Protein AF-A0A914XCA0-F1 (afdb_monomer_lite)

Sequence (711 aa):
MIRFESKKECGWFMCVFVTYLLYVFARKTVSFILPVMKLSTSELGLIVSAQSAAYALSKFAAGVLSDKVSATPLLVVGLLGCALSLVGFASASSSGAFAVFWFLQGIFQGAGWPAAVKLIRTWFGVSQFGISWSILATSNNVAGVAGPLLVPLWFDVAGYSWRAFMHATAFCCALGAAVCAATLWSSETTASANGVDEQKKSTAGWLPSAREWRLLLGHRFLWLVCIYYMVTMAVKTTCETWVQLYLVESEQLTGSSAVLFLSSVEVGGFLGSFGAGPVSDWVAKKRAGSPKLQSRVIVGFVSTIGLMLMMHLLWVCSRYFYIWGVVLGVCVYTLVNVCGMLGTEMAPESLSGSSHALVSLASNVGAIFAGLPFGQVVVHFGYFGIFALLQLMMACCVVLMLVTRDLCSDMANPGVVALVGVAVVGVLMQFALHHIEEGHVGVYYRGGALLTQVSHPGYHLMVPFVTTFRSVQVTLQTDEAKNVPCGTSGGVMIYFDRIEVVNILSASSVYDIVKNYTVDYDKPLIFNKVHHEVNQFCSIHSLQEVYIDLFDQIDENLKIALQQDLTIMAPGLFVQAVRVTKPKIPESIRQNYEQMEAEKTKLLVAIQHQRVVEKEAETERKKAVIEAEKMSQVAKIHYDQQIMEKESQKTISELEDLSHMAREKARADADYYTKQRHAEGYHVLLTKEYLELKRIEAIASNNKIFYGPSI

Radius of gyration: 58.24 Å; chains: 1; bounding box: 190×79×159 Å

pLDDT: mean 82.93, std 11.99, range [31.0, 96.69]

Secondary structure (DSSP, 8-state):
----SSHHHHHHHHHHHHHHHHHHHHHHHHHHHHHHH---HHHHHHHHHHHHHHHHHHHHHHHHHHTTS-HHHHHHHHHHHHHHHHHHHHH--SHHHHHHHHHHHHHHHHTHHHHHHHHHHHHS-TTTHHHHHHHHHHHHHHHHHHHHHHHHIIIIIT---HHHHHHHHHHHHHHHHHHHHHHHHHHHHHHHHH--------S--SS--HHHHHHHHT-HHHHHHHHHHHHHHHHHHHHHTHHHHHHHHTS---HHHHHHHHHHHHHHHHHHHHHHHHHHHHHHHHSTT--HHHHHHHHHHHHHHHHHHHHHHHHH-GGGHHHHHHHHHHHHHHHHHHHHHHHHHTS-GGGHHHHHHHHHHHHHHHHHHTTHHHHHHHHHHHHHHHHHHHHHHHHHHHHHHHHGGGG-GGG--HHHHHHHHHHHHHHHHHHHEEEEPTTEEEEEEETTEEEEEEEPSEEEE--TTTEEEEEEE-S-EEEEEEEEEEE-TTS-EEEEEEEEEEEEE-TTTHHHHHHHH-S--HIIIIIHHHHHHHHHHHHHS-HHIIIIISHHHHHHHHHHHHHHHHHHHSTTEEEEEEEEPPPBPPHHHHHHHHHHHHHHHHHHHHHHHHHHHHHHHHHHHHHHHHHHHHHHHHHHHHHHHHHHHHHHHHHHHHHHHHHHHHHHHHHHHHHHHHHHHHHHHHHHS--HHHHHHHHHHHHHT---PPP-S--

InterPro domains:
  IPR001107 Band 7 domain [PF01145] (436-617)
  IPR001107 Band 7 domain [SM00244] (431-597)
  IPR011701 Major facilitator superfamily [PF07690] (16-370)
  IPR020846 Major facilitator superfamily domain [PS50850] (1-406)
  IPR033294 Erlin1/2 [PTHR15351] (409-711)
  IPR033294 Erlin1/2 [cd03406] (429-711)
  IPR036259 MFS transporter superfamily [G3DSA:1.20.1250.20] (8-200)
  IPR036259 MFS transporter superfamily [G3DSA:1.20.1250.20] (213-413)
  IPR036259 MFS transporter superfamily [SSF103473] (13-405)

Foldseek 3Di:
DDDAPDPLVVVLLVLLLLLVLLLLLLLCLCVLCVVVVPDDPVLVCLQVVLLLVLLLVLLLVLLQLLLPDQLLCLSLVLLLQSLVLLLQLLPDDDSVSSSVSSNSNSNSSSNSVSSSLLVLPLRDPPLCSLLSLLSSLLSNLVSQLVSNVVSCCCCVVVVDDSSVVSNVSSVSSNVSSVSSCVSCVVVVVVSVVPDPDPDDPPPDDSGDDPVQVCVLVPDPVLVLLLLQLLLLLLLVLCQLPVLLVCCCPVVVDDNVVSSLLSNLLSLLLSLLSNCLRVQLSVQVVVPVPDDSLVSLLVQLLVLLVQLLVLLLCCVAPVVPSSVSSSSNSNSSNSNNSSSLVNQQVVDDSSCSSNSSSSSVSSSSNSSVCSPPVVVVLCVVPNPVSNSLVSSVSSLVSSVVSVVVCVVPPPPPDVVVVVVNVVSVVVNQQSQFKDFADAQKKKWKAFQNHTDPDIHHGGIGTDHHPGMDIDIAGQDWDKDKAAFQWAAALVRFIWTFGIKIWTKGFAPVQCRVQCVVCNSVSCVPLPRVLLSVVRRVVRNVHHPCCCQPVCVVVCWVVSQVSSQVSCVVVRNGMHTDTMDTDHIDGPPVVVVVVVVVVVVVVVVVVVVVVVVVVVVVVVVVVVVVVVVVVVVVVVVVVVVVVVVVVVVVVVVVVVVVVVVVVVVVVVVVVVVVVVVVVVVVVVVVQPDPVNVVVVVVVVVVPDPDDDDDDDD

Structure (mmCIF, N/CA/C/O backbone):
data_AF-A0A914XCA0-F1
#
_entry.id   AF-A0A914XCA0-F1
#
loop_
_atom_site.group_PDB
_atom_site.id
_atom_site.type_symbol
_atom_site.label_atom_id
_atom_site.label_alt_id
_atom_site.label_comp_id
_atom_site.label_asym_id
_atom_site.label_entity_id
_atom_site.label_seq_id
_atom_site.pdbx_PDB_ins_code
_atom_site.Cartn_x
_atom_site.Cartn_y
_atom_site.Cartn_z
_atom_site.occupancy
_atom_site.B_iso_or_equiv
_atom_site.auth_seq_id
_atom_site.auth_comp_id
_atom_site.auth_asym_id
_atom_site.auth_atom_id
_atom_site.pdbx_PDB_model_num
ATOM 1 N N . MET A 1 1 ? -3.949 14.637 34.650 1.00 54.38 1 MET A N 1
ATOM 2 C CA . MET A 1 1 ? -2.588 14.155 34.958 1.00 54.38 1 MET A CA 1
ATOM 3 C C . MET A 1 1 ? -2.742 12.949 35.871 1.00 54.38 1 MET A C 1
ATOM 5 O O . MET A 1 1 ? -3.509 13.069 36.822 1.00 54.38 1 MET A O 1
ATOM 9 N N . ILE A 1 2 ? -2.143 11.798 35.536 1.00 66.06 2 ILE A N 1
ATOM 10 C CA . ILE A 1 2 ? -2.185 10.608 36.406 1.00 66.06 2 ILE A CA 1
ATOM 11 C C . ILE A 1 2 ? -1.516 10.978 37.725 1.00 66.06 2 ILE A C 1
ATOM 13 O O . ILE A 1 2 ? -0.434 11.568 37.722 1.00 66.06 2 ILE A O 1
ATOM 17 N N . ARG A 1 3 ? -2.178 10.677 38.840 1.00 70.88 3 ARG A N 1
ATOM 18 C CA . ARG A 1 3 ? -1.629 10.911 40.171 1.00 70.88 3 ARG A CA 1
ATOM 19 C C . ARG A 1 3 ? -1.162 9.563 40.695 1.00 70.88 3 ARG A C 1
ATOM 21 O O . ARG A 1 3 ? -1.984 8.787 41.167 1.00 70.88 3 ARG A O 1
ATOM 28 N N . PHE A 1 4 ? 0.132 9.302 40.542 1.00 77.56 4 PHE A N 1
ATOM 29 C CA . PHE A 1 4 ? 0.793 8.157 41.162 1.00 77.56 4 PHE A CA 1
ATOM 30 C C . PHE A 1 4 ? 0.950 8.444 42.656 1.00 77.56 4 PHE A C 1
ATOM 32 O O . PHE A 1 4 ? 1.417 9.526 43.024 1.00 77.56 4 PHE A O 1
ATOM 39 N N . GLU A 1 5 ? 0.553 7.504 43.504 1.00 68.62 5 GLU A N 1
ATOM 40 C CA . GLU A 1 5 ? 0.684 7.624 44.957 1.00 68.62 5 GLU A CA 1
ATOM 41 C C . GLU A 1 5 ? 2.126 7.326 45.396 1.00 68.62 5 GLU A C 1
ATOM 43 O O . GLU A 1 5 ? 2.613 7.892 46.375 1.00 68.62 5 GLU A O 1
ATOM 48 N N . SER A 1 6 ? 2.864 6.530 44.612 1.00 74.62 6 SER A N 1
ATOM 49 C CA . SER A 1 6 ? 4.266 6.197 44.871 1.00 74.62 6 SER A CA 1
ATOM 50 C C . SER A 1 6 ? 5.144 6.157 43.609 1.00 74.62 6 SER A C 1
ATOM 52 O O . SER A 1 6 ? 4.690 5.899 42.493 1.00 74.62 6 SER A O 1
ATOM 54 N N . LYS A 1 7 ? 6.468 6.331 43.781 1.00 78.38 7 LYS A N 1
ATOM 55 C CA . LYS A 1 7 ? 7.452 6.091 42.698 1.00 78.38 7 LYS A CA 1
ATOM 56 C C . LYS A 1 7 ? 7.400 4.646 42.172 1.00 78.38 7 LYS A C 1
ATOM 58 O O . LYS A 1 7 ? 7.759 4.411 41.022 1.00 78.38 7 LYS A O 1
ATOM 63 N N . LYS A 1 8 ? 6.953 3.694 43.002 1.00 79.75 8 LYS A N 1
ATOM 64 C CA . LYS A 1 8 ? 6.842 2.273 42.644 1.00 79.75 8 LYS A CA 1
ATOM 65 C C . LYS A 1 8 ? 5.714 2.027 41.639 1.00 79.75 8 LYS A C 1
ATOM 67 O O . LYS A 1 8 ? 5.957 1.350 40.647 1.00 79.75 8 LYS A O 1
ATOM 72 N N . GLU A 1 9 ? 4.544 2.645 41.816 1.00 79.75 9 GLU A N 1
ATOM 73 C CA . GLU A 1 9 ? 3.431 2.553 40.851 1.00 79.75 9 GLU A CA 1
ATOM 74 C C . GLU A 1 9 ? 3.796 3.097 39.469 1.00 79.75 9 GLU A C 1
ATOM 76 O O . GLU A 1 9 ? 3.426 2.509 38.456 1.00 79.75 9 GLU A O 1
ATOM 81 N N . CYS A 1 10 ? 4.559 4.195 39.414 1.00 85.06 10 CYS A N 1
ATOM 82 C CA . CYS A 1 10 ? 5.078 4.720 38.151 1.00 85.06 10 CYS A CA 1
ATOM 83 C C . CYS A 1 10 ? 5.991 3.690 37.461 1.00 85.06 10 CYS A C 1
ATOM 85 O O . CYS A 1 10 ? 5.837 3.421 36.270 1.00 85.06 10 CYS A O 1
ATOM 87 N N . GLY A 1 11 ? 6.886 3.047 38.222 1.00 87.50 11 GLY A N 1
ATOM 88 C CA . GLY A 1 11 ? 7.736 1.964 37.721 1.00 87.50 11 GLY A CA 1
ATOM 89 C C . GLY A 1 11 ? 6.942 0.762 37.198 1.00 87.50 11 GLY A C 1
ATOM 90 O O . GLY A 1 11 ? 7.232 0.267 36.110 1.00 87.50 11 GLY A O 1
ATOM 91 N N . TRP A 1 12 ? 5.907 0.325 37.922 1.00 89.31 12 TRP A N 1
ATOM 92 C CA . TRP A 1 12 ? 5.032 -0.772 37.492 1.00 89.31 12 TRP A CA 1
ATOM 93 C C . TRP A 1 12 ? 4.264 -0.432 36.214 1.00 89.31 12 TRP A C 1
ATOM 95 O O . TRP A 1 12 ? 4.245 -1.230 35.277 1.00 89.31 12 TRP A O 1
ATOM 105 N N . PHE A 1 13 ? 3.690 0.770 36.133 1.00 90.12 13 PHE A N 1
ATOM 106 C CA . PHE A 1 13 ? 2.966 1.219 34.947 1.00 90.12 13 PHE A CA 1
ATOM 107 C C . PHE A 1 13 ? 3.879 1.306 33.718 1.00 90.12 13 PHE A C 1
ATOM 109 O O . PHE A 1 13 ? 3.528 0.793 32.656 1.00 90.12 13 PHE A O 1
ATOM 116 N N . MET A 1 14 ? 5.074 1.890 33.863 1.00 91.31 14 MET A N 1
ATOM 117 C CA . MET A 1 14 ? 6.063 1.948 32.782 1.00 91.31 14 MET A CA 1
ATOM 118 C C . MET A 1 14 ? 6.505 0.551 32.340 1.00 91.31 14 MET A C 1
ATOM 120 O O . MET A 1 14 ? 6.663 0.308 31.145 1.00 91.31 14 MET A O 1
ATOM 124 N N . CYS A 1 15 ? 6.651 -0.389 33.277 1.00 92.75 15 CYS A N 1
ATOM 125 C CA . CYS A 1 15 ? 6.967 -1.770 32.942 1.00 92.75 15 CYS A CA 1
ATOM 126 C C . CYS A 1 15 ? 5.851 -2.431 32.120 1.00 92.75 15 CYS A C 1
ATOM 128 O O . CYS A 1 15 ? 6.137 -3.020 31.077 1.00 92.75 15 CYS A O 1
ATOM 130 N N . VAL A 1 16 ? 4.582 -2.281 32.518 1.00 92.88 16 VAL A N 1
ATOM 131 C CA . VAL A 1 16 ? 3.434 -2.794 31.745 1.00 92.88 16 VAL A CA 1
ATOM 132 C C . VAL A 1 16 ? 3.355 -2.133 30.368 1.00 92.88 16 VAL A C 1
ATOM 134 O O . VAL A 1 16 ? 3.122 -2.825 29.378 1.00 92.88 16 VAL A O 1
ATOM 137 N N . PHE A 1 17 ? 3.611 -0.825 30.282 1.00 94.69 17 PHE A N 1
ATOM 138 C CA . PHE A 1 17 ? 3.647 -0.092 29.018 1.00 94.69 17 PHE A CA 1
ATOM 139 C C . PHE A 1 17 ? 4.696 -0.660 28.055 1.00 94.69 17 PHE A C 1
ATOM 141 O O . PHE A 1 17 ? 4.365 -0.999 26.920 1.00 94.69 17 PHE A O 1
ATOM 148 N N . VAL A 1 18 ? 5.946 -0.814 28.506 1.00 95.06 18 VAL A N 1
ATOM 149 C CA . VAL A 1 18 ? 7.040 -1.363 27.684 1.00 95.06 18 VAL A CA 1
ATOM 150 C C . VAL A 1 18 ? 6.778 -2.825 27.325 1.00 95.06 18 VAL A C 1
ATOM 152 O O . VAL A 1 18 ? 6.981 -3.228 26.184 1.00 95.06 18 VAL A O 1
ATOM 155 N N . THR A 1 19 ? 6.269 -3.616 28.268 1.00 94.69 19 THR A N 1
ATOM 156 C CA . THR A 1 19 ? 5.928 -5.026 28.039 1.00 94.69 19 THR A CA 1
ATOM 157 C C . THR A 1 19 ? 4.863 -5.154 26.952 1.00 94.69 19 THR A C 1
ATOM 159 O O . THR A 1 19 ? 5.032 -5.923 26.008 1.00 94.69 19 THR A O 1
ATOM 162 N N . TYR A 1 20 ? 3.784 -4.368 27.026 1.00 95.06 20 TYR A N 1
ATOM 163 C CA . TYR A 1 20 ? 2.728 -4.408 26.014 1.00 95.06 20 TYR A CA 1
ATOM 164 C C . TYR A 1 20 ? 3.173 -3.803 24.669 1.00 95.06 20 TYR A C 1
ATOM 166 O O . TYR A 1 20 ? 2.785 -4.307 23.615 1.00 95.06 20 TYR A O 1
ATOM 174 N N . LEU A 1 21 ? 4.063 -2.805 24.679 1.00 95.62 21 LEU A N 1
ATOM 175 C CA . LEU A 1 21 ? 4.732 -2.315 23.470 1.00 95.62 21 LEU A CA 1
ATOM 176 C C . LEU A 1 21 ? 5.500 -3.441 22.764 1.00 95.62 21 LEU A C 1
ATOM 178 O O . LEU A 1 21 ? 5.351 -3.602 21.554 1.00 95.62 21 LEU A O 1
ATOM 182 N N . LEU A 1 22 ? 6.259 -4.254 23.508 1.00 95.50 22 LEU A N 1
ATOM 183 C CA . LEU A 1 22 ? 6.979 -5.412 22.965 1.00 95.50 22 LEU A CA 1
ATOM 184 C C . LEU A 1 22 ? 6.023 -6.472 22.406 1.00 95.50 22 LEU A C 1
ATOM 186 O O . LEU A 1 22 ? 6.255 -6.963 21.304 1.00 95.50 22 LEU A O 1
ATOM 190 N N . TYR A 1 23 ? 4.913 -6.762 23.094 1.00 94.94 23 TYR A N 1
ATOM 191 C CA . TYR A 1 23 ? 3.848 -7.616 22.553 1.00 94.94 23 TYR A CA 1
ATOM 192 C C . TYR A 1 23 ? 3.345 -7.103 21.202 1.00 94.94 23 TYR A C 1
ATOM 194 O O . TYR A 1 23 ? 3.222 -7.864 20.243 1.00 94.94 23 TYR A O 1
ATOM 202 N N . VAL A 1 24 ? 2.999 -5.818 21.097 1.00 93.06 24 VAL A N 1
ATOM 203 C CA . VAL A 1 24 ? 2.469 -5.278 19.837 1.00 93.06 24 VAL A CA 1
ATOM 204 C C . VAL A 1 24 ? 3.538 -5.275 18.748 1.00 93.06 24 VAL A C 1
ATOM 206 O O . VAL A 1 24 ? 3.230 -5.605 17.600 1.00 93.06 24 VAL A O 1
ATOM 209 N N . PHE A 1 25 ? 4.778 -4.940 19.097 1.00 93.56 25 PHE A N 1
ATOM 210 C CA . PHE A 1 25 ? 5.894 -4.952 18.162 1.00 93.56 25 PHE A CA 1
ATOM 211 C C . PHE A 1 25 ? 6.131 -6.362 17.606 1.00 93.56 25 PHE A C 1
ATOM 213 O O . PHE A 1 25 ? 6.167 -6.520 16.385 1.00 93.56 25 PHE A O 1
ATOM 220 N N . ALA A 1 26 ? 6.162 -7.384 18.474 1.00 93.69 26 ALA A N 1
ATOM 221 C CA . ALA A 1 26 ? 6.249 -8.803 18.114 1.00 93.69 26 ALA A CA 1
ATOM 222 C C . ALA A 1 26 ? 5.115 -9.241 17.173 1.00 93.69 26 ALA A C 1
ATOM 224 O O . ALA A 1 26 ? 5.342 -9.951 16.194 1.00 93.69 26 ALA A O 1
ATOM 225 N N . ARG A 1 27 ? 3.885 -8.772 17.422 1.00 90.31 27 ARG A N 1
ATOM 226 C CA . ARG A 1 27 ? 2.730 -9.058 16.557 1.00 90.31 27 ARG A CA 1
ATOM 227 C C . ARG A 1 27 ? 2.896 -8.495 15.151 1.00 90.31 27 ARG A C 1
ATOM 229 O O . ARG A 1 27 ? 2.536 -9.158 14.185 1.00 90.31 27 ARG A O 1
ATOM 236 N N . LYS A 1 28 ? 3.392 -7.261 15.035 1.00 88.00 28 LYS A N 1
ATOM 237 C CA . LYS A 1 28 ? 3.525 -6.562 13.749 1.00 88.00 28 LYS A CA 1
ATOM 238 C C . LYS A 1 28 ? 4.811 -6.927 12.991 1.00 88.00 28 LYS A C 1
ATOM 240 O O . LYS A 1 28 ? 4.941 -6.563 11.826 1.00 88.00 28 LYS A O 1
ATOM 245 N N . THR A 1 29 ? 5.739 -7.671 13.603 1.00 89.62 29 THR A N 1
ATOM 246 C CA . THR A 1 29 ? 7.081 -7.899 13.039 1.00 89.62 29 THR A CA 1
ATOM 247 C C . THR A 1 29 ? 7.043 -8.558 11.654 1.00 89.62 29 THR A C 1
ATOM 249 O O . THR A 1 29 ? 7.781 -8.130 10.771 1.00 89.62 29 THR A O 1
ATOM 252 N N . VAL A 1 30 ? 6.167 -9.550 11.421 1.00 86.62 30 VAL A N 1
ATOM 253 C CA . VAL A 1 30 ? 6.049 -10.211 10.100 1.00 86.62 30 VAL A CA 1
ATOM 254 C C . VAL A 1 30 ? 5.539 -9.247 9.037 1.00 86.62 30 VAL A C 1
ATOM 256 O O . VAL A 1 30 ? 6.065 -9.249 7.930 1.00 86.62 30 VAL A O 1
ATOM 259 N N . SER A 1 31 ? 4.576 -8.384 9.373 1.00 81.94 31 SER A N 1
ATOM 260 C CA . SER A 1 31 ? 4.083 -7.353 8.454 1.00 81.94 31 SER A CA 1
ATOM 261 C C . SER A 1 31 ? 5.191 -6.382 8.043 1.00 81.94 31 SER A C 1
ATOM 263 O O . SER A 1 31 ? 5.215 -5.953 6.895 1.00 81.94 31 SER A O 1
ATOM 265 N N . PHE A 1 32 ? 6.132 -6.073 8.943 1.00 83.44 32 PHE A N 1
ATOM 266 C CA . PHE A 1 32 ? 7.249 -5.180 8.631 1.00 83.44 32 PHE A CA 1
ATOM 267 C C . PHE A 1 32 ? 8.290 -5.820 7.703 1.00 83.44 32 PHE A C 1
ATOM 269 O O . PHE A 1 32 ? 8.797 -5.150 6.810 1.00 83.44 32 PHE A O 1
ATOM 276 N N . ILE A 1 33 ? 8.603 -7.110 7.876 1.00 85.19 33 ILE A N 1
ATOM 277 C CA . ILE A 1 33 ? 9.608 -7.802 7.045 1.00 85.19 33 ILE A CA 1
ATOM 278 C C . ILE A 1 33 ? 9.032 -8.428 5.767 1.00 85.19 33 ILE A C 1
ATOM 280 O O . ILE A 1 33 ? 9.779 -8.972 4.952 1.00 85.19 33 ILE A O 1
ATOM 284 N N . LEU A 1 34 ? 7.710 -8.376 5.590 1.00 78.56 34 LEU A N 1
ATOM 285 C CA . LEU A 1 34 ? 7.002 -9.035 4.498 1.00 78.56 34 LEU A CA 1
ATOM 286 C C . LEU A 1 34 ? 7.560 -8.712 3.097 1.00 78.56 34 LEU A C 1
ATOM 288 O O . LEU A 1 34 ? 7.766 -9.662 2.336 1.00 78.56 34 LEU A O 1
ATOM 292 N N . PRO A 1 35 ? 7.877 -7.445 2.748 1.00 72.75 35 PRO A N 1
ATOM 293 C CA . PRO A 1 35 ? 8.423 -7.117 1.428 1.00 72.75 35 PRO A CA 1
ATOM 294 C C . PRO A 1 35 ? 9.748 -7.833 1.117 1.00 72.75 35 PRO A C 1
ATOM 296 O O . PRO A 1 35 ? 10.057 -8.101 -0.041 1.00 72.75 35 PRO A O 1
ATOM 299 N N . VAL A 1 36 ? 10.523 -8.182 2.151 1.00 79.00 36 VAL A N 1
ATOM 300 C CA . VAL A 1 36 ? 11.852 -8.800 2.028 1.00 79.00 36 VAL A CA 1
ATOM 301 C C . VAL A 1 36 ? 11.767 -10.323 1.891 1.00 79.00 36 VAL A C 1
ATOM 303 O O . VAL A 1 36 ? 12.624 -10.932 1.252 1.00 79.00 36 VAL A O 1
ATOM 306 N N . MET A 1 37 ? 10.735 -10.963 2.454 1.00 79.94 37 MET A N 1
ATOM 307 C CA . MET A 1 37 ? 10.610 -12.428 2.440 1.00 79.94 37 MET A CA 1
ATOM 308 C C . MET A 1 37 ? 10.199 -13.015 1.077 1.00 79.94 37 MET A C 1
ATOM 310 O O . MET A 1 37 ? 10.359 -14.218 0.890 1.00 79.94 37 MET A O 1
ATOM 314 N N . LYS A 1 38 ? 9.691 -12.198 0.136 1.00 77.94 38 LYS A N 1
ATOM 315 C CA . LYS A 1 38 ? 9.269 -12.608 -1.226 1.00 77.94 38 LYS A CA 1
ATOM 316 C C . LYS A 1 38 ? 8.420 -13.899 -1.265 1.00 77.94 38 LYS A C 1
ATOM 318 O O . LYS A 1 38 ? 8.625 -14.753 -2.123 1.00 77.94 38 LYS A O 1
ATOM 323 N N . LEU A 1 39 ? 7.484 -14.054 -0.326 1.00 78.31 39 LEU A N 1
ATOM 324 C CA . LEU A 1 39 ? 6.574 -15.207 -0.277 1.00 78.31 39 LEU A CA 1
ATOM 325 C C . LEU A 1 39 ? 5.499 -15.121 -1.367 1.00 78.31 39 LEU A C 1
ATOM 327 O O . LEU A 1 39 ? 5.105 -14.025 -1.770 1.00 78.31 39 LEU A O 1
ATOM 331 N N . SER A 1 40 ? 4.980 -16.275 -1.799 1.00 81.50 40 SER A N 1
ATOM 332 C CA . SER A 1 40 ? 3.794 -16.303 -2.660 1.00 81.50 40 SER A CA 1
ATOM 333 C C . SER A 1 40 ? 2.567 -15.748 -1.921 1.00 81.50 40 SER A C 1
ATOM 335 O O . SER A 1 40 ? 2.458 -15.827 -0.693 1.00 81.50 40 SER A O 1
ATOM 337 N N . THR A 1 41 ? 1.608 -15.200 -2.668 1.00 73.00 41 THR A N 1
ATOM 338 C CA . THR A 1 41 ? 0.376 -14.619 -2.107 1.00 73.00 41 THR A CA 1
ATOM 339 C C . THR A 1 41 ? -0.441 -15.638 -1.307 1.00 73.00 41 THR A C 1
ATOM 341 O O . THR A 1 41 ? -0.989 -15.300 -0.256 1.00 73.00 41 THR A O 1
ATOM 344 N N . SER A 1 42 ? -0.471 -16.901 -1.74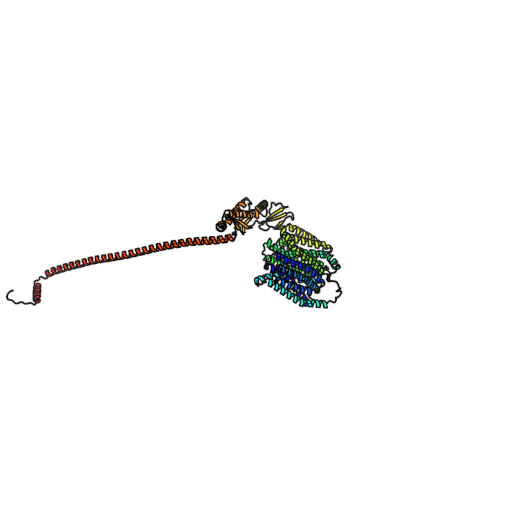3 1.00 76.06 42 SER A N 1
ATOM 345 C CA . SER A 1 42 ? -1.144 -17.998 -1.037 1.00 76.06 42 SER A CA 1
ATOM 346 C C . SER A 1 42 ? -0.473 -18.363 0.289 1.00 76.06 42 SER A C 1
ATOM 348 O O . SER A 1 42 ? -1.161 -18.565 1.290 1.00 76.06 42 SER A O 1
ATOM 350 N N . GLU A 1 43 ? 0.861 -18.426 0.329 1.00 80.50 43 GLU A N 1
ATOM 351 C CA . GLU A 1 43 ? 1.604 -18.758 1.554 1.00 80.50 43 GLU A CA 1
ATOM 352 C C . GLU A 1 43 ? 1.487 -17.652 2.599 1.00 80.50 43 GLU A C 1
ATOM 354 O O . GLU A 1 43 ? 1.278 -17.924 3.783 1.00 80.50 43 GLU A O 1
ATOM 359 N N . LEU A 1 44 ? 1.556 -16.398 2.155 1.00 78.62 44 LEU A N 1
ATOM 360 C CA . LEU A 1 44 ? 1.310 -15.244 3.007 1.00 78.62 44 LEU A CA 1
ATOM 361 C C . LEU A 1 44 ? -0.093 -15.291 3.624 1.00 78.62 44 LEU A C 1
ATOM 363 O O . LEU A 1 44 ? -0.247 -15.105 4.835 1.00 78.62 44 LEU A O 1
ATOM 367 N N . GLY A 1 45 ? -1.104 -15.557 2.791 1.00 75.69 45 GLY A N 1
ATOM 368 C CA . GLY A 1 45 ? -2.493 -15.662 3.223 1.00 75.69 45 GLY A CA 1
ATOM 369 C C . GLY A 1 45 ? -2.677 -16.708 4.323 1.00 75.69 45 GLY A C 1
ATOM 370 O O . GLY A 1 45 ? -3.343 -16.427 5.322 1.00 75.69 45 GLY A O 1
ATOM 371 N N . LEU A 1 46 ? -2.030 -17.872 4.194 1.00 81.69 46 LEU A N 1
ATOM 372 C CA . LEU A 1 46 ? -2.057 -18.930 5.207 1.00 81.69 46 LEU A CA 1
ATOM 373 C C . LEU A 1 46 ? -1.454 -18.465 6.541 1.00 81.69 46 LEU A C 1
ATOM 375 O O . LEU A 1 46 ? -2.085 -18.626 7.586 1.00 81.69 46 LEU A O 1
ATOM 379 N N . ILE A 1 47 ? -0.259 -17.866 6.508 1.00 86.12 47 ILE A N 1
ATOM 380 C CA . ILE A 1 47 ? 0.458 -17.418 7.712 1.00 86.12 47 ILE A CA 1
ATOM 381 C C . ILE A 1 47 ? -0.366 -16.361 8.462 1.00 86.12 47 ILE A C 1
ATOM 383 O O . ILE A 1 47 ? -0.645 -16.518 9.652 1.00 86.12 47 ILE A O 1
ATOM 387 N N . VAL A 1 48 ? -0.802 -15.302 7.773 1.00 83.31 48 VAL A N 1
ATOM 388 C CA . VAL A 1 48 ? -1.542 -14.183 8.388 1.00 83.31 48 VAL A CA 1
ATOM 389 C C . VAL A 1 48 ? -2.897 -14.637 8.940 1.00 83.31 48 VAL A C 1
ATOM 391 O O . VAL A 1 48 ? -3.281 -14.237 10.045 1.00 83.31 48 VAL A O 1
ATOM 394 N N . SER A 1 49 ? -3.602 -15.510 8.214 1.00 84.38 49 SER A N 1
ATOM 395 C CA . SER A 1 49 ? -4.905 -16.031 8.644 1.00 84.38 49 SER A CA 1
ATOM 396 C C . SER A 1 49 ? -4.785 -16.923 9.879 1.00 84.38 49 SER A C 1
ATOM 398 O O . SER A 1 49 ? -5.576 -16.779 10.814 1.00 84.38 49 SER A O 1
ATOM 400 N N . ALA A 1 50 ? -3.774 -17.800 9.924 1.00 88.69 50 ALA A N 1
ATOM 401 C CA . ALA A 1 50 ? -3.542 -18.695 11.055 1.00 88.69 50 ALA A CA 1
ATOM 402 C C . ALA A 1 50 ? -3.321 -17.912 12.360 1.00 88.69 50 ALA A C 1
ATOM 404 O O . ALA A 1 50 ? -3.956 -18.195 13.379 1.00 88.69 50 ALA A O 1
ATOM 405 N N . GLN A 1 51 ? -2.482 -16.875 12.322 1.00 90.19 51 GLN A N 1
ATOM 406 C CA . GLN A 1 51 ? -2.217 -16.044 13.497 1.00 90.19 51 GLN A CA 1
ATOM 407 C C . GLN A 1 51 ? -3.426 -15.211 13.917 1.00 90.19 51 GLN A C 1
ATOM 409 O O . GLN A 1 51 ? -3.709 -15.124 15.112 1.00 90.19 51 GLN A O 1
ATOM 414 N N . SER A 1 52 ? -4.168 -14.646 12.962 1.00 86.31 52 SER A N 1
ATOM 415 C CA . SER A 1 52 ? -5.360 -13.845 13.262 1.00 86.31 52 SER A CA 1
ATOM 416 C C . SER A 1 52 ? -6.447 -14.685 13.944 1.00 86.31 52 SER A C 1
ATOM 418 O O . SER A 1 52 ? -7.037 -14.247 14.934 1.00 86.31 52 SER A O 1
ATOM 420 N N . ALA A 1 53 ? -6.666 -15.918 13.470 1.00 87.50 53 ALA A N 1
ATOM 421 C CA . ALA A 1 53 ? -7.607 -16.862 14.070 1.00 87.50 53 ALA A CA 1
ATOM 422 C C . ALA A 1 53 ? -7.183 -17.273 15.490 1.00 87.50 53 ALA A C 1
ATOM 424 O O . ALA A 1 53 ? -7.982 -17.184 16.427 1.00 87.50 53 ALA A O 1
ATOM 425 N N . ALA A 1 54 ? -5.912 -17.654 15.671 1.00 92.75 54 ALA A N 1
ATOM 426 C CA . ALA A 1 54 ? -5.357 -17.996 16.980 1.00 92.75 54 ALA A CA 1
ATOM 427 C C . ALA A 1 54 ? -5.459 -16.834 17.977 1.00 92.75 54 ALA A C 1
ATOM 429 O O . ALA A 1 54 ? -5.874 -17.026 19.120 1.00 92.75 54 ALA A O 1
ATOM 430 N N . TYR A 1 55 ? -5.133 -15.618 17.530 1.00 91.62 55 TYR A N 1
ATOM 431 C CA . TYR A 1 55 ? -5.221 -14.407 18.337 1.00 91.62 55 TYR A CA 1
ATOM 432 C C . TYR A 1 55 ? -6.655 -14.103 18.771 1.00 91.62 55 TYR A C 1
ATOM 434 O O . TYR A 1 55 ? -6.880 -13.780 19.937 1.00 91.62 55 TYR A O 1
ATOM 442 N N . ALA A 1 56 ? -7.634 -14.234 17.872 1.00 88.56 56 ALA A N 1
ATOM 443 C CA . ALA A 1 56 ? -9.032 -13.974 18.196 1.00 88.56 56 ALA A CA 1
ATOM 444 C C . ALA A 1 56 ? -9.572 -14.944 19.260 1.00 88.56 56 ALA A C 1
ATOM 446 O O . ALA A 1 56 ? -10.152 -14.497 20.255 1.00 88.56 56 ALA A O 1
ATOM 447 N N . LEU A 1 57 ? -9.331 -16.249 19.084 1.00 90.88 57 LEU A N 1
ATOM 448 C CA . LEU A 1 57 ? -9.743 -17.279 20.043 1.00 90.88 57 LEU A CA 1
ATOM 449 C C . LEU A 1 57 ? -9.021 -17.114 21.380 1.00 90.88 57 LEU A C 1
ATOM 451 O O . LEU A 1 57 ? -9.655 -17.137 22.436 1.00 90.88 57 LEU A O 1
ATOM 455 N N . SER A 1 58 ? -7.703 -16.910 21.341 1.00 92.50 58 SER A N 1
ATOM 456 C CA . SER A 1 58 ? -6.908 -16.773 22.556 1.00 92.50 58 SER A CA 1
ATOM 457 C C . SER A 1 58 ? -7.250 -15.507 23.326 1.00 92.50 58 SER A C 1
ATOM 459 O O . SER A 1 58 ? -7.407 -15.563 24.538 1.00 92.50 58 SER A O 1
ATOM 461 N N . LYS A 1 59 ? -7.448 -14.364 22.662 1.00 89.50 59 LYS A N 1
ATOM 462 C CA . LYS A 1 59 ? -7.826 -13.123 23.350 1.00 89.50 59 LYS A CA 1
ATOM 463 C C . LYS A 1 59 ? -9.174 -13.249 24.055 1.00 89.50 59 LYS A C 1
ATOM 465 O O . LYS A 1 59 ? -9.329 -12.732 25.160 1.00 89.50 59 LYS A O 1
ATOM 470 N N . PHE A 1 60 ? -10.129 -13.953 23.445 1.00 89.56 60 PHE A N 1
ATOM 471 C CA . PHE A 1 60 ? -11.399 -14.271 24.093 1.00 89.56 60 PHE A CA 1
ATOM 472 C C . PHE A 1 60 ? -11.189 -15.181 25.313 1.00 89.56 60 PHE A C 1
ATOM 474 O O . PHE A 1 60 ? -11.596 -14.827 26.419 1.00 89.56 60 PHE A O 1
ATOM 481 N N . ALA A 1 61 ? -10.489 -16.308 25.138 1.00 89.69 61 ALA A N 1
ATOM 482 C CA . ALA A 1 61 ? -10.218 -17.262 26.213 1.00 89.69 61 ALA A CA 1
ATOM 483 C C . ALA A 1 61 ? -9.428 -16.633 27.372 1.00 89.69 61 ALA A C 1
ATOM 485 O O . ALA A 1 61 ? -9.785 -16.802 28.535 1.00 89.69 61 ALA A O 1
ATOM 486 N N . ALA A 1 62 ? -8.391 -15.859 27.062 1.00 86.75 62 ALA A N 1
ATOM 487 C CA . ALA A 1 62 ? -7.567 -15.163 28.035 1.00 86.75 62 ALA A CA 1
ATOM 488 C C . ALA A 1 62 ? -8.322 -14.026 28.727 1.00 86.75 62 ALA A C 1
ATOM 490 O O . ALA A 1 62 ? -8.072 -13.778 29.899 1.00 86.75 62 ALA A O 1
ATOM 491 N N . GLY A 1 63 ? -9.268 -13.367 28.053 1.00 84.31 63 GLY A N 1
ATOM 492 C CA . GLY A 1 63 ? -10.163 -12.399 28.684 1.00 84.31 63 GLY A CA 1
ATOM 493 C C . GLY A 1 63 ? -11.030 -13.037 29.770 1.00 84.31 63 GLY A C 1
ATOM 494 O O . GLY A 1 63 ? -11.056 -12.541 30.894 1.00 84.31 63 GLY A O 1
ATOM 495 N N . VAL A 1 64 ? -11.638 -14.192 29.480 1.00 84.19 64 VAL A N 1
ATOM 496 C CA . VAL A 1 64 ? -12.407 -14.974 30.466 1.00 84.19 64 VAL A CA 1
ATOM 497 C C . VAL A 1 64 ? -11.501 -15.513 31.581 1.00 84.19 64 VAL A C 1
ATOM 499 O O . VAL A 1 64 ? -11.830 -15.409 32.760 1.00 84.19 64 VAL A O 1
ATOM 502 N N . LEU A 1 65 ? -10.326 -16.046 31.232 1.00 82.19 65 LEU A N 1
ATOM 503 C CA . LEU A 1 65 ? -9.373 -16.593 32.202 1.00 82.19 65 LEU A CA 1
ATOM 504 C C . LEU A 1 65 ? -8.770 -15.505 33.105 1.00 82.19 65 LEU A C 1
ATOM 506 O O . LEU A 1 65 ? -8.477 -15.758 34.278 1.00 82.19 65 LEU A O 1
ATOM 510 N N . SER A 1 66 ? -8.617 -14.283 32.582 1.00 78.12 66 SER A N 1
ATOM 511 C CA . SER A 1 66 ? -8.060 -13.154 33.326 1.00 78.12 66 SER A CA 1
ATOM 512 C C . SER A 1 66 ? -8.898 -12.792 34.547 1.00 78.12 66 SER A C 1
ATOM 514 O O . SER A 1 66 ? -8.332 -12.314 35.521 1.00 78.12 66 SER A O 1
ATOM 516 N N . ASP A 1 67 ? -10.197 -13.100 34.581 1.00 73.00 67 ASP A N 1
ATOM 517 C CA . ASP A 1 67 ? -11.041 -12.825 35.750 1.00 73.00 67 ASP A CA 1
ATOM 518 C C . ASP A 1 67 ? -10.639 -13.677 36.978 1.00 73.00 67 ASP A C 1
ATOM 520 O O . ASP A 1 67 ? -10.839 -13.253 38.117 1.00 73.00 67 ASP A O 1
ATOM 524 N N . LYS A 1 68 ? -10.006 -14.847 36.787 1.00 73.12 68 LYS A N 1
ATOM 525 C CA . LYS A 1 68 ? -9.685 -15.801 37.874 1.00 73.12 68 LYS A CA 1
ATOM 526 C C . LYS A 1 68 ? -8.189 -16.052 38.094 1.00 73.12 68 LYS A C 1
ATOM 528 O O . LYS A 1 68 ? -7.809 -16.439 39.196 1.00 73.12 68 LYS A O 1
ATOM 533 N N . VAL A 1 69 ? -7.343 -15.813 37.090 1.00 75.75 69 VAL A N 1
ATOM 534 C CA . VAL A 1 69 ? -5.884 -16.029 37.164 1.00 75.75 69 VAL A CA 1
ATOM 535 C C . VAL A 1 69 ? -5.151 -14.729 37.507 1.00 75.75 69 VAL A C 1
ATOM 537 O O . VAL A 1 69 ? -5.589 -13.641 37.123 1.00 75.75 69 VAL A O 1
ATOM 540 N N . SER A 1 70 ? -4.040 -14.817 38.245 1.00 81.06 70 SER A N 1
ATOM 541 C CA . SER A 1 70 ? -3.144 -13.675 38.476 1.00 81.06 70 SER A CA 1
ATOM 542 C C . SER A 1 70 ? -2.660 -13.082 37.150 1.00 81.06 70 SER A C 1
ATOM 544 O O . SER A 1 70 ? -2.335 -13.807 36.209 1.00 81.06 70 SER A O 1
ATOM 546 N N . ALA A 1 71 ? -2.625 -11.756 37.055 1.00 82.44 71 ALA A N 1
ATOM 547 C CA . ALA A 1 71 ? -2.358 -11.083 35.789 1.00 82.44 71 ALA A CA 1
ATOM 548 C C . ALA A 1 71 ? -0.869 -11.120 35.409 1.00 82.44 71 ALA A C 1
ATOM 550 O O . ALA A 1 71 ? -0.541 -11.213 34.226 1.00 82.44 71 ALA A O 1
ATOM 551 N N . THR A 1 72 ? 0.036 -11.107 36.392 1.00 86.00 72 THR A N 1
ATOM 552 C CA . THR A 1 72 ? 1.485 -11.064 36.146 1.00 86.00 72 THR A CA 1
ATOM 553 C C . THR A 1 72 ? 2.012 -12.330 35.462 1.00 86.00 72 THR A C 1
ATOM 555 O O . THR A 1 72 ? 2.657 -12.199 34.419 1.00 86.00 72 THR A O 1
ATOM 558 N N . PRO A 1 73 ? 1.714 -13.560 35.938 1.00 87.06 73 PRO A N 1
ATOM 559 C CA . PRO A 1 73 ? 2.150 -14.777 35.250 1.00 87.06 73 PRO A CA 1
ATOM 560 C C . PRO A 1 73 ? 1.576 -14.884 33.835 1.00 87.06 73 PRO A C 1
ATOM 562 O O . PRO A 1 73 ? 2.286 -15.283 32.916 1.00 87.06 73 PRO A O 1
ATOM 565 N N . LEU A 1 74 ? 0.318 -14.472 33.643 1.00 87.56 74 LEU A N 1
ATOM 566 C CA . LEU A 1 74 ? -0.339 -14.476 32.336 1.00 87.56 74 LEU A CA 1
ATOM 567 C C . LEU A 1 74 ? 0.386 -13.553 31.338 1.00 87.56 74 LEU A C 1
ATOM 569 O O . LEU A 1 74 ? 0.603 -13.935 30.188 1.00 87.56 74 LEU A O 1
ATOM 573 N N . LEU A 1 75 ? 0.823 -12.374 31.795 1.00 91.12 75 LEU A N 1
ATOM 574 C CA . LEU A 1 75 ? 1.572 -11.411 30.988 1.00 91.12 75 LEU A CA 1
ATOM 575 C C . LEU A 1 75 ? 3.010 -11.873 30.685 1.00 91.12 75 LEU A C 1
ATOM 577 O O . LEU A 1 75 ? 3.481 -11.686 29.566 1.00 91.12 75 LEU A O 1
ATOM 581 N N . VAL A 1 76 ? 3.708 -12.485 31.646 1.00 92.75 76 VAL A N 1
ATOM 582 C CA . VAL A 1 76 ? 5.098 -12.950 31.467 1.00 92.75 76 VAL A CA 1
ATOM 583 C C . VAL A 1 76 ? 5.162 -14.190 30.574 1.00 92.75 76 VAL A C 1
ATOM 585 O O . VAL A 1 76 ? 5.939 -14.220 29.620 1.00 92.75 76 VAL A O 1
ATOM 588 N N . VAL A 1 77 ? 4.328 -15.200 30.847 1.00 92.88 77 VAL A N 1
ATOM 589 C CA . VAL A 1 77 ? 4.303 -16.455 30.078 1.00 92.88 77 VAL A CA 1
ATOM 590 C C . VAL A 1 77 ? 3.901 -16.194 28.630 1.00 92.88 77 VAL A C 1
ATOM 592 O O . VAL A 1 77 ? 4.515 -16.753 27.724 1.00 92.88 77 VAL A O 1
ATOM 595 N N . GLY A 1 78 ? 2.932 -15.304 28.392 1.00 93.44 78 GLY A N 1
ATOM 596 C CA . GLY A 1 78 ? 2.571 -14.917 27.030 1.00 93.44 78 GLY A CA 1
ATOM 597 C C . GLY A 1 78 ? 3.733 -14.249 26.280 1.00 93.44 78 GLY A C 1
ATOM 598 O O . GLY A 1 78 ? 3.987 -14.587 25.129 1.00 93.44 78 GLY A O 1
ATOM 599 N N . LEU A 1 79 ? 4.520 -13.375 26.919 1.00 95.31 79 LEU A N 1
ATOM 600 C CA . LEU A 1 79 ? 5.587 -12.657 26.216 1.00 95.31 79 LEU A CA 1
ATOM 601 C C . LEU A 1 79 ? 6.766 -13.585 25.909 1.00 95.31 79 LEU A C 1
ATOM 603 O O . LEU A 1 79 ? 7.332 -13.522 24.817 1.00 95.31 79 LEU A O 1
ATOM 607 N N . LEU A 1 80 ? 7.095 -14.490 26.838 1.00 96.19 80 LEU A N 1
ATOM 608 C CA . LEU A 1 80 ? 8.072 -15.556 26.605 1.00 96.19 80 LEU A CA 1
ATOM 609 C C . LEU A 1 80 ? 7.613 -16.503 25.491 1.00 96.19 80 LEU A C 1
ATOM 611 O O . LEU A 1 80 ? 8.409 -16.851 24.621 1.00 96.19 80 LEU A O 1
ATOM 615 N N . GLY A 1 81 ? 6.332 -16.875 25.469 1.00 95.88 81 GLY A N 1
ATOM 616 C CA . GLY A 1 81 ? 5.748 -17.681 24.398 1.00 95.88 81 GLY A CA 1
ATOM 617 C C . GLY A 1 81 ? 5.826 -16.992 23.031 1.00 95.88 81 GLY A C 1
ATOM 618 O O . GLY A 1 81 ? 6.209 -17.628 22.045 1.00 95.88 81 GLY A O 1
ATOM 619 N N . CYS A 1 82 ? 5.559 -15.682 22.967 1.00 96.06 82 CYS A N 1
ATOM 620 C CA . CYS A 1 82 ? 5.769 -14.881 21.758 1.00 96.06 82 CYS A CA 1
ATOM 621 C C . CYS A 1 82 ? 7.246 -14.884 21.330 1.00 96.06 82 CYS A C 1
ATOM 623 O O . CYS A 1 82 ? 7.532 -15.119 20.158 1.00 96.06 82 CYS A O 1
ATOM 625 N N . ALA A 1 83 ? 8.186 -14.690 22.261 1.00 96.69 83 ALA A N 1
ATOM 626 C CA . ALA A 1 83 ? 9.621 -14.712 21.970 1.00 96.69 83 ALA A CA 1
ATOM 627 C C . ALA A 1 83 ? 10.083 -16.068 21.407 1.00 96.69 83 ALA A C 1
ATOM 629 O O . ALA A 1 83 ? 10.755 -16.114 20.378 1.00 96.69 83 ALA A O 1
ATOM 630 N N . LEU A 1 84 ? 9.678 -17.179 22.028 1.00 96.69 84 LEU A N 1
ATOM 631 C CA . LEU A 1 84 ? 10.004 -18.530 21.556 1.00 96.69 84 LEU A CA 1
ATOM 632 C C . LEU A 1 84 ? 9.408 -18.813 20.173 1.00 96.69 84 LEU A C 1
ATOM 634 O O . LEU A 1 84 ? 10.080 -19.378 19.311 1.00 96.69 84 LEU A O 1
ATOM 638 N N . SER A 1 85 ? 8.174 -18.366 19.941 1.00 96.25 85 SER A N 1
ATOM 639 C CA . SER A 1 85 ? 7.512 -18.502 18.641 1.00 96.25 85 SER A CA 1
ATOM 640 C C . SER A 1 85 ? 8.242 -17.710 17.551 1.00 96.25 85 SER A C 1
ATOM 642 O O . SER A 1 85 ? 8.397 -18.209 16.440 1.00 96.25 85 SER A O 1
ATOM 644 N N . LEU A 1 86 ? 8.760 -16.515 17.866 1.00 95.56 86 LEU A N 1
ATOM 645 C CA . LEU A 1 86 ? 9.582 -15.718 16.947 1.00 95.56 86 LEU A CA 1
ATOM 646 C C . LEU A 1 86 ? 10.919 -16.393 16.617 1.00 95.56 86 LEU A C 1
ATOM 648 O O . LEU A 1 86 ? 11.316 -16.408 15.453 1.00 95.56 86 LEU A O 1
ATOM 652 N N . VAL A 1 87 ? 11.598 -16.987 17.606 1.00 96.50 87 VAL A N 1
ATOM 653 C CA . VAL A 1 87 ? 12.831 -17.763 17.368 1.00 96.50 87 VAL A CA 1
ATOM 654 C C . VAL A 1 87 ? 12.547 -18.962 16.464 1.00 96.50 87 VAL A C 1
ATOM 656 O O . VAL A 1 87 ? 13.292 -19.196 15.510 1.00 96.50 87 VAL A O 1
ATOM 659 N N . GLY A 1 88 ? 11.457 -19.690 16.726 1.00 94.62 88 GLY A N 1
ATOM 660 C CA . GLY A 1 88 ? 11.011 -20.805 15.890 1.00 94.62 88 GLY A CA 1
ATOM 661 C C . GLY A 1 88 ? 10.685 -20.371 14.461 1.00 94.62 88 GLY A C 1
ATOM 662 O O . GLY A 1 88 ? 11.144 -20.998 13.509 1.00 94.62 88 GLY A O 1
ATOM 663 N N . PHE A 1 89 ? 9.981 -19.247 14.301 1.00 94.06 89 PHE A N 1
ATOM 664 C CA . PHE A 1 89 ? 9.666 -18.671 12.994 1.00 94.06 89 PHE A CA 1
ATOM 665 C C . PHE A 1 89 ? 10.933 -18.280 12.221 1.00 94.06 89 PHE A C 1
ATOM 667 O O . PHE A 1 89 ? 11.077 -18.642 11.058 1.00 94.06 89 PHE A O 1
ATOM 674 N N . ALA A 1 90 ? 11.880 -17.587 12.858 1.00 93.31 90 ALA A N 1
ATOM 675 C CA . ALA A 1 90 ? 13.134 -17.173 12.224 1.00 93.31 90 ALA A CA 1
ATOM 676 C C . ALA A 1 90 ? 14.009 -18.364 11.793 1.00 93.31 90 ALA A C 1
ATOM 678 O O . ALA A 1 90 ? 14.682 -18.305 10.761 1.00 93.31 90 ALA A O 1
ATOM 679 N N . SER A 1 91 ? 13.960 -19.455 12.562 1.00 92.56 91 SER A N 1
ATOM 680 C CA . SER A 1 91 ? 14.737 -20.676 12.317 1.00 92.56 91 SER A CA 1
ATOM 681 C C . SER A 1 91 ? 14.080 -21.622 11.304 1.00 92.56 91 SER A C 1
ATOM 683 O O . SER A 1 91 ? 14.700 -22.595 10.881 1.00 92.56 91 SER A O 1
ATOM 685 N N . ALA A 1 92 ? 12.830 -21.365 10.915 1.00 92.12 92 ALA A N 1
ATOM 686 C CA . ALA A 1 92 ? 12.095 -22.206 9.983 1.00 92.12 92 ALA A CA 1
ATOM 687 C C . ALA A 1 92 ? 12.459 -21.929 8.508 1.00 92.12 92 ALA A C 1
ATOM 689 O O . ALA A 1 92 ? 12.909 -20.841 8.119 1.00 92.12 92 ALA A O 1
ATOM 690 N N . SER A 1 93 ? 12.230 -22.950 7.677 1.00 88.06 93 SER A N 1
ATOM 691 C CA . SER A 1 93 ? 12.532 -22.939 6.234 1.00 88.06 93 SER A CA 1
ATOM 692 C C . SER A 1 93 ? 11.367 -23.414 5.356 1.00 88.06 93 SER A C 1
ATOM 694 O O . SER A 1 93 ? 11.498 -23.439 4.139 1.00 88.06 93 SER A O 1
ATOM 696 N N . SER A 1 94 ? 10.234 -23.797 5.953 1.00 89.12 94 SER A N 1
ATOM 697 C CA . SER A 1 94 ? 9.031 -24.262 5.249 1.00 89.12 94 SER A CA 1
ATOM 698 C C . SER A 1 94 ? 7.852 -23.341 5.557 1.00 89.12 94 SER A C 1
ATOM 700 O O . SER A 1 94 ? 7.677 -22.931 6.707 1.00 89.12 94 SER A O 1
ATOM 702 N N . SER A 1 95 ? 7.009 -23.062 4.560 1.00 84.25 95 SER A N 1
ATOM 703 C CA . SER A 1 95 ? 5.802 -22.240 4.717 1.00 84.25 95 SER A CA 1
ATOM 704 C C . SER A 1 95 ? 4.803 -22.827 5.720 1.00 84.25 95 SER A C 1
ATOM 706 O O . SER A 1 95 ? 4.194 -22.080 6.487 1.00 84.25 95 SER A O 1
ATOM 708 N N . GLY A 1 96 ? 4.714 -24.158 5.821 1.00 87.81 96 GLY A N 1
ATOM 709 C CA . GLY A 1 96 ? 3.930 -24.823 6.866 1.00 87.81 96 GLY A CA 1
ATOM 710 C C . GLY A 1 96 ? 4.480 -24.562 8.274 1.00 87.81 96 GLY A C 1
ATOM 711 O O . GLY A 1 96 ? 3.722 -24.252 9.191 1.00 87.81 96 GLY A O 1
ATOM 712 N N . ALA A 1 97 ? 5.805 -24.607 8.443 1.00 91.88 97 ALA A N 1
ATOM 713 C CA . ALA A 1 97 ? 6.444 -24.311 9.726 1.00 91.88 97 ALA A CA 1
ATOM 714 C C . ALA A 1 97 ? 6.266 -22.834 10.126 1.00 91.88 97 ALA A C 1
ATOM 716 O O . ALA A 1 97 ? 5.985 -22.548 11.291 1.00 91.88 97 ALA A O 1
ATOM 717 N N . PHE A 1 98 ? 6.342 -21.904 9.166 1.00 92.12 98 PHE A N 1
ATOM 718 C CA . PHE A 1 98 ? 6.014 -20.494 9.402 1.00 92.12 98 PHE A CA 1
ATOM 719 C C . PHE A 1 98 ? 4.581 -20.322 9.909 1.00 92.12 98 PHE A C 1
ATOM 721 O O . PHE A 1 98 ? 4.371 -19.628 10.903 1.00 92.12 98 PHE A O 1
ATOM 728 N N . ALA A 1 99 ? 3.604 -20.989 9.288 1.00 91.00 99 ALA A N 1
ATOM 729 C CA . ALA A 1 99 ? 2.212 -20.922 9.720 1.00 91.00 99 ALA A CA 1
ATOM 730 C C . ALA A 1 99 ? 2.018 -21.465 11.148 1.00 91.00 99 ALA A C 1
ATOM 732 O O . ALA A 1 99 ? 1.320 -20.836 11.940 1.00 91.00 99 ALA A O 1
ATOM 733 N N . VAL A 1 100 ? 2.675 -22.574 11.513 1.00 94.81 100 VAL A N 1
ATOM 734 C CA . VAL A 1 100 ? 2.592 -23.162 12.864 1.00 94.81 100 VAL A CA 1
ATOM 735 C C . VAL A 1 100 ? 3.174 -22.230 13.927 1.00 94.81 100 VAL A C 1
ATOM 737 O O . VAL A 1 100 ? 2.512 -21.949 14.926 1.00 94.81 100 VAL A O 1
ATOM 740 N N . PHE A 1 101 ? 4.388 -21.711 13.731 1.00 95.31 101 PHE A N 1
ATOM 741 C CA . PHE A 1 101 ? 4.995 -20.811 14.717 1.00 95.31 101 PHE A CA 1
ATOM 742 C C . PHE A 1 101 ? 4.254 -19.477 14.817 1.00 95.31 101 PHE A C 1
ATOM 744 O O . PHE A 1 101 ? 4.106 -18.933 15.911 1.00 95.31 101 PHE A O 1
ATOM 751 N N . TRP A 1 102 ? 3.727 -18.965 13.704 1.00 93.81 102 TRP A N 1
ATOM 752 C CA . TRP A 1 102 ? 2.928 -17.742 13.722 1.00 93.81 102 TRP A CA 1
ATOM 753 C C . TRP A 1 102 ? 1.546 -17.958 14.365 1.00 93.81 102 TRP A C 1
ATOM 755 O O . TRP A 1 102 ? 1.060 -17.088 15.088 1.00 93.81 102 TRP A O 1
ATOM 765 N N . PHE A 1 103 ? 0.949 -19.144 14.205 1.00 94.88 103 PHE A N 1
ATOM 766 C CA . PHE A 1 103 ? -0.247 -19.566 14.941 1.00 94.88 103 PHE A CA 1
ATOM 767 C C . PHE A 1 103 ? 0.008 -19.615 16.455 1.00 94.88 103 PHE A C 1
ATOM 769 O O . PHE A 1 103 ? -0.762 -19.041 17.226 1.00 94.88 103 PHE A O 1
ATOM 776 N N . LEU A 1 104 ? 1.119 -20.229 16.887 1.00 95.38 104 LEU A N 1
ATOM 777 C CA . LEU A 1 104 ? 1.525 -20.260 18.299 1.00 95.38 104 LEU A CA 1
ATOM 778 C C . LEU A 1 104 ? 1.740 -18.852 18.860 1.00 95.38 104 LEU A C 1
ATOM 780 O O . LEU A 1 104 ? 1.253 -18.553 19.951 1.00 95.38 104 LEU A O 1
ATOM 784 N N . GLN A 1 105 ? 2.381 -17.963 18.094 1.00 95.19 105 GLN A N 1
ATOM 785 C CA . GLN A 1 105 ? 2.501 -16.559 18.479 1.00 95.19 105 GLN A CA 1
ATOM 786 C C . GLN A 1 105 ? 1.122 -15.933 18.716 1.00 95.19 105 GLN A C 1
ATOM 788 O O . GLN A 1 105 ? 0.927 -15.291 19.745 1.00 95.19 105 GLN A O 1
ATOM 793 N N . GLY A 1 106 ? 0.149 -16.173 17.829 1.00 94.00 106 GLY A N 1
ATOM 794 C CA . GLY A 1 106 ? -1.218 -15.670 17.985 1.00 94.00 106 GLY A CA 1
ATOM 795 C C . GLY A 1 106 ? -1.872 -16.106 19.299 1.00 94.00 106 GLY A C 1
ATOM 796 O O . GLY A 1 106 ? -2.504 -15.284 19.968 1.00 94.00 106 GLY A O 1
ATOM 797 N N . ILE A 1 107 ? -1.662 -17.360 19.719 1.00 94.44 107 ILE A N 1
ATOM 798 C CA . ILE A 1 107 ? -2.149 -17.859 21.013 1.00 94.44 107 ILE A CA 1
ATOM 799 C C . ILE A 1 107 ? -1.543 -17.046 22.158 1.00 94.44 107 ILE A C 1
ATOM 801 O O . ILE A 1 107 ? -2.274 -16.493 22.977 1.00 94.44 107 ILE A O 1
ATOM 805 N N . PHE A 1 108 ? -0.223 -16.924 22.227 1.00 94.81 108 PHE A N 1
ATOM 806 C CA . PHE A 1 108 ? 0.419 -16.230 23.346 1.00 94.81 108 PHE A CA 1
ATOM 807 C C . PHE A 1 108 ? 0.139 -14.718 23.355 1.00 94.81 108 PHE A C 1
ATOM 809 O O . PHE A 1 108 ? -0.037 -14.115 24.416 1.00 94.81 108 PHE A O 1
ATOM 816 N N . GLN A 1 109 ? -0.018 -14.118 22.175 1.00 92.38 109 GLN A N 1
ATOM 817 C CA . GLN A 1 109 ? -0.341 -12.706 21.991 1.00 92.38 109 GLN A CA 1
ATOM 818 C C . GLN A 1 109 ? -1.719 -12.324 22.557 1.00 92.38 109 GLN A C 1
ATOM 820 O O . GLN A 1 109 ? -1.913 -11.193 23.015 1.00 92.38 109 GLN A O 1
ATOM 825 N N . GLY A 1 110 ? -2.693 -13.241 22.519 1.00 89.81 110 GLY A N 1
ATOM 826 C CA . GLY A 1 110 ? -4.068 -12.986 22.964 1.00 89.81 110 GLY A CA 1
ATOM 827 C C . GLY A 1 110 ? -4.176 -12.599 24.443 1.00 89.81 110 GLY A C 1
ATOM 828 O O . GLY A 1 110 ? -5.023 -11.783 24.809 1.00 89.81 110 GLY A O 1
ATOM 829 N N . ALA A 1 111 ? -3.277 -13.120 25.281 1.00 88.94 111 ALA A N 1
ATOM 830 C CA . ALA A 1 111 ? -3.315 -12.941 26.728 1.00 88.94 111 ALA A CA 1
ATOM 831 C C . ALA A 1 111 ? -2.765 -11.595 27.229 1.00 88.94 111 ALA A C 1
ATOM 833 O O . ALA A 1 111 ? -3.111 -11.166 28.332 1.00 88.94 111 ALA A O 1
ATOM 834 N N . GLY A 1 112 ? -1.957 -10.902 26.418 1.00 91.19 112 GLY A N 1
ATOM 835 C CA . GLY A 1 112 ? -1.236 -9.706 26.857 1.00 91.19 112 GLY A CA 1
ATOM 836 C C . GLY A 1 112 ? -2.147 -8.541 27.261 1.00 91.19 112 GLY A C 1
ATOM 837 O O . GLY A 1 112 ? -1.962 -7.949 28.323 1.00 91.19 112 GLY A O 1
ATOM 838 N N . TRP A 1 113 ? -3.163 -8.222 26.449 1.00 91.00 113 TRP A N 1
ATOM 839 C CA . TRP A 1 113 ? -4.044 -7.078 26.724 1.00 91.00 113 TRP A CA 1
ATOM 840 C C . TRP A 1 113 ? -4.960 -7.285 27.940 1.00 91.00 113 TRP A C 1
ATOM 842 O O . TRP A 1 113 ? -4.953 -6.417 28.815 1.00 91.00 113 TRP A O 1
ATOM 852 N N . PRO A 1 114 ? -5.706 -8.407 28.068 1.00 88.69 114 PRO A N 1
ATOM 853 C CA . PRO A 1 114 ? -6.522 -8.649 29.259 1.00 88.69 114 PRO A CA 1
ATOM 854 C C . PRO A 1 114 ? -5.713 -8.616 30.563 1.00 88.69 114 PRO A C 1
ATOM 856 O O . PRO A 1 114 ? -6.152 -8.019 31.545 1.00 88.69 114 PRO A O 1
ATOM 859 N N . ALA A 1 115 ? -4.502 -9.185 30.559 1.00 89.00 115 ALA A N 1
ATOM 860 C CA . ALA A 1 115 ? -3.609 -9.155 31.714 1.00 89.00 115 ALA A CA 1
ATOM 861 C C . ALA A 1 115 ? -3.163 -7.724 32.070 1.00 89.00 115 ALA A C 1
ATOM 863 O O . ALA A 1 115 ? -3.262 -7.314 33.227 1.00 89.00 115 ALA A O 1
ATOM 864 N N . ALA A 1 116 ? -2.731 -6.935 31.081 1.00 90.44 116 ALA A N 1
ATOM 865 C CA . ALA A 1 116 ? -2.291 -5.556 31.293 1.00 90.44 116 ALA A CA 1
ATOM 866 C C . ALA A 1 116 ? -3.418 -4.650 31.825 1.00 90.44 116 ALA A C 1
ATOM 868 O O . ALA A 1 116 ? -3.211 -3.868 32.754 1.00 90.44 116 ALA A O 1
ATOM 869 N N . VAL A 1 117 ? -4.632 -4.795 31.284 1.00 87.06 117 VAL A N 1
ATOM 870 C CA . VAL A 1 117 ? -5.823 -4.065 31.746 1.00 87.06 117 VAL A CA 1
ATOM 871 C C . VAL A 1 117 ? -6.169 -4.421 33.190 1.00 87.06 117 VAL A C 1
ATOM 873 O O . VAL A 1 117 ? -6.473 -3.527 33.984 1.00 87.06 117 VAL A O 1
ATOM 876 N N . LYS A 1 118 ? -6.105 -5.710 33.547 1.00 84.06 118 LYS A N 1
ATOM 877 C CA . LYS A 1 118 ? -6.366 -6.166 34.915 1.00 84.06 118 LYS A CA 1
ATOM 878 C C . LYS A 1 118 ? -5.392 -5.537 35.914 1.00 84.06 118 LYS A C 1
ATOM 880 O O . LYS A 1 118 ? -5.844 -5.030 36.936 1.00 84.06 118 LYS A O 1
ATOM 885 N N . LEU A 1 119 ? -4.096 -5.491 35.593 1.00 85.44 119 LEU A N 1
ATOM 886 C CA . LEU A 1 119 ? -3.076 -4.846 36.434 1.00 85.44 119 LEU A CA 1
ATOM 887 C C . LEU A 1 119 ? -3.351 -3.351 36.645 1.00 85.44 119 LEU A C 1
ATOM 889 O O . LEU A 1 119 ? -3.330 -2.855 37.771 1.00 85.44 119 LEU A O 1
ATOM 893 N N . ILE A 1 120 ? -3.683 -2.628 35.574 1.00 85.44 120 ILE A N 1
ATOM 894 C CA . ILE A 1 120 ? -4.023 -1.203 35.676 1.00 85.44 120 ILE A CA 1
ATOM 895 C C . ILE A 1 120 ? -5.241 -0.994 36.575 1.00 85.44 120 ILE A C 1
ATOM 897 O O . ILE A 1 120 ? -5.251 -0.067 37.380 1.00 85.44 120 ILE A O 1
ATOM 901 N N . ARG A 1 121 ? -6.256 -1.855 36.478 1.00 79.00 121 ARG A N 1
ATOM 902 C CA . ARG A 1 121 ? -7.453 -1.743 37.315 1.00 79.00 121 ARG A CA 1
ATOM 903 C C . ARG A 1 121 ? -7.184 -2.042 38.789 1.00 79.00 121 ARG A C 1
ATOM 905 O O . ARG A 1 121 ? -7.845 -1.461 39.639 1.00 79.00 121 ARG A O 1
ATOM 912 N N . THR A 1 122 ? -6.221 -2.915 39.094 1.00 79.19 122 THR A N 1
ATOM 913 C CA . THR A 1 122 ? -5.824 -3.181 40.485 1.00 79.19 122 THR A CA 1
ATOM 914 C C . THR A 1 122 ? -5.052 -2.026 41.116 1.00 79.19 122 THR A C 1
ATOM 916 O O . THR A 1 122 ? -5.132 -1.842 42.324 1.00 79.19 122 THR A O 1
ATOM 919 N N . TRP A 1 123 ? -4.311 -1.243 40.324 1.00 77.44 123 TRP A N 1
ATOM 920 C CA . TRP A 1 123 ? -3.486 -0.144 40.841 1.00 77.44 123 TRP A CA 1
ATOM 921 C C . TRP A 1 123 ? -4.193 1.208 40.827 1.00 77.44 123 TRP A C 1
ATOM 923 O O . TRP A 1 123 ? -3.957 2.038 41.697 1.00 77.44 123 TRP A O 1
ATOM 933 N N . PHE A 1 124 ? -5.047 1.449 39.832 1.00 79.69 124 PHE A N 1
ATOM 934 C CA . PHE A 1 124 ? -5.696 2.738 39.629 1.00 79.69 124 PHE A CA 1
ATOM 935 C C . PHE A 1 124 ? -7.202 2.626 39.842 1.00 79.69 124 PHE A C 1
ATOM 937 O O . PHE A 1 124 ? -7.885 1.844 39.185 1.00 79.69 124 PHE A O 1
ATOM 944 N N . GLY A 1 125 ? -7.741 3.483 40.712 1.00 71.12 125 GLY A N 1
ATOM 945 C CA . GLY A 1 125 ? -9.181 3.568 40.938 1.00 71.12 125 GLY A CA 1
ATOM 946 C C . GLY A 1 125 ? -9.972 4.018 39.699 1.00 71.12 125 GLY A C 1
ATOM 947 O O . GLY A 1 125 ? -9.436 4.574 38.735 1.00 71.12 125 GLY A O 1
ATOM 948 N N . VAL A 1 126 ? -11.299 3.864 39.766 1.00 71.00 126 VAL A N 1
ATOM 949 C CA . VAL A 1 126 ? -12.255 4.157 38.674 1.00 71.00 126 VAL A CA 1
ATOM 950 C C . VAL A 1 126 ? -12.117 5.587 38.117 1.00 71.00 126 VAL A C 1
ATOM 952 O O . VAL A 1 126 ? -12.500 5.866 36.983 1.00 71.00 126 VAL A O 1
ATOM 955 N N . SER A 1 127 ? -11.602 6.542 38.901 1.00 73.75 127 SER A N 1
ATOM 956 C CA . SER A 1 127 ? -11.364 7.937 38.486 1.00 73.75 127 SER A CA 1
ATOM 957 C C . SER A 1 127 ? -10.188 8.133 37.532 1.00 73.75 127 SER A C 1
ATOM 959 O O . SER A 1 127 ? -10.237 9.077 36.751 1.00 73.75 127 SER A O 1
ATOM 961 N N . GLN A 1 128 ? -9.169 7.274 37.584 1.00 81.75 128 GLN A N 1
ATOM 962 C CA . GLN A 1 128 ? -7.961 7.391 36.760 1.00 81.75 128 GLN A CA 1
ATOM 963 C C . GLN A 1 128 ? -7.866 6.300 35.686 1.00 81.75 128 GLN A C 1
ATOM 965 O O . GLN A 1 128 ? -7.071 6.431 34.758 1.00 81.75 128 GLN A O 1
ATOM 970 N N . PHE A 1 129 ? -8.708 5.264 35.769 1.00 82.94 129 PHE A N 1
ATOM 971 C CA . PHE A 1 129 ? -8.712 4.122 34.855 1.00 82.94 129 PHE A CA 1
ATOM 972 C C . PHE A 1 129 ? -8.752 4.515 33.369 1.00 82.94 129 PHE A C 1
ATOM 974 O O . PHE A 1 129 ? -7.965 3.989 32.586 1.00 82.94 129 PHE A O 1
ATOM 981 N N . GLY A 1 130 ? -9.603 5.472 32.980 1.00 82.94 130 GLY A N 1
ATOM 982 C CA . GLY A 1 130 ? -9.715 5.905 31.582 1.00 82.94 130 GLY A CA 1
ATOM 983 C C . GLY A 1 130 ? -8.426 6.529 31.038 1.00 82.94 130 GLY A C 1
ATOM 984 O O . GLY A 1 130 ? -8.008 6.235 29.915 1.00 82.94 130 GLY A O 1
ATOM 985 N N . ILE A 1 131 ? -7.746 7.342 31.852 1.00 86.94 131 ILE A N 1
ATOM 986 C CA . ILE A 1 131 ? -6.451 7.942 31.504 1.00 86.94 131 ILE A CA 1
ATOM 987 C C . ILE A 1 131 ? -5.369 6.859 31.423 1.00 86.94 131 ILE A C 1
ATOM 989 O O . ILE A 1 131 ? -4.633 6.815 30.440 1.00 86.94 131 ILE A O 1
ATOM 993 N N . SER A 1 132 ? -5.292 5.960 32.406 1.00 88.12 132 SER A N 1
ATOM 994 C CA . SER A 1 132 ? -4.295 4.882 32.418 1.00 88.12 132 SER A CA 1
ATOM 995 C C . SER A 1 132 ? -4.474 3.906 31.248 1.00 88.12 132 SER A C 1
ATOM 997 O O . SER A 1 132 ? -3.487 3.528 30.620 1.00 88.12 132 SER A O 1
ATOM 999 N N . TRP A 1 133 ? -5.718 3.561 30.892 1.00 89.94 133 TRP A N 1
ATOM 1000 C CA . TRP A 1 133 ? -6.045 2.777 29.693 1.00 89.94 133 TRP A CA 1
ATOM 1001 C C . TRP A 1 133 ? -5.544 3.459 28.423 1.00 89.94 133 TRP A C 1
ATOM 1003 O O . TRP A 1 133 ? -4.909 2.835 27.579 1.00 89.94 133 TRP A O 1
ATOM 1013 N N . SER A 1 134 ? -5.823 4.755 28.303 1.00 90.44 134 SER A N 1
ATOM 1014 C CA . SER A 1 134 ? -5.483 5.568 27.134 1.00 90.44 134 SER A CA 1
ATOM 1015 C C . SER A 1 134 ? -3.978 5.669 26.932 1.00 90.44 134 SER A C 1
ATOM 1017 O O . SER A 1 134 ? -3.493 5.457 25.824 1.00 90.44 134 SER A O 1
ATOM 1019 N N . ILE A 1 135 ? -3.224 5.901 28.012 1.00 92.12 135 ILE A N 1
ATOM 1020 C CA . ILE A 1 135 ? -1.762 5.900 27.955 1.00 92.12 135 ILE A CA 1
ATOM 1021 C C . ILE A 1 135 ? -1.235 4.500 27.638 1.00 92.12 135 ILE A C 1
ATOM 1023 O O . ILE A 1 135 ? -0.354 4.390 26.798 1.00 92.12 135 ILE A O 1
ATOM 1027 N N . LEU A 1 136 ? -1.774 3.425 28.225 1.00 92.88 136 LEU A N 1
ATOM 1028 C CA . LEU A 1 136 ? -1.345 2.073 27.852 1.00 92.88 136 LEU A CA 1
ATOM 1029 C C . LEU A 1 136 ? -1.610 1.790 26.366 1.00 92.88 136 LEU A C 1
ATOM 1031 O O . LEU A 1 136 ? -0.760 1.213 25.692 1.00 92.88 136 LEU A O 1
ATOM 1035 N N . ALA A 1 137 ? -2.755 2.218 25.834 1.00 91.88 137 ALA A N 1
ATOM 1036 C CA . ALA A 1 137 ? -3.129 2.000 24.442 1.00 91.88 137 ALA A CA 1
ATOM 1037 C C . 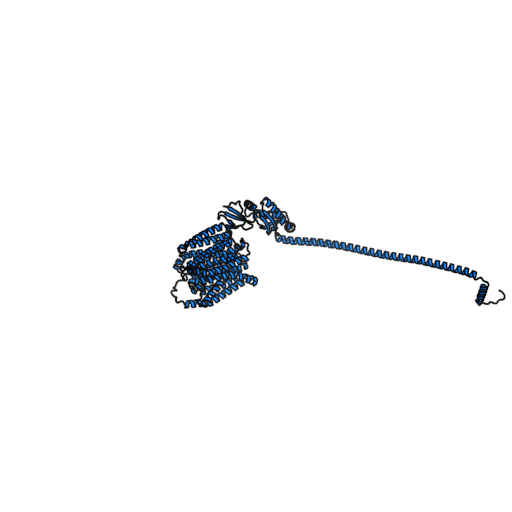ALA A 1 137 ? -2.174 2.670 23.441 1.00 91.88 137 ALA A C 1
ATOM 1039 O O . ALA A 1 137 ? -1.964 2.119 22.357 1.00 91.88 137 ALA A O 1
ATOM 1040 N N . THR A 1 138 ? -1.543 3.799 23.797 1.00 93.75 138 THR A N 1
ATOM 1041 C CA . THR A 1 138 ? -0.594 4.481 22.895 1.00 93.75 138 THR A CA 1
ATOM 1042 C C . THR A 1 138 ? 0.619 3.619 22.546 1.00 93.75 138 THR A C 1
ATOM 1044 O O . THR A 1 138 ? 1.199 3.802 21.477 1.00 93.75 138 THR A O 1
ATOM 1047 N N . SER A 1 139 ? 0.968 2.626 23.372 1.00 93.75 139 SER A N 1
ATOM 1048 C CA . SER A 1 139 ? 2.039 1.665 23.071 1.00 93.75 139 SER A CA 1
ATOM 1049 C C . SER A 1 139 ? 1.841 0.946 21.728 1.00 93.75 139 SER A C 1
ATOM 1051 O O . SER A 1 139 ? 2.820 0.686 21.027 1.00 93.75 139 SER A O 1
ATOM 1053 N N . ASN A 1 140 ? 0.589 0.688 21.314 1.00 91.00 140 ASN A N 1
ATOM 1054 C CA . ASN A 1 140 ? 0.297 0.083 20.015 1.00 91.00 140 ASN A CA 1
ATOM 1055 C C . ASN A 1 140 ? 0.689 1.006 18.856 1.00 91.00 140 ASN A C 1
ATOM 1057 O O . ASN A 1 140 ? 1.229 0.539 17.852 1.00 91.00 140 ASN A O 1
ATOM 1061 N N . ASN A 1 141 ? 0.422 2.304 19.010 1.00 92.38 141 ASN A N 1
ATOM 1062 C CA . ASN A 1 141 ? 0.764 3.314 18.016 1.00 92.38 141 ASN A CA 1
ATOM 1063 C C . ASN A 1 141 ? 2.279 3.532 17.963 1.00 92.38 141 ASN A C 1
ATOM 1065 O O . ASN A 1 141 ? 2.849 3.564 16.878 1.00 92.38 141 ASN A O 1
ATOM 1069 N N . VAL A 1 142 ? 2.957 3.571 19.117 1.00 93.31 142 VAL A N 1
ATOM 1070 C CA . VAL A 1 142 ? 4.426 3.677 19.172 1.00 93.31 142 VAL A CA 1
ATOM 1071 C C . VAL A 1 142 ? 5.089 2.499 18.452 1.00 93.31 142 VAL A C 1
ATOM 1073 O O . VAL A 1 142 ? 5.970 2.711 17.624 1.00 93.31 142 VAL A O 1
ATOM 1076 N N . ALA A 1 143 ? 4.633 1.264 18.693 1.00 91.06 143 ALA A N 1
ATOM 1077 C CA . ALA A 1 143 ? 5.128 0.093 17.966 1.00 91.06 143 ALA A CA 1
ATOM 1078 C C . ALA A 1 143 ? 4.823 0.162 16.455 1.00 91.06 143 ALA A C 1
ATOM 1080 O O . ALA A 1 143 ? 5.640 -0.263 15.640 1.00 91.06 143 ALA A O 1
ATOM 1081 N N . GLY A 1 144 ? 3.658 0.708 16.084 1.00 86.94 144 GLY A N 1
ATOM 1082 C CA . GLY A 1 144 ? 3.248 0.923 14.694 1.00 86.94 144 GLY A CA 1
ATOM 1083 C C . GLY A 1 144 ? 4.114 1.931 13.939 1.00 86.94 144 GLY A C 1
ATOM 1084 O O . GLY A 1 144 ? 4.418 1.685 12.780 1.00 86.94 144 GLY A O 1
ATOM 1085 N N . VAL A 1 145 ? 4.547 3.010 14.597 1.00 88.56 145 VAL A N 1
ATOM 1086 C CA . VAL A 1 145 ? 5.446 4.025 14.018 1.00 88.56 145 VAL A CA 1
ATOM 1087 C C . VAL A 1 145 ? 6.897 3.536 13.990 1.00 88.56 145 VAL A C 1
ATOM 1089 O O . VAL A 1 145 ? 7.601 3.749 13.008 1.00 88.56 145 VAL A O 1
ATOM 1092 N N . ALA A 1 146 ? 7.357 2.859 15.047 1.00 89.00 146 ALA A N 1
ATOM 1093 C CA . ALA A 1 146 ? 8.748 2.423 15.155 1.00 89.00 146 ALA A CA 1
ATOM 1094 C C . ALA A 1 146 ? 9.125 1.357 14.111 1.00 89.00 146 ALA A C 1
ATOM 1096 O O . ALA A 1 146 ? 10.219 1.404 13.556 1.00 89.00 146 ALA A O 1
ATOM 1097 N N . GLY A 1 147 ? 8.235 0.403 13.823 1.00 84.19 147 GLY A N 1
ATOM 1098 C CA . GLY A 1 147 ? 8.521 -0.714 12.915 1.00 84.19 147 GLY A CA 1
ATOM 1099 C C . GLY A 1 147 ? 8.954 -0.300 11.502 1.00 84.19 147 GLY A C 1
ATOM 1100 O O . GLY A 1 147 ? 10.069 -0.645 11.104 1.00 84.19 147 GLY A O 1
ATOM 1101 N N . PRO A 1 148 ? 8.129 0.464 10.757 1.00 81.19 148 PRO A N 1
ATOM 1102 C CA . PRO A 1 148 ? 8.454 0.934 9.408 1.00 81.19 148 PRO A CA 1
ATOM 1103 C C . PRO A 1 148 ? 9.707 1.815 9.323 1.00 81.19 148 PRO A C 1
ATOM 1105 O O . PRO A 1 148 ? 10.288 1.918 8.250 1.00 81.19 148 PRO A O 1
ATOM 1108 N N . LEU A 1 149 ? 10.140 2.433 10.428 1.00 83.44 149 LEU A N 1
ATOM 1109 C CA . LEU A 1 149 ? 11.381 3.213 10.487 1.00 83.44 149 LEU A CA 1
ATOM 1110 C C . LEU A 1 149 ? 12.609 2.329 10.750 1.00 83.44 149 LEU A C 1
ATOM 1112 O O . LEU A 1 149 ? 13.661 2.535 10.152 1.00 83.44 149 LEU A O 1
ATOM 1116 N N . LEU A 1 150 ? 12.484 1.336 11.635 1.00 86.12 150 LEU A N 1
ATOM 1117 C CA . LEU A 1 150 ? 13.593 0.458 12.022 1.00 86.12 150 LEU A CA 1
ATOM 1118 C C . LEU A 1 150 ? 13.948 -0.568 10.943 1.00 86.12 150 LEU A C 1
ATOM 1120 O O . LEU A 1 150 ? 15.117 -0.917 10.806 1.00 86.12 150 LEU A O 1
ATOM 1124 N N . VAL A 1 151 ? 12.962 -1.051 10.185 1.00 83.62 151 VAL A N 1
ATOM 1125 C CA . VAL A 1 151 ? 13.165 -2.079 9.153 1.00 83.62 151 VAL A CA 1
ATOM 1126 C C . VAL A 1 151 ? 14.117 -1.606 8.044 1.00 83.62 151 VAL A C 1
ATOM 1128 O O . VAL A 1 151 ? 15.159 -2.241 7.891 1.00 83.62 151 VAL A O 1
ATOM 1131 N N . PRO A 1 152 ? 13.879 -0.486 7.334 1.00 80.75 152 PRO A N 1
ATOM 1132 C CA . PRO A 1 152 ? 14.811 -0.002 6.310 1.00 80.75 152 PRO A CA 1
ATOM 1133 C C . PRO A 1 152 ? 16.208 0.290 6.870 1.00 80.75 152 PRO A C 1
ATOM 1135 O O . PRO A 1 152 ? 17.209 -0.078 6.269 1.00 80.75 152 PRO A O 1
ATOM 1138 N N . LEU A 1 153 ? 16.302 0.863 8.077 1.00 84.62 153 LEU A N 1
ATOM 1139 C CA . LEU A 1 153 ? 17.593 1.095 8.739 1.00 84.62 153 LEU A CA 1
ATOM 1140 C C . LEU A 1 153 ? 18.361 -0.215 8.998 1.00 84.62 153 LEU A C 1
ATOM 1142 O O . LEU A 1 153 ? 19.579 -0.266 8.843 1.00 84.62 153 LEU A O 1
ATOM 1146 N N . TRP A 1 154 ? 17.666 -1.287 9.374 1.00 88.12 154 TRP A N 1
ATOM 1147 C CA . TRP A 1 154 ? 18.278 -2.589 9.639 1.00 88.12 154 TRP A CA 1
ATOM 1148 C C . TRP A 1 154 ? 18.754 -3.296 8.361 1.00 88.12 154 TRP A C 1
ATOM 1150 O O . TRP A 1 154 ? 19.828 -3.899 8.350 1.00 88.12 154 TRP A O 1
ATOM 1160 N N . PHE A 1 155 ? 17.962 -3.220 7.289 1.00 84.81 155 PHE A N 1
ATOM 1161 C CA . PHE A 1 155 ? 18.244 -3.906 6.027 1.00 84.81 155 PHE A CA 1
ATOM 1162 C C . PHE A 1 155 ? 19.187 -3.117 5.121 1.00 84.81 155 PHE A C 1
ATOM 1164 O O . PHE A 1 155 ? 20.203 -3.658 4.690 1.00 84.81 155 PHE A O 1
ATOM 1171 N N . ASP A 1 156 ? 18.875 -1.848 4.868 1.00 78.69 156 ASP A N 1
ATOM 1172 C CA . ASP A 1 156 ? 19.536 -1.048 3.835 1.00 78.69 156 ASP A CA 1
ATOM 1173 C C . ASP A 1 156 ? 20.825 -0.401 4.353 1.00 78.69 156 ASP A C 1
ATOM 1175 O O . ASP A 1 156 ? 21.802 -0.292 3.616 1.00 78.69 156 ASP A O 1
ATOM 1179 N N . VAL A 1 157 ? 20.848 0.009 5.628 1.00 79.06 157 VAL A N 1
ATOM 1180 C CA . VAL A 1 157 ? 22.024 0.665 6.228 1.00 79.06 157 VAL A CA 1
ATOM 1181 C C . VAL A 1 157 ? 22.936 -0.349 6.911 1.00 79.06 157 VAL A C 1
ATOM 1183 O O . VAL A 1 157 ? 24.145 -0.332 6.693 1.00 79.06 157 VAL A O 1
ATOM 1186 N N . ALA A 1 158 ? 22.380 -1.234 7.743 1.00 79.19 158 ALA A N 1
ATOM 1187 C CA . ALA A 1 158 ? 23.179 -2.185 8.519 1.00 79.19 158 ALA A CA 1
ATOM 1188 C C . ALA A 1 158 ? 23.459 -3.518 7.792 1.00 79.19 158 ALA A C 1
ATOM 1190 O O . ALA A 1 158 ? 24.318 -4.277 8.239 1.00 79.19 158 ALA A O 1
ATOM 1191 N N . GLY A 1 159 ? 22.768 -3.814 6.683 1.00 81.25 159 GLY A N 1
ATOM 1192 C CA . GLY A 1 159 ? 23.015 -5.005 5.860 1.00 81.25 159 GLY A CA 1
ATOM 1193 C C . GLY A 1 159 ? 22.649 -6.340 6.524 1.00 81.25 159 GLY A C 1
ATOM 1194 O O . GLY A 1 159 ? 23.123 -7.394 6.095 1.00 81.25 159 GLY A O 1
ATOM 1195 N N . TYR A 1 160 ? 21.836 -6.333 7.584 1.00 87.88 160 TYR A N 1
ATOM 1196 C CA . TYR A 1 160 ? 21.494 -7.540 8.340 1.00 87.88 160 TYR A CA 1
ATOM 1197 C C . TYR A 1 160 ? 20.271 -8.274 7.771 1.00 87.88 160 TYR A C 1
ATOM 1199 O O . TYR A 1 160 ? 19.351 -7.679 7.220 1.00 87.88 160 TYR A O 1
ATOM 1207 N N . SER A 1 161 ? 20.225 -9.601 7.941 1.00 90.19 161 SER A N 1
ATOM 1208 C CA . SER A 1 161 ? 19.133 -10.439 7.421 1.00 90.19 161 SER A CA 1
ATOM 1209 C C . SER A 1 161 ? 17.828 -10.315 8.222 1.00 90.19 161 SER A C 1
ATOM 1211 O O . SER A 1 161 ? 17.813 -9.916 9.390 1.00 90.19 161 SER A O 1
ATOM 1213 N N . TRP A 1 162 ? 16.705 -10.729 7.618 1.00 89.31 162 TRP A N 1
ATOM 1214 C CA . TRP A 1 162 ? 15.385 -10.613 8.260 1.00 89.31 162 TRP A CA 1
ATOM 1215 C C . TRP A 1 162 ? 15.227 -11.593 9.419 1.00 89.31 162 TRP A C 1
ATOM 1217 O O . TRP A 1 162 ? 14.523 -11.318 10.391 1.00 89.31 162 TRP A O 1
ATOM 1227 N N . ARG A 1 163 ? 15.950 -12.715 9.350 1.00 92.12 163 ARG A N 1
ATOM 1228 C CA . ARG A 1 163 ? 16.055 -13.681 10.443 1.00 92.12 163 ARG A CA 1
ATOM 1229 C C . ARG A 1 163 ? 16.739 -13.056 11.655 1.00 92.12 163 ARG A C 1
ATOM 1231 O O . ARG A 1 163 ? 16.252 -13.213 12.770 1.00 92.12 163 ARG A O 1
ATOM 1238 N N . ALA A 1 164 ? 17.809 -12.285 11.441 1.00 91.94 164 ALA A N 1
ATOM 1239 C CA . ALA A 1 164 ? 18.487 -11.567 12.519 1.00 91.94 164 ALA A CA 1
ATOM 1240 C C . ALA A 1 164 ? 17.565 -10.531 13.187 1.00 91.94 164 ALA A C 1
ATOM 1242 O O . ALA A 1 164 ? 17.541 -10.446 14.412 1.00 91.94 164 ALA A O 1
ATOM 1243 N N . PHE A 1 165 ? 16.743 -9.816 12.407 1.00 92.50 165 PHE A N 1
ATOM 1244 C CA . PHE A 1 165 ? 15.750 -8.874 12.945 1.00 92.50 165 PHE A CA 1
ATOM 1245 C C . PHE A 1 165 ? 14.714 -9.564 13.852 1.00 92.50 165 PHE A C 1
ATOM 1247 O O . PHE A 1 165 ? 14.390 -9.077 14.939 1.00 92.50 165 PHE A O 1
ATOM 1254 N N . MET A 1 166 ? 14.226 -10.738 13.439 1.00 92.50 166 MET A N 1
ATOM 1255 C CA . MET A 1 166 ? 13.291 -11.549 14.228 1.00 92.50 166 MET A CA 1
ATOM 1256 C C . MET A 1 166 ? 13.922 -12.079 15.520 1.00 92.50 166 MET A C 1
ATOM 1258 O O . MET A 1 166 ? 13.306 -11.986 16.581 1.00 92.50 166 MET A O 1
ATOM 1262 N N . HIS A 1 167 ? 15.161 -12.576 15.465 1.00 94.06 167 HIS A N 1
ATOM 1263 C CA . HIS A 1 167 ? 15.887 -13.005 16.663 1.00 94.06 167 HIS A CA 1
ATOM 1264 C C . HIS A 1 167 ? 16.167 -11.844 17.624 1.00 94.06 167 HIS A C 1
ATOM 1266 O O . HIS A 1 167 ? 15.992 -12.007 18.830 1.00 94.06 167 HIS A O 1
ATOM 1272 N N . ALA A 1 168 ? 16.533 -10.666 17.112 1.00 93.69 168 ALA A N 1
ATOM 1273 C CA . ALA A 1 168 ? 16.711 -9.466 17.928 1.00 93.69 168 ALA A CA 1
ATOM 1274 C C . ALA A 1 168 ? 15.399 -9.068 18.625 1.00 93.69 168 ALA A C 1
ATOM 1276 O O . ALA A 1 168 ? 15.379 -8.834 19.833 1.00 93.69 168 ALA A O 1
ATOM 1277 N N . THR A 1 169 ? 14.282 -9.093 17.892 1.00 94.12 169 THR A N 1
ATOM 1278 C CA . THR A 1 169 ? 12.949 -8.833 18.455 1.00 94.12 169 THR A CA 1
ATOM 1279 C C . THR A 1 169 ? 12.586 -9.856 19.536 1.00 94.12 169 THR A C 1
ATOM 1281 O O . THR A 1 169 ? 12.097 -9.483 20.604 1.00 94.12 169 THR A O 1
ATOM 1284 N N . ALA A 1 170 ? 12.870 -11.140 19.302 1.00 96.12 170 ALA A N 1
ATOM 1285 C CA . ALA A 1 170 ? 12.643 -12.202 20.277 1.00 96.12 170 ALA A CA 1
ATOM 1286 C C . ALA A 1 170 ? 13.482 -12.013 21.549 1.00 96.12 170 ALA A C 1
ATOM 1288 O O . ALA A 1 170 ? 12.960 -12.159 22.654 1.00 96.12 170 ALA A O 1
ATOM 1289 N N . PHE A 1 171 ? 14.754 -11.630 21.409 1.00 96.19 171 PHE A N 1
ATOM 1290 C CA . PHE A 1 171 ? 15.630 -11.321 22.537 1.00 96.19 171 PHE A CA 1
ATOM 1291 C C . PHE A 1 171 ? 15.095 -10.143 23.360 1.00 96.19 171 PHE A C 1
ATOM 1293 O O . PHE A 1 171 ? 14.998 -10.246 24.583 1.00 96.19 171 PHE A O 1
ATOM 1300 N N . CYS A 1 172 ? 14.661 -9.059 22.708 1.00 95.81 172 CYS A N 1
ATOM 1301 C CA . CYS A 1 172 ? 14.026 -7.929 23.388 1.00 95.81 172 CYS A CA 1
ATOM 1302 C C . CYS A 1 172 ? 12.745 -8.342 24.128 1.00 95.81 172 CYS A C 1
ATOM 1304 O O . CYS A 1 172 ? 12.530 -7.903 25.256 1.00 95.81 172 CYS A O 1
ATOM 1306 N N . CYS A 1 173 ? 11.917 -9.212 23.539 1.00 96.00 173 CYS A N 1
ATOM 1307 C CA . CYS A 1 173 ? 10.720 -9.745 24.197 1.00 96.00 173 CYS A CA 1
ATOM 1308 C C . CYS A 1 173 ? 11.071 -10.608 25.418 1.00 96.00 173 CYS A C 1
ATOM 1310 O O . CYS A 1 173 ? 10.461 -10.444 26.472 1.00 96.00 173 CYS A O 1
ATOM 1312 N N . ALA A 1 174 ? 12.076 -11.481 25.315 1.00 96.19 174 ALA A N 1
ATOM 1313 C CA . ALA A 1 174 ? 12.531 -12.314 26.427 1.00 96.19 174 ALA A CA 1
ATOM 1314 C C . ALA A 1 174 ? 13.111 -11.472 27.577 1.00 96.19 174 ALA A C 1
ATOM 1316 O O . ALA A 1 174 ? 12.766 -11.689 28.740 1.00 96.19 174 ALA A O 1
ATOM 1317 N N . LEU A 1 175 ? 13.927 -10.464 27.253 1.00 96.06 175 LEU A N 1
ATOM 1318 C CA . LEU A 1 175 ? 14.448 -9.506 28.226 1.00 96.06 175 LEU A CA 1
ATOM 1319 C C . LEU A 1 175 ? 13.312 -8.710 28.885 1.00 96.06 175 LEU A C 1
ATOM 1321 O O . LEU A 1 175 ? 13.276 -8.581 30.107 1.00 96.06 175 LEU A O 1
ATOM 1325 N N . GLY A 1 176 ? 12.352 -8.230 28.090 1.00 94.31 176 GLY A N 1
ATOM 1326 C CA . GLY A 1 176 ? 11.162 -7.543 28.584 1.00 94.31 176 GLY A CA 1
ATOM 1327 C C . GLY A 1 176 ? 10.342 -8.407 29.540 1.00 94.31 176 GLY A C 1
ATOM 1328 O O . GLY A 1 176 ? 9.933 -7.929 30.595 1.00 94.31 176 GLY A O 1
ATOM 1329 N N . ALA A 1 177 ? 10.170 -9.694 29.233 1.00 94.25 177 ALA A N 1
ATOM 1330 C CA . ALA A 1 177 ? 9.477 -10.635 30.106 1.00 94.25 177 ALA A CA 1
ATOM 1331 C C . ALA A 1 177 ? 10.226 -10.870 31.429 1.00 94.25 177 ALA A C 1
ATOM 1333 O O . ALA A 1 177 ? 9.592 -10.916 32.483 1.00 94.25 177 ALA A O 1
ATOM 1334 N N . ALA A 1 178 ? 11.561 -10.957 31.401 1.00 93.25 178 ALA A N 1
ATOM 1335 C CA . ALA A 1 178 ? 12.381 -11.087 32.606 1.00 93.25 178 ALA A CA 1
ATOM 1336 C C . ALA A 1 178 ? 12.289 -9.841 33.506 1.00 93.25 178 ALA A C 1
ATOM 1338 O O . ALA A 1 178 ? 12.088 -9.961 34.716 1.00 93.25 178 ALA A O 1
ATOM 1339 N N . VAL A 1 179 ? 12.359 -8.641 32.918 1.00 92.75 179 VAL A N 1
ATOM 1340 C CA . VAL A 1 179 ? 12.175 -7.369 33.642 1.00 92.75 179 VAL A CA 1
ATOM 1341 C C . VAL A 1 179 ? 10.755 -7.263 34.207 1.00 92.75 179 VAL A C 1
ATOM 1343 O O . VAL A 1 179 ? 10.573 -6.871 35.361 1.00 92.75 179 VAL A O 1
ATOM 1346 N N . CYS A 1 180 ? 9.747 -7.657 33.428 1.00 91.56 180 CYS A N 1
ATOM 1347 C CA . CYS A 1 180 ? 8.351 -7.714 33.853 1.00 91.56 180 CYS A CA 1
ATOM 1348 C C . CYS A 1 180 ? 8.160 -8.649 35.053 1.00 91.56 180 CYS A C 1
ATOM 1350 O O . CYS A 1 180 ? 7.538 -8.261 36.039 1.00 91.56 180 CYS A O 1
ATOM 1352 N N . ALA A 1 181 ? 8.746 -9.848 35.019 1.00 90.50 181 ALA A N 1
ATOM 1353 C CA . ALA A 1 181 ? 8.700 -10.786 36.135 1.00 90.50 181 ALA A CA 1
ATOM 1354 C C . ALA A 1 181 ? 9.376 -10.211 37.390 1.00 90.50 181 ALA A C 1
ATOM 1356 O O . ALA A 1 181 ? 8.777 -10.215 38.462 1.00 90.50 181 ALA A O 1
ATOM 1357 N N . ALA A 1 182 ? 10.582 -9.651 37.261 1.00 88.44 182 ALA A N 1
ATOM 1358 C CA . ALA A 1 182 ? 11.330 -9.107 38.396 1.00 88.44 182 ALA A CA 1
ATOM 1359 C C . ALA A 1 182 ? 10.628 -7.914 39.074 1.00 88.44 182 ALA A C 1
ATOM 1361 O O . ALA A 1 182 ? 10.706 -7.747 40.290 1.00 88.44 182 ALA A O 1
ATOM 1362 N N . THR A 1 183 ? 9.934 -7.078 38.298 1.00 85.81 183 THR A N 1
ATOM 1363 C CA . THR A 1 183 ? 9.299 -5.851 38.801 1.00 85.81 183 THR A CA 1
ATOM 1364 C C . THR A 1 183 ? 7.872 -6.077 39.296 1.00 85.81 183 THR A C 1
ATOM 1366 O O . THR A 1 183 ? 7.527 -5.618 40.388 1.00 85.81 183 THR A O 1
ATOM 1369 N N . LEU A 1 184 ? 7.038 -6.790 38.533 1.00 84.00 184 LEU A N 1
ATOM 1370 C CA . LEU A 1 184 ? 5.603 -6.912 38.810 1.00 84.00 184 LEU A CA 1
ATOM 1371 C C . LEU A 1 184 ? 5.266 -7.993 39.835 1.00 84.00 184 LEU A C 1
ATOM 1373 O O . LEU A 1 184 ? 4.255 -7.863 40.521 1.00 84.00 184 LEU A O 1
ATOM 1377 N N . TRP A 1 185 ? 6.120 -9.003 40.026 1.00 79.38 185 TRP A N 1
ATOM 1378 C CA . TRP A 1 185 ? 5.881 -10.021 41.060 1.00 79.38 185 TRP A CA 1
ATOM 1379 C C . TRP A 1 185 ? 5.818 -9.404 42.462 1.00 79.38 185 TRP A C 1
ATOM 1381 O O . TRP A 1 185 ? 4.999 -9.798 43.288 1.00 79.38 185 TRP A O 1
ATOM 1391 N N . SER A 1 186 ? 6.623 -8.362 42.696 1.00 69.81 186 SER A N 1
ATOM 1392 C CA . SER A 1 186 ? 6.588 -7.579 43.935 1.00 69.81 186 SER A CA 1
ATOM 1393 C C . SER A 1 186 ? 5.280 -6.792 44.119 1.00 69.81 186 SER A C 1
ATOM 1395 O O . SER A 1 186 ? 4.868 -6.525 45.251 1.00 69.81 186 SER A O 1
ATOM 1397 N N . SER A 1 187 ? 4.606 -6.436 43.020 1.00 69.12 187 SER A N 1
ATOM 1398 C CA . SER A 1 187 ? 3.360 -5.667 43.029 1.00 69.12 187 SER A CA 1
ATOM 1399 C C . SER A 1 187 ? 2.192 -6.502 43.543 1.00 69.12 187 SER A C 1
ATOM 1401 O O . SER A 1 187 ? 1.488 -6.057 44.446 1.00 69.12 187 SER A O 1
ATOM 1403 N N . GLU A 1 188 ? 2.029 -7.736 43.053 1.00 65.12 188 GLU A N 1
ATOM 1404 C CA . GLU A 1 188 ? 0.948 -8.627 43.501 1.00 65.12 188 GLU A CA 1
ATOM 1405 C C . GLU A 1 188 ? 1.086 -8.990 44.985 1.00 65.12 188 GLU A C 1
ATOM 1407 O O . GLU A 1 188 ? 0.097 -8.962 45.715 1.00 65.12 188 GLU A O 1
ATOM 1412 N N . THR A 1 189 ? 2.309 -9.231 45.472 1.00 58.88 189 THR A N 1
ATOM 1413 C CA . THR A 1 189 ? 2.554 -9.463 46.906 1.00 58.88 189 THR A CA 1
ATOM 1414 C C . THR A 1 189 ? 2.244 -8.239 47.769 1.00 58.88 189 THR A C 1
ATOM 1416 O O . THR A 1 189 ? 1.748 -8.392 48.880 1.00 58.88 189 THR A O 1
ATOM 1419 N N . THR A 1 190 ? 2.483 -7.022 47.266 1.00 57.22 190 THR A N 1
ATOM 1420 C CA . THR A 1 190 ? 2.190 -5.780 48.008 1.00 57.22 190 THR A CA 1
ATOM 1421 C C . THR A 1 190 ? 0.692 -5.455 47.984 1.00 57.22 190 THR A C 1
ATOM 1423 O O . THR A 1 190 ? 0.126 -5.072 49.004 1.00 57.22 190 THR A O 1
ATOM 1426 N N . ALA A 1 191 ? 0.023 -5.660 46.844 1.00 57.28 191 ALA A N 1
ATOM 1427 C CA . ALA A 1 191 ? -1.424 -5.495 46.711 1.00 57.28 191 ALA A CA 1
ATOM 1428 C C . ALA A 1 191 ? -2.192 -6.513 47.570 1.00 57.28 191 ALA A C 1
ATOM 1430 O O . ALA A 1 191 ? -3.173 -6.155 48.216 1.00 57.28 191 ALA A O 1
ATOM 1431 N N . SER A 1 192 ? -1.701 -7.755 47.646 1.00 53.00 192 SER A N 1
ATOM 1432 C CA . SER A 1 192 ? -2.262 -8.792 48.518 1.00 53.00 192 SER A CA 1
ATOM 1433 C C . SER A 1 192 ? -2.015 -8.529 50.008 1.00 53.00 192 SER A C 1
ATOM 1435 O O . SER A 1 192 ? -2.789 -9.009 50.826 1.00 53.00 192 SER A O 1
ATOM 1437 N N . ALA A 1 193 ? -0.963 -7.785 50.376 1.00 48.38 193 ALA A N 1
ATOM 1438 C CA . ALA A 1 193 ? -0.669 -7.426 51.767 1.00 48.38 193 ALA A CA 1
ATOM 1439 C C . ALA A 1 193 ? -1.483 -6.216 52.268 1.00 48.38 193 ALA A C 1
ATOM 1441 O O . ALA A 1 193 ? -1.759 -6.118 53.461 1.00 48.38 193 ALA A O 1
ATOM 1442 N N . ASN A 1 194 ? -1.887 -5.311 51.368 1.00 50.78 194 ASN A N 1
ATOM 1443 C CA . ASN A 1 194 ? -2.661 -4.107 51.700 1.00 50.78 194 ASN A CA 1
ATOM 1444 C C . ASN A 1 194 ? -4.191 -4.308 51.617 1.00 50.78 194 ASN A C 1
ATOM 1446 O O . ASN A 1 194 ? -4.938 -3.434 52.051 1.00 50.78 194 ASN A O 1
ATOM 1450 N N . GLY A 1 195 ? -4.667 -5.430 51.064 1.00 42.81 195 GLY A N 1
ATOM 1451 C CA . GLY A 1 195 ? -6.090 -5.748 50.927 1.00 42.81 195 GLY A CA 1
ATOM 1452 C C . GLY A 1 195 ? -6.564 -6.812 51.917 1.00 42.81 195 GLY A C 1
ATOM 1453 O O . GLY A 1 195 ? -6.496 -8.002 51.622 1.00 42.81 195 GLY A O 1
ATOM 1454 N N . VAL A 1 196 ? -7.115 -6.389 53.058 1.00 37.03 196 VAL A N 1
ATOM 1455 C CA . VAL A 1 196 ? -8.048 -7.212 53.845 1.00 37.03 196 VAL A CA 1
ATOM 1456 C C . VAL A 1 196 ? -9.371 -7.257 53.077 1.00 37.03 196 VAL A C 1
ATOM 1458 O O . VAL A 1 196 ? -10.243 -6.432 53.308 1.00 37.03 196 VAL A O 1
ATOM 1461 N N . ASP A 1 197 ? -9.496 -8.172 52.116 1.00 34.97 197 ASP A N 1
ATOM 1462 C CA . ASP A 1 197 ? -10.800 -8.661 51.650 1.00 34.97 197 ASP A CA 1
ATOM 1463 C C . ASP A 1 197 ? -10.638 -10.030 50.974 1.00 34.97 197 ASP A C 1
ATOM 1465 O O . ASP A 1 197 ? -10.766 -10.233 49.767 1.00 34.97 197 ASP A O 1
ATOM 1469 N N . GLU A 1 198 ? -10.327 -11.016 51.811 1.00 34.53 198 GLU A N 1
ATOM 1470 C CA . GLU A 1 198 ? -10.378 -12.441 51.489 1.00 34.53 198 GLU A CA 1
ATOM 1471 C C . GLU A 1 198 ? -11.818 -12.997 51.571 1.00 34.53 198 GLU A C 1
ATOM 1473 O O . GLU A 1 198 ? -12.045 -14.187 51.796 1.00 34.53 198 GLU A O 1
ATOM 1478 N N . GLN A 1 199 ? -12.840 -12.159 51.370 1.00 31.00 199 GLN A N 1
ATOM 1479 C CA . GLN A 1 199 ? -14.226 -12.608 51.421 1.00 31.00 199 GLN A CA 1
ATOM 1480 C C . GLN A 1 199 ? -14.648 -13.227 50.071 1.00 31.00 199 GLN A C 1
ATOM 1482 O O . GLN A 1 199 ? -15.086 -12.548 49.144 1.00 31.00 199 GLN A O 1
ATOM 1487 N N . LYS A 1 200 ? -14.587 -14.568 50.023 1.00 31.78 200 LYS A N 1
ATOM 1488 C CA . LYS A 1 200 ? -15.144 -15.502 49.013 1.00 31.78 200 LYS A CA 1
ATOM 1489 C C . LYS A 1 200 ? -14.304 -15.785 47.757 1.00 31.78 200 LYS A C 1
ATOM 1491 O O . LYS A 1 200 ? -14.786 -15.668 46.631 1.00 31.78 200 LYS A O 1
ATOM 1496 N N . LYS A 1 201 ? -13.151 -16.440 47.928 1.00 37.97 201 LYS A N 1
ATOM 1497 C CA . LYS A 1 201 ? -12.789 -17.536 47.003 1.00 37.97 201 LYS A CA 1
ATOM 1498 C C . LYS A 1 201 ? -13.654 -18.759 47.332 1.00 37.97 201 LYS A C 1
ATOM 1500 O O . LYS A 1 201 ? -13.192 -19.719 47.937 1.00 37.97 201 LYS A O 1
ATOM 1505 N N . SER A 1 202 ? -14.944 -18.709 46.986 1.00 34.66 202 SER A N 1
ATOM 1506 C CA . SER A 1 202 ? -15.750 -19.931 46.969 1.00 34.66 202 SER A CA 1
ATOM 1507 C C . SER A 1 202 ? -15.227 -20.840 45.863 1.00 34.66 202 SER A C 1
ATOM 1509 O O . SER A 1 202 ? -14.932 -20.365 44.767 1.00 34.66 202 SER A O 1
ATOM 1511 N N . THR A 1 203 ? -15.181 -22.127 46.170 1.00 35.88 203 THR A N 1
ATOM 1512 C CA . THR A 1 203 ? -15.057 -23.327 45.332 1.00 35.88 203 THR A CA 1
ATOM 1513 C C . THR A 1 203 ? -15.945 -23.330 44.069 1.00 35.88 203 THR A C 1
ATOM 1515 O O . THR A 1 203 ? -16.791 -24.198 43.880 1.00 35.88 203 THR A O 1
ATOM 1518 N N . ALA A 1 204 ? -15.773 -22.357 43.178 1.00 41.44 204 ALA A N 1
ATOM 1519 C CA . ALA A 1 204 ? -16.445 -22.265 41.888 1.00 41.44 204 ALA A CA 1
ATOM 1520 C C . ALA A 1 204 ? -15.414 -22.511 40.779 1.00 41.44 204 ALA A C 1
ATOM 1522 O O . ALA A 1 204 ? -14.306 -21.980 40.839 1.00 41.44 204 ALA A O 1
ATOM 1523 N N . GLY A 1 205 ? -15.768 -23.359 39.810 1.00 49.91 205 GLY A N 1
ATOM 1524 C CA . GLY A 1 205 ? -14.879 -23.815 38.740 1.00 49.91 205 GLY A CA 1
ATOM 1525 C C . GLY A 1 205 ? -14.239 -22.697 37.907 1.00 49.91 205 GLY A C 1
ATOM 1526 O O . GLY A 1 205 ? -14.580 -21.523 38.007 1.00 49.91 205 GLY A O 1
ATOM 1527 N N . TRP A 1 206 ? -13.306 -23.094 37.041 1.00 52.28 206 TRP A N 1
ATOM 1528 C CA . TRP A 1 206 ? -12.480 -22.222 36.191 1.00 52.28 206 TRP A CA 1
ATOM 1529 C C . TRP A 1 206 ? -13.260 -21.331 35.205 1.00 52.28 206 TRP A C 1
ATOM 1531 O O . TRP A 1 206 ? -12.674 -20.451 34.581 1.00 52.2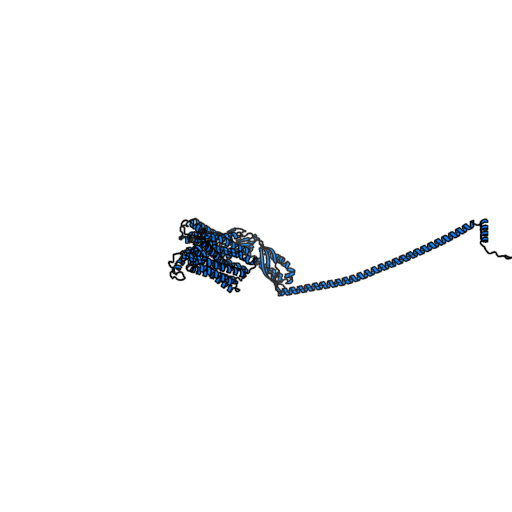8 206 TRP A O 1
ATOM 1541 N N . LEU A 1 207 ? -14.568 -21.552 35.056 1.00 61.31 207 LEU A N 1
ATOM 1542 C CA . LEU A 1 207 ? -15.450 -20.873 34.111 1.00 61.31 207 LEU A CA 1
ATOM 1543 C C . LEU A 1 207 ? -16.548 -20.100 34.863 1.00 61.31 207 LEU A C 1
ATOM 1545 O O . LEU A 1 207 ? -17.027 -20.592 35.890 1.00 61.31 207 LEU A O 1
ATOM 1549 N N . PRO A 1 208 ? -16.988 -18.928 34.356 1.00 67.00 208 PRO A N 1
ATOM 1550 C CA . PRO A 1 208 ? -18.127 -18.212 34.925 1.00 67.00 208 PRO A CA 1
ATOM 1551 C C . PRO A 1 208 ? -19.378 -19.098 34.943 1.00 67.00 208 PRO A C 1
ATOM 1553 O O . PRO A 1 208 ? -19.590 -19.917 34.044 1.00 67.00 208 PRO A O 1
ATOM 1556 N N . SER A 1 209 ? -20.227 -18.930 35.956 1.00 73.62 209 SER A N 1
ATOM 1557 C CA . SER A 1 209 ? -21.455 -19.719 36.086 1.00 73.62 209 SER A CA 1
ATOM 1558 C C . SER A 1 209 ? -22.410 -19.439 34.920 1.00 73.62 209 SER A C 1
ATOM 1560 O O . SER A 1 209 ? -22.493 -18.316 34.418 1.00 73.62 209 SER A O 1
ATOM 1562 N N . ALA A 1 210 ? -23.212 -20.430 34.514 1.00 77.06 210 ALA A N 1
ATOM 1563 C CA . ALA A 1 210 ? -24.201 -20.272 33.440 1.00 77.06 210 ALA A CA 1
ATOM 1564 C C . ALA A 1 210 ? -25.174 -19.097 33.685 1.00 77.06 210 ALA A C 1
ATOM 1566 O O . ALA A 1 210 ? -25.644 -18.460 32.741 1.00 77.06 210 ALA A O 1
ATOM 1567 N N . ARG A 1 211 ? -25.449 -18.763 34.955 1.00 79.25 211 ARG A N 1
ATOM 1568 C CA . ARG A 1 211 ? -26.276 -17.607 35.339 1.00 79.25 211 ARG A CA 1
ATOM 1569 C C . ARG A 1 211 ? -25.598 -16.268 35.035 1.00 79.25 211 ARG A C 1
ATOM 1571 O O . ARG A 1 211 ? -26.274 -15.342 34.594 1.00 79.25 211 ARG A O 1
ATOM 1578 N N . GLU A 1 212 ? -24.291 -16.170 35.258 1.00 81.50 212 GLU A N 1
ATOM 1579 C CA . GLU A 1 212 ? -23.495 -14.963 35.004 1.00 81.50 212 GLU A CA 1
ATOM 1580 C C . GLU A 1 212 ? -23.390 -14.699 33.500 1.00 81.50 212 GLU A C 1
ATOM 1582 O O . GLU A 1 212 ? -23.655 -13.585 33.047 1.00 81.50 212 GLU A O 1
ATOM 1587 N N . TRP A 1 213 ? -23.142 -15.748 32.709 1.00 83.44 213 TRP A N 1
ATOM 1588 C CA . TRP A 1 213 ? -23.176 -15.667 31.247 1.00 83.44 213 TRP A CA 1
ATOM 1589 C C . TRP A 1 213 ? -24.550 -15.277 30.707 1.00 83.44 213 TRP A C 1
ATOM 1591 O O . TRP A 1 213 ? -24.638 -14.453 29.800 1.00 83.44 213 TRP A O 1
ATOM 1601 N N . ARG A 1 214 ? -25.638 -15.813 31.276 1.00 83.25 214 ARG A N 1
ATOM 1602 C CA . ARG A 1 214 ? -27.002 -15.445 30.868 1.00 83.25 214 ARG A CA 1
ATOM 1603 C C . ARG A 1 214 ? -27.321 -13.977 31.161 1.00 83.25 214 ARG A C 1
ATOM 1605 O O . ARG A 1 214 ? -27.995 -13.340 30.358 1.00 83.25 214 ARG A O 1
ATOM 1612 N N . LEU A 1 215 ? -26.838 -13.443 32.284 1.00 82.94 215 LEU A N 1
ATOM 1613 C CA . LEU A 1 215 ? -26.992 -12.027 32.628 1.00 82.94 215 LEU A CA 1
ATOM 1614 C C . LEU A 1 215 ? -26.211 -11.134 31.655 1.00 82.94 215 LEU A C 1
ATOM 1616 O O . LEU A 1 215 ? -26.756 -10.152 31.156 1.00 82.94 215 LEU A O 1
ATOM 1620 N N . LEU A 1 216 ? -24.964 -11.508 31.352 1.00 84.19 216 LEU A N 1
ATOM 1621 C CA . LEU A 1 216 ? -24.099 -10.780 30.427 1.00 84.19 216 LEU A CA 1
ATOM 1622 C C . LEU A 1 216 ? -24.684 -10.764 29.003 1.00 84.19 216 LEU A C 1
ATOM 1624 O O . LEU A 1 216 ? -24.880 -9.701 28.418 1.00 84.19 216 LEU A O 1
ATOM 1628 N N . LEU A 1 217 ? -25.030 -11.940 28.469 1.00 85.44 217 LEU A N 1
ATOM 1629 C CA . LEU A 1 217 ? -25.578 -12.100 27.117 1.00 85.44 217 LEU A CA 1
ATOM 1630 C C . LEU A 1 217 ? -26.995 -11.522 26.974 1.00 85.44 217 LEU A C 1
ATOM 1632 O O . LEU A 1 217 ? -27.414 -11.210 25.861 1.00 85.44 217 LEU A O 1
ATOM 1636 N N . GLY A 1 218 ? -27.727 -11.348 28.078 1.00 80.06 218 GLY A N 1
ATOM 1637 C CA . GLY A 1 218 ? -29.038 -10.697 28.094 1.00 80.06 218 GLY A CA 1
ATOM 1638 C C . GLY A 1 218 ? -28.988 -9.166 28.013 1.00 80.06 218 GLY A C 1
ATOM 1639 O O . GLY A 1 218 ? -30.023 -8.535 27.785 1.00 80.06 218 GLY A O 1
ATOM 1640 N N . HIS A 1 219 ? -27.816 -8.543 28.188 1.00 81.88 219 HIS A N 1
ATOM 1641 C CA . HIS A 1 219 ? -27.696 -7.087 28.242 1.00 81.88 219 HIS A CA 1
ATOM 1642 C C . HIS A 1 219 ? -27.729 -6.449 26.840 1.00 81.88 219 HIS A C 1
ATOM 1644 O O . HIS A 1 219 ? -26.751 -6.474 26.094 1.00 81.88 219 HIS A O 1
ATOM 1650 N N . ARG A 1 220 ? -28.853 -5.814 26.479 1.00 82.12 220 ARG A N 1
ATOM 1651 C CA . ARG A 1 220 ? -29.087 -5.244 25.131 1.00 82.12 220 ARG A CA 1
ATOM 1652 C C . ARG A 1 220 ? -28.046 -4.202 24.706 1.00 82.12 220 ARG A C 1
ATOM 1654 O O . ARG A 1 220 ? -27.594 -4.215 23.566 1.00 82.12 220 ARG A O 1
ATOM 1661 N N . PHE A 1 221 ? -27.622 -3.326 25.618 1.00 81.44 221 PHE A N 1
ATOM 1662 C CA . PHE A 1 221 ? -26.618 -2.304 25.298 1.00 81.44 221 PHE A CA 1
ATOM 1663 C C . PHE A 1 221 ? -25.222 -2.910 25.080 1.00 81.44 221 PHE A C 1
ATOM 1665 O O . PHE A 1 221 ? -24.437 -2.360 24.315 1.00 81.44 221 PHE A O 1
ATOM 1672 N N . LEU A 1 222 ? -24.911 -4.066 25.687 1.00 84.38 222 LEU A N 1
ATOM 1673 C CA . LEU A 1 222 ? -23.614 -4.722 25.476 1.00 84.38 222 LEU A CA 1
ATOM 1674 C C . LEU A 1 222 ? -23.487 -5.192 24.022 1.00 84.38 222 LEU A C 1
ATOM 1676 O O . LEU A 1 222 ? -22.453 -4.980 23.393 1.00 84.38 222 LEU A O 1
ATOM 1680 N N . TRP A 1 223 ? -24.563 -5.749 23.462 1.00 86.25 223 TRP A N 1
ATOM 1681 C CA . TRP A 1 223 ? -24.630 -6.115 22.047 1.00 86.25 223 TRP A CA 1
ATOM 1682 C C . TRP A 1 223 ? -24.511 -4.911 21.116 1.00 86.25 223 TRP A C 1
ATOM 1684 O O . TRP A 1 223 ? -23.839 -5.004 20.091 1.00 86.25 223 TRP A O 1
ATOM 1694 N N . LEU A 1 224 ? -25.085 -3.763 21.487 1.00 84.44 224 LEU A N 1
ATOM 1695 C CA . LEU A 1 224 ? -24.891 -2.530 20.727 1.00 84.44 224 LEU A CA 1
ATOM 1696 C C . LEU A 1 224 ? -23.420 -2.101 20.712 1.00 84.44 224 LEU A C 1
ATOM 1698 O O . LEU A 1 224 ? -22.896 -1.781 19.648 1.00 84.44 224 LEU A O 1
ATOM 1702 N N . VAL A 1 225 ? -22.735 -2.151 21.858 1.00 85.81 225 VAL A N 1
ATOM 1703 C CA . VAL A 1 225 ? -21.290 -1.873 21.935 1.00 85.81 225 VAL A CA 1
ATOM 1704 C C . VAL A 1 225 ? -20.490 -2.892 21.118 1.00 85.81 225 VAL A C 1
ATOM 1706 O O . VAL A 1 225 ? -19.539 -2.505 20.445 1.00 85.81 225 VAL A O 1
ATOM 1709 N N . CYS A 1 226 ? -20.889 -4.169 21.104 1.00 89.62 226 CYS A N 1
ATOM 1710 C CA . CYS A 1 226 ? -20.259 -5.198 20.271 1.00 89.62 226 CYS A CA 1
ATOM 1711 C C . CYS A 1 226 ? -20.375 -4.873 18.776 1.00 89.62 226 CYS A C 1
ATOM 1713 O O . CYS A 1 226 ? -19.361 -4.861 18.080 1.00 89.62 226 CYS A O 1
ATOM 1715 N N . ILE A 1 227 ? -21.583 -4.562 18.288 1.00 88.94 227 ILE A N 1
ATOM 1716 C CA . ILE A 1 227 ? -21.808 -4.164 16.889 1.00 88.94 227 ILE A CA 1
ATOM 1717 C C . ILE A 1 227 ? -20.993 -2.911 16.577 1.00 88.94 227 ILE A C 1
ATOM 1719 O O . ILE A 1 227 ? -20.287 -2.859 15.576 1.00 88.94 227 ILE A O 1
ATOM 1723 N N . TYR A 1 228 ? -21.034 -1.915 17.457 1.00 87.94 228 TYR A N 1
ATOM 1724 C CA . TYR A 1 228 ? -20.330 -0.665 17.232 1.00 87.94 228 TYR A CA 1
ATOM 1725 C C . TYR A 1 228 ? -18.809 -0.843 17.162 1.00 87.94 228 TYR A C 1
ATOM 1727 O O . TYR A 1 228 ? -18.144 -0.292 16.279 1.00 87.94 228 TYR A O 1
ATOM 1735 N N . TYR A 1 229 ? -18.251 -1.670 18.046 1.00 90.06 229 TYR A N 1
ATOM 1736 C CA . TYR A 1 229 ? -16.824 -1.951 18.047 1.00 90.06 229 TYR A CA 1
ATOM 1737 C C . TYR A 1 229 ? -16.398 -2.820 16.859 1.00 90.06 229 TYR A C 1
ATOM 1739 O O . TYR A 1 229 ? -15.317 -2.612 16.310 1.00 90.06 229 TYR A O 1
ATOM 1747 N N . MET A 1 230 ? -17.262 -3.735 16.409 1.00 92.19 230 MET A N 1
ATOM 1748 C CA . MET A 1 230 ? -17.075 -4.491 15.170 1.00 92.19 230 MET A CA 1
ATOM 1749 C C . MET A 1 230 ? -16.926 -3.548 13.969 1.00 92.19 230 MET A C 1
ATOM 1751 O O . MET A 1 230 ? -15.933 -3.640 13.251 1.00 92.19 230 MET A O 1
ATOM 1755 N N . VAL A 1 231 ? -17.847 -2.594 13.772 1.00 90.56 231 VAL A N 1
ATOM 1756 C CA . VAL A 1 231 ? -17.748 -1.669 12.627 1.00 90.56 231 VAL A CA 1
ATOM 1757 C C . VAL A 1 231 ? -16.551 -0.724 12.769 1.00 90.56 231 VAL A C 1
ATOM 1759 O O . VAL A 1 231 ? -15.835 -0.488 11.799 1.00 90.56 231 VAL A O 1
ATOM 1762 N N . THR A 1 232 ? -16.261 -0.243 13.981 1.00 89.75 232 THR A N 1
ATOM 1763 C CA . THR A 1 232 ? -15.060 0.571 14.253 1.00 89.75 232 THR A CA 1
ATOM 1764 C C . THR A 1 232 ? -13.783 -0.151 13.823 1.00 89.75 232 THR A C 1
ATOM 1766 O O . THR A 1 232 ? -12.906 0.440 13.194 1.00 89.75 232 THR A O 1
ATOM 1769 N N . MET A 1 233 ? -13.671 -1.437 14.153 1.00 90.81 233 MET A N 1
ATOM 1770 C CA . MET A 1 233 ? -12.503 -2.238 13.802 1.00 90.81 233 MET A CA 1
ATOM 1771 C C . MET A 1 233 ? -12.445 -2.570 12.318 1.00 90.81 233 MET A C 1
ATOM 1773 O O . MET A 1 233 ? -11.354 -2.556 11.759 1.00 90.81 233 MET A O 1
ATOM 1777 N N . ALA A 1 234 ? -13.590 -2.779 11.664 1.00 91.00 234 ALA A N 1
ATOM 1778 C CA . ALA A 1 234 ? -13.638 -2.911 10.212 1.00 91.00 234 ALA A CA 1
ATOM 1779 C C . ALA A 1 234 ? -13.098 -1.646 9.520 1.00 91.00 234 ALA A C 1
ATOM 1781 O O . ALA A 1 234 ? -12.253 -1.745 8.630 1.00 91.00 234 ALA A O 1
ATOM 1782 N N . VAL A 1 235 ? -13.505 -0.450 9.974 1.00 89.31 235 VAL A N 1
ATOM 1783 C CA . VAL A 1 235 ? -12.972 0.818 9.447 1.00 89.31 235 VAL A CA 1
ATOM 1784 C C . VAL A 1 235 ? -11.479 0.937 9.727 1.00 89.31 235 VAL A C 1
ATOM 1786 O O . VAL A 1 235 ? -10.721 1.204 8.800 1.00 89.31 235 VAL A O 1
ATOM 1789 N N . LYS A 1 236 ? -11.032 0.682 10.965 1.00 89.06 236 LYS A N 1
ATOM 1790 C CA . LYS A 1 236 ? -9.605 0.719 11.324 1.00 89.06 236 LYS A CA 1
ATOM 1791 C C . LYS A 1 236 ? -8.770 -0.157 10.394 1.00 89.06 236 LYS A C 1
ATOM 1793 O O . LYS A 1 236 ? -7.813 0.326 9.800 1.00 89.06 236 LYS A O 1
ATOM 1798 N N . THR A 1 237 ? -9.137 -1.429 10.264 1.00 88.38 237 THR A N 1
ATOM 1799 C CA . THR A 1 237 ? -8.396 -2.384 9.437 1.00 88.38 237 THR A CA 1
ATOM 1800 C C . THR A 1 237 ? -8.436 -1.987 7.965 1.00 88.38 237 THR A C 1
ATOM 1802 O O . THR A 1 237 ? -7.420 -2.105 7.288 1.00 88.38 237 THR A O 1
ATOM 1805 N N . THR A 1 238 ? -9.548 -1.431 7.477 1.00 87.44 238 THR A N 1
ATOM 1806 C CA . THR A 1 238 ? -9.629 -0.893 6.109 1.00 87.44 238 THR A CA 1
ATOM 1807 C C . THR A 1 238 ? -8.677 0.285 5.905 1.00 87.44 238 THR A C 1
ATOM 1809 O O . THR A 1 238 ? -7.973 0.341 4.899 1.00 87.44 238 THR A O 1
ATOM 1812 N N . CYS A 1 239 ? -8.602 1.203 6.869 1.00 85.56 239 CYS A N 1
ATOM 1813 C CA . CYS A 1 239 ? -7.687 2.342 6.810 1.00 85.56 239 CYS A CA 1
ATOM 1814 C C . CYS A 1 239 ? -6.218 1.901 6.779 1.00 85.56 239 CYS A C 1
ATOM 1816 O O . CYS A 1 239 ? -5.402 2.537 6.121 1.00 85.56 239 CYS A O 1
ATOM 1818 N N . GLU A 1 240 ? -5.893 0.800 7.457 1.00 80.12 240 GLU A N 1
ATOM 1819 C CA . GLU A 1 240 ? -4.546 0.222 7.473 1.00 80.12 240 GLU A CA 1
ATOM 1820 C C . GLU A 1 240 ? -4.208 -0.585 6.205 1.00 80.12 240 GLU A C 1
ATOM 1822 O O . GLU A 1 240 ? -3.034 -0.840 5.959 1.00 80.12 240 GLU A O 1
ATOM 1827 N N . THR A 1 241 ? -5.202 -1.003 5.411 1.00 80.75 241 THR A N 1
ATOM 1828 C CA . THR A 1 241 ? -5.014 -1.930 4.277 1.00 80.75 241 THR A CA 1
ATOM 1829 C C . THR A 1 241 ? -5.471 -1.328 2.948 1.00 80.75 241 THR A C 1
ATOM 1831 O O . THR A 1 241 ? -4.647 -0.936 2.124 1.00 80.75 241 THR A O 1
ATOM 1834 N N . TRP A 1 242 ? -6.780 -1.210 2.731 1.00 85.31 242 TRP A N 1
ATOM 1835 C CA . TRP A 1 242 ? -7.361 -0.782 1.455 1.00 85.31 242 TRP A CA 1
ATOM 1836 C C . TRP A 1 242 ? -7.096 0.675 1.114 1.00 85.31 242 TRP A C 1
ATOM 1838 O O . TRP A 1 242 ? -6.956 0.997 -0.058 1.00 85.31 242 TRP A O 1
ATOM 1848 N N . VAL A 1 243 ? -7.001 1.560 2.108 1.00 84.75 243 VAL A N 1
ATOM 1849 C CA . VAL A 1 243 ? -6.700 2.974 1.837 1.00 84.75 243 VAL A CA 1
ATOM 1850 C C . VAL A 1 243 ? -5.286 3.136 1.278 1.00 84.75 243 VAL A C 1
ATOM 1852 O O . VAL A 1 243 ? -5.071 3.940 0.377 1.00 84.75 243 VAL A O 1
ATOM 1855 N N . GLN A 1 244 ? -4.334 2.331 1.754 1.00 81.06 244 GLN A N 1
ATOM 1856 C CA . GLN A 1 244 ? -2.986 2.300 1.195 1.00 81.06 244 GLN A CA 1
ATOM 1857 C C . GLN A 1 244 ? -3.008 1.845 -0.272 1.00 81.06 244 GLN A C 1
ATOM 1859 O O . GLN A 1 244 ? -2.349 2.458 -1.107 1.00 81.06 244 GLN A O 1
ATOM 1864 N N . LEU A 1 245 ? -3.775 0.795 -0.587 1.00 81.12 245 LEU A N 1
ATOM 1865 C CA . LEU A 1 245 ? -3.912 0.283 -1.954 1.00 81.12 245 LEU A CA 1
ATOM 1866 C C . LEU A 1 245 ? -4.611 1.285 -2.877 1.00 81.12 245 LEU A C 1
ATOM 1868 O O . LEU A 1 245 ? -4.126 1.529 -3.973 1.00 81.12 245 LEU A O 1
ATOM 1872 N N . TYR A 1 246 ? -5.671 1.943 -2.404 1.00 85.62 246 TYR A N 1
ATOM 1873 C CA . TYR A 1 246 ? -6.352 3.021 -3.123 1.00 85.62 246 TYR A CA 1
ATOM 1874 C C . TYR A 1 246 ? -5.380 4.141 -3.531 1.00 85.62 246 TYR A C 1
ATOM 1876 O O . TYR A 1 246 ? -5.356 4.540 -4.694 1.00 85.62 246 TYR A O 1
ATOM 1884 N N . LEU A 1 247 ? -4.527 4.598 -2.607 1.00 84.38 247 LEU A N 1
ATOM 1885 C CA . LEU A 1 247 ? -3.532 5.638 -2.890 1.00 84.38 247 LEU A CA 1
ATOM 1886 C C . LEU A 1 247 ? -2.489 5.200 -3.935 1.00 84.38 247 LEU A C 1
ATOM 1888 O O . LEU A 1 247 ? -2.001 6.030 -4.694 1.00 84.38 247 LEU A O 1
ATOM 1892 N N . VAL A 1 248 ? -2.135 3.914 -3.989 1.00 82.50 248 VAL A N 1
ATOM 1893 C CA . VAL A 1 248 ? -1.164 3.400 -4.971 1.00 82.50 248 VAL A CA 1
ATOM 1894 C C . VAL A 1 248 ? -1.816 3.146 -6.329 1.00 82.50 248 VAL A C 1
ATOM 1896 O O . VAL A 1 248 ? -1.245 3.499 -7.353 1.00 82.50 248 VAL A O 1
ATOM 1899 N N . GLU A 1 249 ? -2.994 2.526 -6.354 1.00 82.38 249 GLU A N 1
ATOM 1900 C CA . GLU A 1 249 ? -3.633 2.060 -7.589 1.00 82.38 249 GLU A CA 1
ATOM 1901 C C . GLU A 1 249 ? -4.479 3.135 -8.273 1.00 82.38 249 GLU A C 1
ATOM 1903 O O . GLU A 1 249 ? -4.439 3.245 -9.494 1.00 82.38 249 GLU A O 1
ATOM 1908 N N . SER A 1 250 ? -5.250 3.918 -7.509 1.00 80.00 250 SER A N 1
ATOM 1909 C CA . SER A 1 250 ? -6.150 4.937 -8.072 1.00 80.00 250 SER A CA 1
ATOM 1910 C C . SER A 1 250 ? -5.456 6.287 -8.233 1.00 80.00 250 SER A C 1
ATOM 1912 O O . SER A 1 250 ? -5.568 6.900 -9.285 1.00 80.00 250 SER A O 1
ATOM 1914 N N . GLU A 1 251 ? -4.685 6.724 -7.232 1.00 79.19 251 GLU A N 1
ATOM 1915 C CA . GLU A 1 251 ? -3.969 8.015 -7.276 1.00 79.19 251 GLU A CA 1
ATOM 1916 C C . GLU A 1 251 ? -2.558 7.905 -7.893 1.00 79.19 251 GLU A C 1
ATOM 1918 O O . GLU A 1 251 ? -1.827 8.893 -7.954 1.00 79.19 251 GLU A O 1
ATOM 1923 N N . GLN A 1 252 ? -2.144 6.700 -8.309 1.00 78.00 252 GLN A N 1
ATOM 1924 C CA . GLN A 1 252 ? -0.817 6.392 -8.868 1.00 78.00 252 GLN A CA 1
ATOM 1925 C C . GLN A 1 252 ? 0.372 6.880 -8.013 1.00 78.00 252 GLN A C 1
ATOM 1927 O O . GLN A 1 252 ? 1.450 7.194 -8.529 1.00 78.00 252 GLN A O 1
ATOM 1932 N N . LEU A 1 253 ? 0.212 6.941 -6.683 1.00 78.19 253 LEU A N 1
ATOM 1933 C CA . LEU A 1 253 ? 1.292 7.348 -5.785 1.00 78.19 253 LEU A CA 1
ATOM 1934 C C . LEU A 1 253 ? 2.334 6.238 -5.624 1.00 78.19 253 LEU A C 1
ATOM 1936 O O . LEU A 1 253 ? 2.039 5.043 -5.647 1.00 78.19 253 LEU A O 1
ATOM 1940 N N . THR A 1 254 ? 3.583 6.640 -5.382 1.00 79.06 254 THR A N 1
ATOM 1941 C CA . THR A 1 254 ? 4.663 5.682 -5.113 1.00 79.06 254 THR A CA 1
ATOM 1942 C C . THR A 1 254 ? 4.358 4.837 -3.871 1.00 79.06 254 THR A C 1
ATOM 1944 O O . THR A 1 254 ? 3.819 5.338 -2.880 1.00 79.06 254 THR A O 1
ATOM 1947 N N . GLY A 1 255 ? 4.777 3.566 -3.876 1.00 71.06 255 GLY A N 1
ATOM 1948 C CA . GLY A 1 255 ? 4.587 2.668 -2.728 1.00 71.06 255 GLY A CA 1
ATOM 1949 C C . GLY A 1 255 ? 5.143 3.231 -1.409 1.00 71.06 255 GLY A C 1
ATOM 1950 O O . GLY A 1 255 ? 4.552 3.027 -0.350 1.00 71.06 255 GLY A O 1
ATOM 1951 N N . SER A 1 256 ? 6.218 4.023 -1.468 1.00 74.44 256 SER A N 1
ATOM 1952 C CA . SER A 1 256 ? 6.802 4.709 -0.308 1.00 74.44 256 SER A CA 1
ATOM 1953 C C . SER A 1 256 ? 5.870 5.767 0.295 1.00 74.44 256 SER A C 1
ATOM 1955 O O . SER A 1 256 ? 5.759 5.865 1.517 1.00 74.44 256 SER A O 1
ATOM 1957 N N . SER A 1 257 ? 5.160 6.538 -0.538 1.00 78.44 257 SER A N 1
ATOM 1958 C CA . SER A 1 257 ? 4.172 7.526 -0.074 1.00 78.44 257 SER A CA 1
ATOM 1959 C C . SER A 1 257 ? 3.007 6.863 0.665 1.00 78.44 257 SER A C 1
ATOM 1961 O O . SER A 1 257 ? 2.518 7.392 1.663 1.00 78.44 257 SER A O 1
ATOM 1963 N N . ALA A 1 258 ? 2.607 5.668 0.232 1.00 75.06 258 ALA A N 1
ATOM 1964 C CA . ALA A 1 258 ? 1.524 4.911 0.849 1.00 75.06 258 ALA A CA 1
ATOM 1965 C C . ALA A 1 258 ? 1.911 4.353 2.240 1.00 75.06 258 ALA A C 1
ATOM 1967 O O . ALA A 1 258 ? 1.114 4.396 3.177 1.00 75.06 258 ALA A O 1
ATOM 1968 N N . VAL A 1 259 ? 3.164 3.915 2.425 1.00 74.56 259 VAL A N 1
ATOM 1969 C CA . VAL A 1 259 ? 3.698 3.504 3.744 1.00 74.56 259 VAL A CA 1
ATOM 1970 C C . VAL A 1 259 ? 3.824 4.698 4.703 1.00 74.56 259 VAL A C 1
ATOM 1972 O O . VAL A 1 259 ? 3.533 4.589 5.900 1.00 74.56 259 VAL A O 1
ATOM 1975 N N . LEU A 1 260 ? 4.214 5.868 4.188 1.00 81.38 260 LEU A N 1
ATOM 1976 C CA . LEU A 1 260 ? 4.246 7.107 4.970 1.00 81.38 260 LEU A CA 1
ATOM 1977 C C . LEU A 1 260 ? 2.840 7.552 5.401 1.00 81.38 260 LEU A C 1
ATOM 1979 O O . LEU A 1 260 ? 2.681 8.057 6.512 1.00 81.38 260 LEU A O 1
ATOM 1983 N N . PHE A 1 261 ? 1.813 7.319 4.578 1.00 84.81 261 PHE A N 1
ATOM 1984 C CA . PHE A 1 261 ? 0.422 7.564 4.965 1.00 84.81 261 PHE A CA 1
ATOM 1985 C C . PHE A 1 261 ? -0.005 6.696 6.158 1.00 84.81 261 PHE A C 1
ATOM 1987 O O . PHE A 1 261 ? -0.555 7.216 7.126 1.00 84.81 261 PHE A O 1
ATOM 1994 N N . LEU A 1 262 ? 0.312 5.396 6.161 1.00 83.50 262 LEU A N 1
ATOM 1995 C CA . LEU A 1 262 ? 0.033 4.534 7.319 1.00 83.50 262 LEU A CA 1
ATOM 1996 C C . LEU A 1 262 ? 0.708 5.063 8.594 1.00 83.50 262 LEU A C 1
ATOM 1998 O O . LEU A 1 262 ? 0.116 5.069 9.675 1.00 83.50 262 LEU A O 1
ATOM 2002 N N . SER A 1 263 ? 1.937 5.563 8.457 1.00 87.00 263 SER A N 1
ATOM 2003 C CA . SER A 1 263 ? 2.664 6.180 9.567 1.00 87.00 263 SER A CA 1
ATOM 2004 C C . SER A 1 263 ? 1.965 7.452 10.064 1.00 87.00 263 SER A C 1
ATOM 2006 O O . SER A 1 263 ? 1.896 7.669 11.272 1.00 87.00 263 SER A O 1
ATOM 2008 N N . SER A 1 264 ? 1.380 8.264 9.172 1.00 89.56 264 SER A N 1
ATOM 2009 C CA . SER A 1 264 ? 0.604 9.446 9.571 1.00 89.56 264 SER A CA 1
ATOM 2010 C C . SER A 1 264 ? -0.682 9.069 10.320 1.00 89.56 264 SER A C 1
ATOM 2012 O O . SER A 1 264 ? -0.999 9.695 11.335 1.00 89.56 264 SER A O 1
ATOM 2014 N N . VAL A 1 265 ? -1.363 7.992 9.906 1.00 90.56 265 VAL A N 1
ATOM 2015 C CA . VAL A 1 265 ? -2.515 7.419 10.627 1.00 90.56 265 VAL A CA 1
ATOM 2016 C C . VAL A 1 265 ? -2.116 6.931 12.019 1.00 90.56 265 VAL A C 1
ATOM 2018 O O . VAL A 1 265 ? -2.840 7.179 12.980 1.00 90.56 265 VAL A O 1
ATOM 2021 N N . GLU A 1 266 ? -0.962 6.283 12.173 1.00 91.25 266 GLU A N 1
ATOM 2022 C CA . GLU A 1 266 ? -0.476 5.823 13.482 1.00 91.25 266 GLU A CA 1
ATOM 2023 C C . GLU A 1 266 ? -0.048 6.981 14.399 1.00 91.25 266 GLU A C 1
ATOM 2025 O O . GLU A 1 266 ? -0.322 6.945 15.600 1.00 91.25 266 GLU A O 1
ATOM 2030 N N . VAL A 1 267 ? 0.542 8.051 13.850 1.00 93.38 267 VAL A N 1
ATOM 2031 C CA . VAL A 1 267 ? 0.839 9.289 14.597 1.00 93.38 267 VAL A CA 1
ATOM 2032 C C . VAL A 1 267 ? -0.450 9.956 15.082 1.00 93.38 267 VAL A C 1
ATOM 2034 O O . VAL A 1 267 ? -0.567 10.309 16.257 1.00 93.38 267 VAL A O 1
ATOM 2037 N N . GLY A 1 268 ? -1.454 10.074 14.212 1.00 92.62 268 GLY A N 1
ATOM 2038 C CA . GLY A 1 268 ? -2.793 10.505 14.608 1.00 92.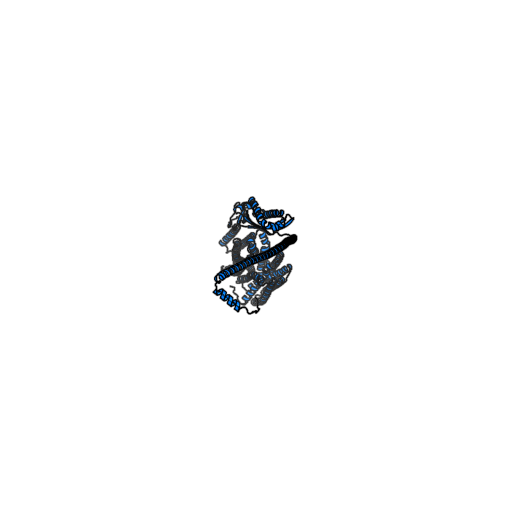62 268 GLY A CA 1
ATOM 2039 C C . GLY A 1 268 ? -3.408 9.582 15.657 1.00 92.62 268 GLY A C 1
ATOM 2040 O O . GLY A 1 268 ? -3.996 10.032 16.641 1.00 92.62 268 GLY A O 1
ATOM 2041 N N . GLY A 1 269 ? -3.197 8.280 15.492 1.00 93.12 269 GLY A N 1
ATOM 2042 C CA . GLY A 1 269 ? -3.628 7.247 16.414 1.00 93.12 269 GLY A CA 1
ATOM 2043 C C . GLY A 1 269 ? -3.048 7.401 17.812 1.00 93.12 269 GLY A C 1
ATOM 2044 O O . GLY A 1 269 ? -3.775 7.252 18.790 1.00 93.12 269 GLY A O 1
ATOM 2045 N N . PHE A 1 270 ? -1.774 7.780 17.925 1.00 94.25 270 PHE A N 1
ATOM 2046 C CA . PHE A 1 270 ? -1.141 8.104 19.201 1.00 94.25 270 PHE A CA 1
ATOM 2047 C C . PHE A 1 270 ? -1.864 9.260 19.906 1.00 94.25 270 PHE A C 1
ATOM 2049 O O . PHE A 1 270 ? -2.205 9.144 21.084 1.00 94.25 270 PHE A O 1
ATOM 2056 N N . LEU A 1 271 ? -2.155 10.347 19.180 1.00 94.38 271 LEU A N 1
ATOM 2057 C CA . LEU A 1 271 ? -2.867 11.514 19.714 1.00 94.38 271 LEU A CA 1
ATOM 2058 C C . LEU A 1 271 ? -4.305 11.168 20.129 1.00 94.38 271 LEU A C 1
ATOM 2060 O O . LEU A 1 271 ? -4.744 11.560 21.211 1.00 94.38 271 LEU A O 1
ATOM 2064 N N . GLY A 1 272 ? -5.021 10.396 19.306 1.00 91.81 272 GLY A N 1
ATOM 2065 C CA . GLY A 1 272 ? -6.375 9.927 19.608 1.00 91.81 272 GLY A CA 1
ATOM 2066 C C . GLY A 1 272 ? -6.417 8.987 20.811 1.00 91.81 272 GLY A C 1
ATOM 2067 O O . GLY A 1 272 ? -7.207 9.186 21.733 1.00 91.81 272 GLY A O 1
ATOM 2068 N N . SER A 1 273 ? -5.515 8.003 20.855 1.00 92.12 273 SER A N 1
ATOM 2069 C CA . SER A 1 273 ? -5.375 7.084 21.986 1.00 92.12 273 SER A CA 1
ATOM 2070 C C . SER A 1 273 ? -5.055 7.821 23.277 1.00 92.12 273 SER A C 1
ATOM 2072 O O . SER A 1 273 ? -5.708 7.572 24.283 1.00 92.12 273 SER A O 1
ATOM 2074 N N . PHE A 1 274 ? -4.111 8.764 23.247 1.00 92.94 274 PHE A N 1
ATOM 2075 C CA . PHE A 1 274 ? -3.751 9.571 24.409 1.00 92.94 274 PHE A CA 1
ATOM 2076 C C . PHE A 1 274 ? -4.910 10.462 24.878 1.00 92.94 274 PHE A C 1
ATOM 2078 O O . PHE A 1 274 ? -5.128 10.610 26.080 1.00 92.94 274 PHE A O 1
ATOM 2085 N N . GLY A 1 275 ? -5.662 11.043 23.937 1.00 88.38 275 GLY A N 1
ATOM 2086 C CA . GLY A 1 275 ? -6.774 11.951 24.210 1.00 88.38 275 GLY A CA 1
ATOM 2087 C C . GLY A 1 275 ? -8.058 11.267 24.685 1.00 88.38 275 GLY A C 1
ATOM 2088 O O . GLY A 1 275 ? -8.803 11.876 25.453 1.00 88.38 275 GLY A O 1
ATOM 2089 N N . ALA A 1 276 ? -8.314 10.015 24.291 1.00 88.25 276 ALA A N 1
ATOM 2090 C CA . ALA A 1 276 ? -9.584 9.319 24.525 1.00 88.25 276 ALA A CA 1
ATOM 2091 C C . ALA A 1 276 ? -10.048 9.364 25.992 1.00 88.25 276 ALA A C 1
ATOM 2093 O O . ALA A 1 276 ? -11.162 9.796 26.292 1.00 88.25 276 ALA A O 1
ATOM 2094 N N . GLY A 1 277 ? -9.177 8.970 26.919 1.00 85.62 277 GLY A N 1
ATOM 2095 C CA . GLY A 1 277 ? -9.434 8.962 28.358 1.00 85.62 277 GLY A CA 1
ATOM 2096 C C . GLY A 1 277 ? -9.600 10.368 28.928 1.00 85.62 277 GLY A C 1
ATOM 2097 O O . GLY A 1 277 ? -10.703 10.693 29.371 1.00 85.62 277 GLY A O 1
ATOM 2098 N N . PRO A 1 278 ? -8.564 11.231 28.874 1.00 86.44 278 PRO A N 1
ATOM 2099 C CA . PRO A 1 278 ? -8.619 12.592 29.406 1.00 86.44 278 PRO A CA 1
ATOM 2100 C C . PRO A 1 278 ? -9.799 13.420 28.890 1.00 86.44 278 PRO A C 1
ATOM 2102 O O . PRO A 1 278 ? -10.439 14.113 29.680 1.00 86.44 278 PRO A O 1
ATOM 2105 N N . VAL A 1 279 ? -10.112 13.342 27.592 1.00 85.94 279 VAL A N 1
ATOM 2106 C CA . VAL A 1 279 ? -11.248 14.061 26.998 1.00 85.94 279 VAL A CA 1
ATOM 2107 C C . VAL A 1 279 ? -12.565 13.492 27.521 1.00 85.94 279 VAL A C 1
ATOM 2109 O O . VAL A 1 279 ? -13.427 14.264 27.941 1.00 85.94 279 VAL A O 1
ATOM 2112 N N . SER A 1 280 ? -12.719 12.164 27.579 1.00 83.25 280 SER A N 1
ATOM 2113 C CA . SER A 1 280 ? -13.940 11.545 28.117 1.00 83.25 280 SER A CA 1
ATOM 2114 C C . SER A 1 280 ? -14.178 11.872 29.596 1.00 83.25 280 SER A C 1
ATOM 2116 O O . SER A 1 280 ? -15.316 12.137 29.997 1.00 83.25 280 SER A O 1
ATOM 2118 N N . ASP A 1 281 ? -13.112 11.947 30.393 1.00 81.62 281 ASP A N 1
ATOM 2119 C CA . ASP A 1 281 ? -13.180 12.306 31.808 1.00 81.62 281 ASP A CA 1
ATOM 2120 C C . ASP A 1 281 ? -13.423 13.814 32.004 1.00 81.62 281 ASP A C 1
ATOM 2122 O O . ASP A 1 281 ? -14.131 14.219 32.929 1.00 81.62 281 ASP A O 1
ATOM 2126 N N . TRP A 1 282 ? -12.885 14.669 31.126 1.00 80.69 282 TRP A N 1
ATOM 2127 C CA . TRP A 1 282 ? -13.165 16.108 31.125 1.00 80.69 282 TRP A CA 1
ATOM 2128 C C . TRP A 1 282 ? -14.630 16.406 30.783 1.00 80.69 282 TRP A C 1
ATOM 2130 O O . TRP A 1 282 ? -15.273 17.193 31.483 1.00 80.69 282 TRP A O 1
ATOM 2140 N N . VAL A 1 283 ? -15.187 15.730 29.770 1.00 79.25 283 VAL A N 1
ATOM 2141 C CA . VAL A 1 283 ? -16.614 15.830 29.417 1.00 79.25 283 VAL A CA 1
ATOM 2142 C C . VAL A 1 283 ? -17.493 15.376 30.586 1.00 79.25 283 VAL A C 1
ATOM 2144 O O . VAL A 1 283 ? -18.475 16.052 30.896 1.00 79.25 283 VAL A O 1
ATOM 2147 N N . ALA A 1 284 ? -17.116 14.292 31.278 1.00 76.25 284 ALA A N 1
ATOM 2148 C CA . ALA A 1 284 ? -17.828 13.821 32.469 1.00 76.25 284 ALA A CA 1
ATOM 2149 C C . ALA A 1 284 ? -17.840 14.872 33.590 1.00 76.25 284 ALA A C 1
ATOM 2151 O O . ALA A 1 284 ? -18.884 15.134 34.177 1.00 76.25 284 ALA A O 1
ATOM 2152 N N . LYS A 1 285 ? -16.697 15.517 33.867 1.00 77.25 285 LYS A N 1
ATOM 2153 C CA . LYS A 1 285 ? -16.595 16.558 34.907 1.00 77.25 285 LYS A CA 1
ATOM 2154 C C . LYS A 1 285 ? -17.412 17.805 34.581 1.00 77.25 285 LYS A C 1
ATOM 2156 O O . LYS A 1 285 ? -17.998 18.397 35.481 1.00 77.25 285 LYS A O 1
ATOM 2161 N N . LYS A 1 286 ? -17.441 18.216 33.309 1.00 75.25 286 LYS A N 1
ATOM 2162 C CA . LYS A 1 286 ? -18.159 19.421 32.866 1.00 75.25 286 LYS A CA 1
ATOM 2163 C C . LYS A 1 286 ? -19.680 19.244 32.921 1.00 75.25 286 LYS A C 1
ATOM 2165 O O . LYS A 1 286 ? -20.403 20.216 33.113 1.00 75.25 286 LYS A O 1
ATOM 2170 N N . ARG A 1 287 ? -20.167 18.008 32.784 1.00 69.69 287 ARG A N 1
ATOM 2171 C CA . ARG A 1 287 ? -21.569 17.630 32.997 1.00 69.69 287 ARG A CA 1
ATOM 2172 C C . ARG A 1 287 ? -21.746 17.085 34.413 1.00 69.69 287 ARG A C 1
ATOM 2174 O O . ARG A 1 287 ? -21.842 15.873 34.604 1.00 69.69 287 ARG A O 1
ATOM 2181 N N . ALA A 1 288 ? -21.747 17.996 35.386 1.00 52.84 288 ALA A N 1
ATOM 2182 C CA . ALA A 1 288 ? -21.906 17.722 36.813 1.00 52.84 288 ALA A CA 1
ATOM 2183 C C . ALA A 1 288 ? -23.093 16.772 37.097 1.00 52.84 288 ALA A C 1
ATOM 2185 O O . ALA A 1 288 ? -24.234 17.212 37.172 1.00 52.84 288 ALA A O 1
ATOM 2186 N N . GLY A 1 289 ? -22.816 15.467 37.228 1.00 56.22 289 GLY A N 1
ATOM 2187 C CA . GLY A 1 289 ? -23.813 14.429 37.534 1.00 56.22 289 GLY A CA 1
ATOM 2188 C C . GLY A 1 289 ? -24.015 13.340 36.469 1.00 56.22 289 GLY A C 1
ATOM 2189 O O . GLY A 1 289 ? -24.663 12.341 36.765 1.00 56.22 289 GLY A O 1
ATOM 2190 N N . SER A 1 290 ? -23.447 13.464 35.262 1.00 57.78 290 SER A N 1
ATOM 2191 C CA . SER A 1 290 ? -23.578 12.408 34.239 1.00 57.78 290 SER A CA 1
ATOM 2192 C C . SER A 1 290 ? -22.659 11.199 34.522 1.00 57.78 290 SER A C 1
ATOM 2194 O O . SER A 1 290 ? -21.475 11.390 34.824 1.00 57.78 290 SER A O 1
ATOM 2196 N N . PRO A 1 291 ? -23.148 9.945 34.420 1.00 65.81 291 PRO A N 1
ATOM 2197 C CA . PRO A 1 291 ? -22.310 8.751 34.499 1.00 65.81 291 PRO A CA 1
ATOM 2198 C C . PRO A 1 291 ? -21.156 8.801 33.486 1.00 65.81 291 PRO A C 1
ATOM 2200 O O . PRO A 1 291 ? -21.367 9.144 32.324 1.00 65.81 291 PRO A O 1
ATOM 2203 N N . LYS A 1 292 ? -19.947 8.369 33.878 1.00 69.44 292 LYS A N 1
ATOM 2204 C CA . LYS A 1 292 ? -18.772 8.264 32.975 1.00 69.44 292 LYS A CA 1
ATOM 2205 C C . LYS A 1 292 ? -19.048 7.455 31.704 1.00 69.44 292 LYS A C 1
ATOM 2207 O O . LYS A 1 292 ? -18.449 7.698 30.661 1.00 69.44 292 LYS A O 1
ATOM 2212 N N . LEU A 1 293 ? -19.993 6.521 31.779 1.00 71.00 293 LEU A N 1
ATOM 2213 C CA . LEU A 1 293 ? -20.484 5.771 30.630 1.00 71.00 293 LEU A CA 1
ATOM 2214 C C . LEU A 1 293 ? -21.059 6.703 29.545 1.00 71.00 293 LEU A C 1
ATOM 2216 O O . LEU A 1 293 ? -20.738 6.553 28.370 1.00 71.00 293 LEU A O 1
ATOM 2220 N N . GLN A 1 294 ? -21.852 7.708 29.931 1.00 70.19 294 GLN A N 1
ATOM 2221 C CA . GLN A 1 294 ? -22.476 8.651 28.998 1.00 70.19 294 GLN A CA 1
ATOM 2222 C C . GLN A 1 294 ? -21.449 9.585 28.351 1.00 70.19 294 GLN A C 1
ATOM 2224 O O . GLN A 1 294 ? -21.540 9.857 27.155 1.00 70.19 294 GLN A O 1
ATOM 2229 N N . SER A 1 295 ? -20.441 10.048 29.099 1.00 72.88 295 SER A N 1
ATOM 2230 C CA . SER A 1 295 ? -19.393 10.904 28.528 1.00 72.88 295 SER A CA 1
ATOM 2231 C C . SER A 1 295 ? -18.573 10.170 27.465 1.00 72.88 295 SER A C 1
ATOM 2233 O O . SER A 1 295 ? -18.258 10.744 26.423 1.00 72.88 295 SER A O 1
ATOM 2235 N N . ARG A 1 296 ? -18.293 8.880 27.680 1.00 78.25 296 ARG A N 1
ATOM 2236 C CA . ARG A 1 296 ? -17.594 8.017 26.720 1.00 78.25 296 ARG A CA 1
ATOM 2237 C C . ARG A 1 296 ? -18.407 7.784 25.454 1.00 78.25 296 ARG A C 1
ATOM 2239 O O . ARG A 1 296 ? -17.856 7.913 24.367 1.00 78.25 296 ARG A O 1
ATOM 2246 N N . VAL A 1 297 ? -19.712 7.540 25.572 1.00 77.12 297 VAL A N 1
ATOM 2247 C CA . VAL A 1 297 ? -20.604 7.422 24.404 1.00 77.12 297 VAL A CA 1
ATOM 2248 C C . VAL A 1 297 ? -20.606 8.711 23.571 1.00 77.12 297 VAL A C 1
ATOM 2250 O O . VAL A 1 297 ? -20.521 8.643 22.349 1.00 77.12 297 VAL A O 1
ATOM 2253 N N . ILE A 1 298 ? -20.614 9.888 24.207 1.00 74.88 298 ILE A N 1
ATOM 2254 C CA . ILE A 1 298 ? -20.580 11.184 23.504 1.00 74.88 298 ILE A CA 1
ATOM 2255 C C . ILE A 1 298 ? -19.258 11.394 22.760 1.00 74.88 298 ILE A C 1
ATOM 2257 O O . ILE A 1 298 ? -19.268 11.793 21.597 1.00 74.88 298 ILE A O 1
ATOM 2261 N N . VAL A 1 299 ? -18.120 11.115 23.405 1.00 79.44 299 VAL A N 1
ATOM 2262 C CA . VAL A 1 299 ? -16.805 11.198 22.744 1.00 79.44 299 VAL A CA 1
ATOM 2263 C C . VAL A 1 299 ? -16.725 10.212 21.578 1.00 79.44 299 VAL A C 1
ATOM 2265 O O . VAL A 1 299 ? -16.231 10.569 20.508 1.00 79.44 299 VAL A O 1
ATOM 2268 N N . GLY A 1 300 ? -17.273 9.006 21.753 1.00 80.06 300 GLY A N 1
ATOM 2269 C CA . GLY A 1 300 ? -17.421 8.021 20.687 1.00 80.06 300 GLY A CA 1
ATOM 2270 C C . GLY A 1 300 ? -18.215 8.572 19.502 1.00 80.06 300 GLY A C 1
ATOM 2271 O O . GLY A 1 300 ? -17.717 8.514 18.387 1.00 80.06 300 GLY A O 1
ATOM 2272 N N . PHE A 1 301 ? -19.385 9.163 19.752 1.00 79.12 301 PHE A N 1
ATOM 2273 C CA . PHE A 1 301 ? -20.280 9.730 18.736 1.00 79.12 301 PHE A CA 1
ATOM 2274 C C . PHE A 1 301 ? -19.637 10.866 17.926 1.00 79.12 301 PHE A C 1
ATOM 2276 O O . PHE A 1 301 ? -19.689 10.871 16.697 1.00 79.12 301 PHE A O 1
ATOM 2283 N N . VAL A 1 302 ? -18.989 11.821 18.602 1.00 80.44 302 VAL A N 1
ATOM 2284 C CA . VAL A 1 302 ? -18.273 12.920 17.928 1.00 80.44 302 VAL A CA 1
ATOM 2285 C C . VAL A 1 302 ? -17.138 12.367 17.064 1.00 80.44 302 VAL A C 1
ATOM 2287 O O . VAL A 1 302 ? -16.940 12.817 15.936 1.00 80.44 302 VAL A O 1
ATOM 2290 N N . SER A 1 303 ? -16.432 11.349 17.563 1.00 83.25 303 SER A N 1
ATOM 2291 C CA . SER A 1 303 ? -15.355 10.692 16.817 1.00 83.25 303 SER A CA 1
ATOM 2292 C C . SER A 1 303 ? -15.875 9.943 15.584 1.00 83.25 303 SER A C 1
ATOM 2294 O O . SER A 1 303 ? -15.198 9.958 14.560 1.00 83.25 303 SER A O 1
ATOM 2296 N N . THR A 1 304 ? -17.077 9.349 15.624 1.00 82.44 304 THR A N 1
ATOM 2297 C CA . THR A 1 304 ? -17.705 8.707 14.450 1.00 82.44 304 THR A CA 1
ATOM 2298 C C . THR A 1 304 ? -18.028 9.713 13.354 1.00 82.44 304 THR A C 1
ATOM 2300 O O . THR A 1 304 ? -17.776 9.445 12.183 1.00 82.44 304 THR A O 1
ATOM 2303 N N . ILE A 1 305 ? -18.570 10.878 13.724 1.00 80.69 305 ILE A N 1
ATOM 2304 C CA . ILE A 1 305 ? -18.892 11.944 12.763 1.00 80.69 305 ILE A CA 1
ATOM 2305 C C . ILE A 1 305 ? -17.605 12.480 12.130 1.00 80.69 305 ILE A C 1
ATOM 2307 O O . ILE A 1 305 ? -17.531 12.625 10.911 1.00 80.69 305 ILE A O 1
ATOM 2311 N N . GLY A 1 306 ? -16.572 12.716 12.946 1.00 80.88 306 GLY A N 1
ATOM 2312 C CA . GLY A 1 306 ? -15.250 13.099 12.451 1.00 80.88 306 GLY A CA 1
ATOM 2313 C C . GLY A 1 306 ? -14.681 12.064 11.480 1.00 80.88 306 GLY A C 1
ATOM 2314 O O . GLY A 1 306 ? -14.208 12.426 10.408 1.00 80.88 306 GLY A O 1
ATOM 2315 N N . LEU A 1 307 ? -14.806 10.774 11.800 1.00 84.06 307 LEU A N 1
ATOM 2316 C CA . LEU A 1 307 ? -14.350 9.681 10.944 1.00 84.06 307 LEU A CA 1
ATOM 2317 C C . LEU A 1 307 ? -15.073 9.643 9.590 1.00 84.06 307 LEU A C 1
ATOM 2319 O O . LEU A 1 307 ? -14.412 9.499 8.565 1.00 84.06 307 LEU A O 1
ATOM 2323 N N . MET A 1 308 ? -16.400 9.813 9.567 1.00 82.56 308 MET A N 1
ATOM 2324 C CA . MET A 1 308 ? -17.162 9.907 8.313 1.00 82.56 308 MET A CA 1
ATOM 2325 C C . MET A 1 308 ? -16.680 11.064 7.444 1.00 82.56 308 MET A C 1
ATOM 2327 O O . MET A 1 308 ? -16.423 10.874 6.257 1.00 82.56 308 MET A O 1
ATOM 2331 N N . LEU A 1 309 ? -16.541 12.250 8.045 1.00 81.75 309 LEU A N 1
ATOM 2332 C CA . LEU A 1 309 ? -16.118 13.452 7.338 1.00 81.75 309 LEU A CA 1
ATOM 2333 C C . LEU A 1 309 ? -14.699 13.293 6.781 1.00 81.75 309 LEU A C 1
ATOM 2335 O O . LEU A 1 309 ? -14.459 13.624 5.627 1.00 81.75 309 LEU A O 1
ATOM 2339 N N . MET A 1 310 ? -13.764 12.756 7.568 1.00 83.12 310 MET A N 1
ATOM 2340 C CA . MET A 1 310 ? -12.378 12.580 7.123 1.00 83.12 310 MET A CA 1
ATOM 2341 C C . MET A 1 310 ? -12.236 11.494 6.054 1.00 83.12 310 MET A C 1
ATOM 2343 O O . MET A 1 310 ? -11.491 11.690 5.100 1.00 83.12 310 MET A O 1
ATOM 2347 N N . MET A 1 311 ? -12.972 10.380 6.160 1.00 80.50 311 MET A N 1
ATOM 2348 C CA . MET A 1 311 ? -13.018 9.368 5.093 1.00 80.50 311 MET A CA 1
ATOM 2349 C C . MET A 1 311 ? -13.577 9.942 3.791 1.00 80.50 311 MET A C 1
ATOM 2351 O O . MET A 1 311 ? -13.115 9.588 2.713 1.00 80.50 311 MET A O 1
ATOM 2355 N N . HIS A 1 312 ? -14.546 10.850 3.883 1.00 77.56 312 HIS A N 1
ATOM 2356 C CA . HIS A 1 312 ? -15.075 11.557 2.726 1.00 77.56 312 HIS A CA 1
ATOM 2357 C C . HIS A 1 312 ? -14.065 12.549 2.121 1.00 77.56 312 HIS A C 1
ATOM 2359 O O . HIS A 1 312 ? -13.851 12.557 0.911 1.00 77.56 312 HIS A O 1
ATOM 2365 N N . LEU A 1 313 ? -13.397 13.352 2.952 1.00 78.56 313 LEU A N 1
ATOM 2366 C CA . LEU A 1 313 ? -12.392 14.313 2.489 1.00 78.56 313 LEU A CA 1
ATOM 2367 C C . LEU A 1 313 ? -11.180 13.633 1.851 1.00 78.56 313 LEU A C 1
ATOM 2369 O O . LEU A 1 313 ? -10.614 14.180 0.909 1.00 78.56 313 LEU A O 1
ATOM 2373 N N . LEU A 1 314 ? -10.812 12.440 2.327 1.00 77.12 314 LEU A N 1
ATOM 2374 C CA . LEU A 1 314 ? -9.762 11.631 1.715 1.00 77.12 314 LEU A CA 1
ATOM 2375 C C . LEU A 1 314 ? -10.111 11.233 0.272 1.00 77.12 314 LEU A C 1
ATOM 2377 O O . LEU A 1 314 ? -9.222 11.202 -0.569 1.00 77.12 314 LEU A O 1
ATOM 2381 N N . TRP A 1 315 ? -11.391 10.966 0.004 1.00 73.88 315 TRP A N 1
ATOM 2382 C CA . TRP A 1 315 ? -11.900 10.625 -1.324 1.00 73.88 315 TRP A CA 1
ATOM 2383 C C . TRP A 1 315 ? -11.999 11.843 -2.252 1.00 73.88 315 TRP A C 1
ATOM 2385 O O . TRP A 1 315 ? -11.609 11.771 -3.408 1.00 73.88 315 TRP A O 1
ATOM 2395 N N . VAL A 1 316 ? -12.526 12.973 -1.766 1.00 72.00 316 VAL A N 1
ATOM 2396 C CA . VAL A 1 316 ? -12.730 14.168 -2.611 1.00 72.00 316 VAL A CA 1
ATOM 2397 C C . VAL A 1 316 ? -11.435 14.939 -2.855 1.00 72.00 316 VAL A C 1
ATOM 2399 O O . VAL A 1 316 ? -11.228 15.487 -3.932 1.00 72.00 316 VAL A O 1
ATOM 2402 N N . CYS A 1 317 ? -10.568 15.008 -1.845 1.00 73.25 317 CYS A N 1
ATOM 2403 C CA . CYS A 1 317 ? -9.367 15.834 -1.843 1.00 73.25 317 CYS A CA 1
ATOM 2404 C C . CYS A 1 317 ? -8.147 15.004 -1.421 1.00 73.25 317 CYS A C 1
ATOM 2406 O O . CYS A 1 317 ? -7.574 15.224 -0.344 1.00 73.25 317 CYS A O 1
ATOM 2408 N N . SER A 1 318 ? -7.712 14.093 -2.296 1.00 72.31 318 SER A N 1
ATOM 2409 C CA . SER A 1 318 ? -6.549 13.224 -2.070 1.00 72.31 318 SER A CA 1
ATOM 2410 C C . SER A 1 318 ? -5.243 14.007 -1.871 1.00 72.31 318 SER A C 1
ATOM 2412 O O . SER A 1 318 ? -4.365 13.563 -1.142 1.00 72.31 318 SER A O 1
ATOM 2414 N N . ARG A 1 319 ? -5.125 15.235 -2.398 1.00 74.50 319 ARG A N 1
ATOM 2415 C CA . ARG A 1 319 ? -3.902 16.066 -2.335 1.00 74.50 319 ARG A CA 1
ATOM 2416 C C . ARG A 1 319 ? -3.359 16.345 -0.923 1.00 74.50 319 ARG A C 1
ATOM 2418 O O . ARG A 1 319 ? -2.164 16.588 -0.775 1.00 74.50 319 ARG A O 1
ATOM 2425 N N . TYR A 1 320 ? -4.199 16.289 0.114 1.00 80.69 320 TYR A N 1
ATOM 2426 C CA . TYR A 1 320 ? -3.799 16.479 1.520 1.00 80.69 320 TYR A CA 1
ATOM 2427 C C . TYR A 1 320 ? -3.838 15.180 2.343 1.00 80.69 320 TYR A C 1
ATOM 2429 O O . TYR A 1 320 ? -3.994 15.219 3.566 1.00 80.69 320 TYR A O 1
ATOM 2437 N N . PHE A 1 321 ? -3.672 14.025 1.690 1.00 82.06 321 PHE A N 1
ATOM 2438 C CA . PHE A 1 321 ? -3.822 12.699 2.295 1.00 82.06 321 PHE A CA 1
ATOM 2439 C C . PHE A 1 321 ? -3.030 12.491 3.594 1.00 82.06 321 PHE A C 1
ATOM 2441 O O . PHE A 1 321 ? -3.548 11.856 4.506 1.00 82.06 321 PHE A O 1
ATOM 2448 N N . TYR A 1 322 ? -1.832 13.066 3.762 1.00 84.94 322 TYR A N 1
ATOM 2449 C CA . TYR A 1 322 ? -1.095 12.951 5.031 1.00 84.94 322 TYR A CA 1
ATOM 2450 C C . TYR A 1 322 ? -1.817 13.615 6.210 1.00 84.94 322 TYR A C 1
ATOM 2452 O O . TYR A 1 322 ? -1.882 13.022 7.288 1.00 84.94 322 TYR A O 1
ATOM 2460 N N . ILE A 1 323 ? -2.373 14.815 6.003 1.00 86.88 323 ILE A N 1
ATOM 2461 C CA . ILE A 1 323 ? -3.113 15.566 7.028 1.00 86.88 323 ILE A CA 1
ATOM 2462 C C . ILE A 1 323 ? -4.406 14.823 7.353 1.00 86.88 323 ILE A C 1
ATOM 2464 O O . ILE A 1 323 ? -4.698 14.580 8.526 1.00 86.88 323 ILE A O 1
ATOM 2468 N N . TRP A 1 324 ? -5.137 14.394 6.320 1.00 85.06 324 TRP A N 1
ATOM 2469 C CA . TRP A 1 324 ? -6.340 13.584 6.496 1.00 85.06 324 TRP A CA 1
ATOM 2470 C C . TRP A 1 324 ? -6.039 12.278 7.227 1.00 85.06 324 TRP A C 1
ATOM 2472 O O . TRP A 1 324 ? -6.790 11.921 8.127 1.00 85.06 324 TRP A O 1
ATOM 2482 N N . GLY A 1 325 ? -4.909 11.628 6.939 1.00 87.69 325 GLY A N 1
ATOM 2483 C CA . GLY A 1 325 ? -4.444 10.436 7.646 1.00 87.69 325 GLY A CA 1
ATOM 2484 C C . GLY A 1 325 ? -4.241 10.668 9.145 1.00 87.69 325 GLY A C 1
ATOM 2485 O O . GLY A 1 325 ? -4.729 9.877 9.950 1.00 87.69 325 GLY A O 1
ATOM 2486 N N . VAL A 1 326 ? -3.626 11.787 9.550 1.00 90.81 326 VAL A N 1
ATOM 2487 C CA . VAL A 1 326 ? -3.464 12.127 10.978 1.00 90.81 326 VAL A CA 1
ATOM 2488 C C . VAL A 1 326 ? -4.822 12.318 11.655 1.00 90.81 326 VAL A C 1
ATOM 2490 O O . VAL A 1 326 ? -5.082 11.717 12.696 1.00 90.81 326 VAL A O 1
ATOM 2493 N N . VAL A 1 327 ? -5.718 13.125 11.079 1.00 90.00 327 VAL A N 1
ATOM 2494 C CA . VAL A 1 327 ? -7.032 13.390 11.698 1.00 90.00 327 VAL A CA 1
ATOM 2495 C C . VAL A 1 327 ? -7.885 12.120 11.742 1.00 90.00 327 VAL A C 1
ATOM 2497 O O . VAL A 1 327 ? -8.525 11.823 12.752 1.00 90.00 327 VAL A O 1
ATOM 2500 N N . LEU A 1 328 ? -7.835 11.319 10.681 1.00 90.00 328 LEU A N 1
ATOM 2501 C CA . LEU A 1 328 ? -8.469 10.012 10.619 1.00 90.00 328 LEU A CA 1
ATOM 2502 C C . LEU A 1 328 ? -7.950 9.082 11.725 1.00 90.00 328 LEU A C 1
ATOM 2504 O O . LEU A 1 328 ? -8.747 8.482 12.446 1.00 90.00 328 LEU A O 1
ATOM 2508 N N . GLY A 1 329 ? -6.630 9.012 11.907 1.00 91.38 329 GLY A N 1
ATOM 2509 C CA . GLY A 1 329 ? -5.995 8.264 12.988 1.00 91.38 329 GLY A CA 1
ATOM 2510 C C . GLY A 1 329 ? -6.502 8.686 14.366 1.00 91.38 329 GLY A C 1
ATOM 2511 O O . GLY A 1 329 ? -6.862 7.828 15.175 1.00 91.38 329 GLY A O 1
ATOM 2512 N N . VAL A 1 330 ? -6.620 9.999 14.610 1.00 92.81 330 VAL A N 1
ATOM 2513 C CA . VAL A 1 330 ? -7.180 10.541 15.860 1.00 92.81 330 VAL A CA 1
ATOM 2514 C C . VAL A 1 330 ? -8.590 10.002 16.091 1.00 92.81 330 VAL A C 1
ATOM 2516 O O . VAL A 1 330 ? -8.867 9.464 17.164 1.00 92.81 330 VAL A O 1
ATOM 2519 N N . CYS A 1 331 ? -9.477 10.097 15.100 1.00 91.38 331 CYS A N 1
ATOM 2520 C CA . CYS A 1 331 ? -10.866 9.661 15.237 1.00 91.38 331 CYS A CA 1
ATOM 2521 C C . CYS A 1 331 ? -10.994 8.142 15.438 1.00 91.38 331 CYS A C 1
ATOM 2523 O O . CYS A 1 331 ? -11.686 7.706 16.362 1.00 91.38 331 CYS A O 1
ATOM 2525 N N . VAL A 1 332 ? -10.302 7.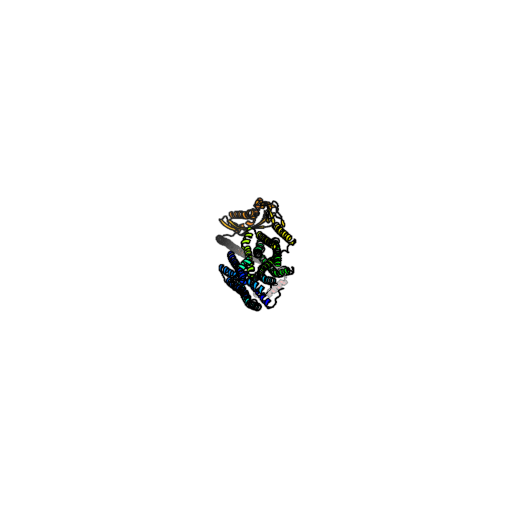335 14.624 1.00 91.75 332 VAL A N 1
ATOM 2526 C CA . VAL A 1 332 ? -10.371 5.864 14.687 1.00 91.75 332 VAL A CA 1
ATOM 2527 C C . VAL A 1 332 ? -9.869 5.345 16.032 1.00 91.75 332 VAL A C 1
ATOM 2529 O O . VAL A 1 332 ? -10.558 4.572 16.698 1.00 91.75 332 VAL A O 1
ATOM 2532 N N . TYR A 1 333 ? -8.681 5.768 16.464 1.00 91.88 333 TYR A N 1
ATOM 2533 C CA . TYR A 1 333 ? -8.083 5.251 17.695 1.00 91.88 333 TYR A CA 1
ATOM 2534 C C . TYR A 1 333 ? -8.760 5.794 18.954 1.00 91.88 333 TYR A C 1
ATOM 2536 O O . TYR A 1 333 ? -8.871 5.062 19.943 1.00 91.88 333 TYR A O 1
ATOM 2544 N N . THR A 1 334 ? -9.289 7.024 18.921 1.00 91.88 334 THR A N 1
ATOM 2545 C CA . THR A 1 334 ? -10.171 7.507 19.996 1.00 91.88 334 THR A CA 1
ATOM 2546 C C . THR A 1 334 ? -11.356 6.564 20.154 1.00 91.88 334 THR A C 1
ATOM 2548 O O . THR A 1 334 ? -11.681 6.137 21.264 1.00 91.88 334 THR A O 1
ATOM 2551 N N . LEU A 1 335 ? -11.961 6.173 19.031 1.00 89.25 335 LEU A N 1
ATOM 2552 C CA . LEU A 1 335 ? -13.144 5.339 19.035 1.00 89.25 335 LEU A CA 1
ATOM 2553 C C . LEU A 1 335 ? -12.878 3.904 19.518 1.00 89.25 335 LEU A C 1
ATOM 2555 O O . LEU A 1 335 ? -13.625 3.378 20.347 1.00 89.25 335 LEU A O 1
ATOM 2559 N N . VAL A 1 336 ? -11.785 3.292 19.061 1.00 90.88 336 VAL A N 1
ATOM 2560 C CA . VAL A 1 336 ? -11.336 1.962 19.507 1.00 90.88 336 VAL A CA 1
ATOM 2561 C C . VAL A 1 336 ? -11.156 1.925 21.022 1.00 90.88 336 VAL A C 1
ATOM 2563 O O . VAL A 1 336 ? -11.663 1.023 21.693 1.00 90.88 336 VAL A O 1
ATOM 2566 N N . ASN A 1 337 ? -10.476 2.931 21.576 1.00 91.19 337 ASN A N 1
ATOM 2567 C CA . ASN A 1 337 ? -10.213 2.982 23.009 1.00 91.19 337 ASN A CA 1
ATOM 2568 C C . ASN A 1 337 ? -11.480 3.215 23.820 1.00 91.19 337 ASN A C 1
ATOM 2570 O O . ASN A 1 337 ? -11.687 2.528 24.817 1.00 91.19 337 ASN A O 1
ATOM 2574 N N . VAL A 1 338 ? -12.355 4.119 23.372 1.00 89.25 338 VAL A N 1
ATOM 2575 C CA . VAL A 1 338 ? -13.665 4.349 23.992 1.00 89.25 338 VAL A CA 1
ATOM 2576 C C . VAL A 1 338 ? -14.500 3.068 24.018 1.00 89.25 338 VAL A C 1
ATOM 2578 O O . VAL A 1 338 ? -15.032 2.724 25.070 1.00 89.25 338 VAL A O 1
ATOM 2581 N N . CYS A 1 339 ? -14.574 2.317 22.917 1.00 88.75 339 CYS A N 1
ATOM 2582 C CA . CYS A 1 339 ? -15.331 1.062 22.868 1.00 88.75 339 CYS A CA 1
ATOM 2583 C C . CYS A 1 339 ? -14.754 -0.008 23.806 1.00 88.75 339 CYS A C 1
ATOM 2585 O O . CYS A 1 339 ? -15.503 -0.666 24.531 1.00 88.75 339 CYS A O 1
ATOM 2587 N N . GLY A 1 340 ? -13.425 -0.161 23.842 1.00 87.62 340 GLY A N 1
ATOM 2588 C CA . GLY A 1 340 ? -12.762 -1.103 24.748 1.00 87.62 340 GLY A CA 1
ATOM 2589 C C . GLY A 1 340 ? -12.975 -0.760 26.227 1.00 87.62 340 GLY A C 1
ATOM 2590 O O . GLY A 1 340 ? -13.250 -1.645 27.044 1.00 87.62 340 GLY A O 1
ATOM 2591 N N . MET A 1 341 ? -12.920 0.533 26.544 1.00 87.00 341 MET A N 1
ATOM 2592 C CA . MET A 1 341 ? -13.221 1.100 27.854 1.00 87.00 341 MET A CA 1
ATOM 2593 C C . MET A 1 341 ? -14.681 0.856 28.273 1.00 87.00 341 MET A C 1
ATOM 2595 O O . MET A 1 341 ? -14.928 0.387 29.385 1.00 87.00 341 MET A O 1
ATOM 2599 N N . LEU A 1 342 ? -15.643 1.119 27.378 1.00 85.81 342 LEU A N 1
ATOM 2600 C CA . LEU A 1 342 ? -17.070 0.855 27.603 1.00 85.81 342 LEU A CA 1
ATOM 2601 C C . LEU A 1 342 ? -17.316 -0.630 27.891 1.00 85.81 342 LEU A C 1
ATOM 2603 O O . LEU A 1 342 ? -17.940 -0.959 28.895 1.00 85.81 342 LEU A O 1
ATOM 2607 N N . GLY A 1 343 ? -16.759 -1.530 27.077 1.00 84.62 343 GLY A N 1
ATOM 2608 C CA . GLY A 1 343 ? -16.929 -2.974 27.263 1.00 84.62 343 GLY A CA 1
ATOM 2609 C C . GLY A 1 343 ? -16.450 -3.488 28.623 1.00 84.62 343 GLY A C 1
ATOM 2610 O O . GLY A 1 343 ? -16.992 -4.464 29.133 1.00 84.62 343 GLY A O 1
ATOM 2611 N N . THR A 1 344 ? -15.477 -2.814 29.236 1.00 83.00 344 THR A N 1
ATOM 2612 C CA . THR A 1 344 ? -14.912 -3.190 30.538 1.00 83.00 344 THR A CA 1
ATOM 2613 C C . THR A 1 344 ? -15.749 -2.629 31.696 1.00 83.00 344 THR A C 1
ATOM 2615 O O . THR A 1 344 ? -16.067 -3.349 32.639 1.00 83.00 344 THR A O 1
ATOM 2618 N N . GLU A 1 345 ? -16.158 -1.360 31.635 1.00 80.69 345 GLU A N 1
ATOM 2619 C CA . GLU A 1 345 ? -16.900 -0.702 32.728 1.00 80.69 345 GLU A CA 1
ATOM 2620 C C . GLU A 1 345 ? -18.378 -1.092 32.821 1.00 80.69 345 GLU A C 1
ATOM 2622 O O . GLU A 1 345 ? -19.013 -0.862 33.846 1.00 80.69 345 GLU A O 1
ATOM 2627 N N . MET A 1 346 ? -18.931 -1.681 31.765 1.00 77.94 346 MET A N 1
ATOM 2628 C CA . MET A 1 346 ? -20.329 -2.101 31.720 1.00 77.94 346 MET A CA 1
ATOM 2629 C C . MET A 1 346 ? -20.673 -3.296 32.610 1.00 77.94 346 MET A C 1
ATOM 2631 O O . MET A 1 346 ? -21.839 -3.482 32.954 1.00 77.94 346 MET A O 1
ATOM 2635 N N . ALA A 1 347 ? -19.684 -4.122 32.942 1.00 78.50 347 ALA A N 1
ATOM 2636 C CA . ALA A 1 347 ? -19.878 -5.305 33.761 1.00 78.50 347 ALA A CA 1
ATOM 2637 C C . ALA A 1 347 ? -19.312 -5.098 35.176 1.00 78.50 347 ALA A C 1
ATOM 2639 O O . ALA A 1 347 ? -18.347 -4.344 35.351 1.00 78.50 347 ALA A O 1
ATOM 2640 N N . PRO A 1 348 ? -19.877 -5.789 36.187 1.00 74.75 348 PRO A N 1
ATOM 2641 C CA . PRO A 1 348 ? -19.309 -5.834 37.531 1.00 74.75 348 PRO A CA 1
ATOM 2642 C C . PRO A 1 348 ? -17.834 -6.248 37.507 1.00 74.75 348 PRO A C 1
ATOM 2644 O O . PRO A 1 348 ? -17.397 -6.952 36.597 1.00 74.75 348 PRO A O 1
ATOM 2647 N N . GLU A 1 349 ? -17.070 -5.860 38.530 1.00 69.50 349 GLU A N 1
ATOM 2648 C CA . GLU A 1 349 ? -15.619 -6.107 38.588 1.00 69.50 349 GLU A CA 1
ATOM 2649 C C . GLU A 1 349 ? -15.243 -7.588 38.426 1.00 69.50 349 GLU A C 1
ATOM 2651 O O . GLU A 1 349 ? -14.214 -7.889 37.829 1.00 69.50 349 GLU A O 1
ATOM 2656 N N . SER A 1 350 ? -16.111 -8.504 38.865 1.00 72.31 350 SER A N 1
ATOM 2657 C CA . SER A 1 350 ? -15.929 -9.955 38.747 1.00 72.31 350 SER A CA 1
ATOM 2658 C C . SER A 1 350 ? -16.102 -10.530 37.334 1.00 72.31 350 SER A C 1
ATOM 2660 O O . SER A 1 350 ? -15.635 -11.639 37.089 1.00 72.31 350 SER A O 1
ATOM 2662 N N . LEU A 1 351 ? -16.795 -9.823 36.433 1.00 78.62 351 LEU A N 1
ATOM 2663 C CA . LEU A 1 351 ? -17.136 -10.270 35.067 1.00 78.62 351 LEU A CA 1
ATOM 2664 C C . LEU A 1 351 ? -16.599 -9.324 33.991 1.00 78.62 351 LEU A C 1
ATOM 2666 O O . LEU A 1 351 ? -16.977 -9.397 32.818 1.00 78.62 351 LEU A O 1
ATOM 2670 N N . SER A 1 352 ? -15.762 -8.377 34.389 1.00 80.44 352 SER A N 1
ATOM 2671 C CA . SER A 1 352 ? -15.338 -7.316 33.500 1.00 80.44 352 SER A CA 1
ATOM 2672 C C . SER A 1 352 ? -14.383 -7.793 32.406 1.00 80.44 352 SER A C 1
ATOM 2674 O O . SER A 1 352 ? -14.518 -7.350 31.261 1.00 80.44 352 SER A O 1
ATOM 2676 N N . GLY A 1 353 ? -13.482 -8.735 32.708 1.00 80.81 353 GLY A N 1
ATOM 2677 C CA . GLY A 1 353 ? -12.635 -9.377 31.704 1.00 80.81 353 GLY A CA 1
ATOM 2678 C C . GLY A 1 353 ? -13.470 -10.153 30.691 1.00 80.81 353 GLY A C 1
ATOM 2679 O O . GLY A 1 353 ? -13.279 -9.986 29.489 1.00 80.81 353 GLY A O 1
ATOM 2680 N N . SER A 1 354 ? -14.476 -10.899 31.154 1.00 86.06 354 SER A N 1
ATOM 2681 C CA . SER A 1 354 ? -15.436 -11.617 30.303 1.00 86.06 354 SER A CA 1
ATOM 2682 C C . SER A 1 354 ? -16.262 -10.684 29.398 1.00 86.06 354 SER A C 1
ATOM 2684 O O . SER A 1 354 ? -16.458 -10.972 28.216 1.00 86.06 354 SER A O 1
ATOM 2686 N N . SER A 1 355 ? -16.698 -9.527 29.906 1.00 87.56 355 SER A N 1
ATOM 2687 C CA . SER A 1 355 ? -17.397 -8.502 29.115 1.00 87.56 355 SER A CA 1
ATOM 2688 C C . SER A 1 355 ? -16.501 -7.895 28.032 1.00 87.56 355 SER A C 1
ATOM 2690 O O . SER A 1 355 ? -16.884 -7.816 26.861 1.00 87.56 355 SER A O 1
ATOM 2692 N N . HIS A 1 356 ? -15.266 -7.529 28.393 1.00 88.12 356 HIS A N 1
ATOM 2693 C CA . HIS A 1 356 ? -14.283 -7.046 27.429 1.00 88.12 356 HIS A CA 1
ATOM 2694 C C . HIS A 1 356 ? -13.910 -8.125 26.402 1.00 88.12 356 HIS A C 1
ATOM 2696 O O . HIS A 1 356 ? -13.716 -7.804 25.230 1.00 88.12 356 HIS A O 1
ATOM 2702 N N . ALA A 1 357 ? -13.851 -9.399 26.803 1.00 89.12 357 ALA A N 1
ATOM 2703 C CA . ALA A 1 357 ? -13.597 -10.526 25.911 1.00 89.12 357 ALA A CA 1
ATOM 2704 C C . ALA A 1 357 ? -14.672 -10.633 24.823 1.00 89.12 357 ALA A C 1
ATOM 2706 O O . ALA A 1 357 ? -14.334 -10.745 23.645 1.00 89.12 357 ALA A O 1
ATOM 2707 N N . LEU A 1 358 ? -15.954 -10.530 25.197 1.00 90.19 358 LEU A N 1
ATOM 2708 C CA . LEU A 1 358 ? -17.074 -10.559 24.251 1.00 90.19 358 LEU A CA 1
ATOM 2709 C C . LEU A 1 358 ? -17.014 -9.383 23.264 1.00 90.19 358 LEU A C 1
ATOM 2711 O O . LEU A 1 358 ? -17.096 -9.573 22.051 1.00 90.19 358 LEU A O 1
ATOM 2715 N N . VAL A 1 359 ? -16.802 -8.172 23.780 1.00 90.88 359 VAL A N 1
ATOM 2716 C CA . VAL A 1 359 ? -16.673 -6.954 22.966 1.00 90.88 359 VAL A CA 1
ATOM 2717 C C . VAL A 1 359 ? -15.452 -7.050 22.042 1.00 90.88 359 VAL A C 1
ATOM 2719 O O . VAL A 1 359 ? -15.531 -6.724 20.857 1.00 90.88 359 VAL A O 1
ATOM 2722 N N . SER A 1 360 ? -14.329 -7.577 22.533 1.00 89.94 360 SER A N 1
ATOM 2723 C CA . SER A 1 360 ? -13.135 -7.789 21.719 1.00 89.94 360 SER A CA 1
ATOM 2724 C C . SER A 1 360 ? -13.313 -8.877 20.660 1.00 89.94 360 SER A C 1
ATOM 2726 O O . SER A 1 360 ? -12.684 -8.776 19.608 1.00 89.94 360 SER A O 1
ATOM 2728 N N . LEU A 1 361 ? -14.124 -9.907 20.907 1.00 90.69 361 LEU A N 1
ATOM 2729 C CA . LEU A 1 361 ? -14.439 -10.922 19.904 1.00 90.69 361 LEU A CA 1
ATOM 2730 C C . LEU A 1 361 ? -15.183 -10.287 18.724 1.00 90.69 361 LEU A C 1
ATOM 2732 O O . LEU A 1 361 ? -14.786 -10.491 17.579 1.00 90.69 361 LEU A O 1
ATOM 2736 N N . ALA A 1 362 ? -16.183 -9.444 18.999 1.00 91.44 362 ALA A N 1
ATOM 2737 C CA . ALA A 1 362 ? -16.889 -8.688 17.964 1.00 91.44 362 ALA A CA 1
ATOM 2738 C C . ALA A 1 362 ? -15.942 -7.762 17.174 1.00 91.44 362 ALA A C 1
ATOM 2740 O O . ALA A 1 362 ? -16.016 -7.677 15.950 1.00 91.44 362 ALA A O 1
ATOM 2741 N N . SER A 1 363 ? -14.983 -7.133 17.856 1.00 91.00 363 SER A N 1
ATOM 2742 C CA . SER A 1 363 ? -13.916 -6.347 17.222 1.00 91.00 363 SER A CA 1
ATOM 2743 C C . SER A 1 363 ? -13.064 -7.168 16.242 1.00 91.00 363 SER A C 1
ATOM 2745 O O . SER A 1 363 ? -12.783 -6.696 15.141 1.00 91.00 363 SER A O 1
ATOM 2747 N N . ASN A 1 364 ? -12.672 -8.392 16.610 1.00 89.75 364 ASN A N 1
ATOM 2748 C CA . ASN A 1 364 ? -11.897 -9.271 15.731 1.00 89.75 364 ASN A CA 1
ATOM 2749 C C . ASN A 1 364 ? -12.715 -9.716 14.509 1.00 89.75 364 ASN A C 1
ATOM 2751 O O . ASN A 1 364 ? -12.181 -9.759 13.405 1.00 89.75 364 ASN A O 1
ATOM 2755 N N . VAL A 1 365 ? -14.016 -9.978 14.680 1.00 89.50 365 VAL A N 1
ATOM 2756 C CA . VAL A 1 365 ? -14.934 -10.257 13.559 1.00 89.50 365 VAL A CA 1
ATOM 2757 C C . VAL A 1 365 ? -14.970 -9.080 12.577 1.00 89.50 365 VAL A C 1
ATOM 2759 O O . VAL A 1 365 ? -14.901 -9.286 11.368 1.00 89.50 365 VAL A O 1
ATOM 2762 N N . GLY A 1 366 ? -14.985 -7.843 13.079 1.00 88.88 366 GLY A N 1
ATOM 2763 C CA . GLY A 1 366 ? -14.906 -6.638 12.249 1.00 88.88 366 GLY A CA 1
ATOM 2764 C C . GLY A 1 366 ? -13.630 -6.562 11.409 1.00 88.88 366 GLY A C 1
ATOM 2765 O O . GLY A 1 366 ? -13.688 -6.269 10.217 1.00 88.88 366 GLY A O 1
ATOM 2766 N N . ALA A 1 367 ? -12.482 -6.895 12.004 1.00 86.25 367 ALA A N 1
ATOM 2767 C CA . ALA A 1 367 ? -11.210 -6.953 11.286 1.00 86.25 367 ALA A CA 1
ATOM 2768 C C . ALA A 1 367 ? -11.195 -8.043 10.193 1.00 86.25 367 ALA A C 1
ATOM 2770 O O . ALA A 1 367 ? -10.613 -7.831 9.133 1.00 86.25 367 ALA A O 1
ATOM 2771 N N . ILE A 1 368 ? -11.869 -9.181 10.413 1.00 85.19 368 ILE A N 1
ATOM 2772 C CA . ILE A 1 368 ? -12.017 -10.245 9.403 1.00 85.19 368 ILE A CA 1
ATOM 2773 C C . ILE A 1 368 ? -12.878 -9.769 8.224 1.00 85.19 368 ILE A C 1
ATOM 2775 O O . ILE A 1 368 ? -12.524 -10.026 7.073 1.00 85.19 368 ILE A O 1
ATOM 2779 N N . PHE A 1 369 ? -13.973 -9.042 8.483 1.00 85.88 369 PHE A N 1
ATOM 2780 C CA . PHE A 1 369 ? -14.806 -8.463 7.419 1.00 85.88 369 PHE A CA 1
ATOM 2781 C C . PHE A 1 369 ? -14.036 -7.483 6.534 1.00 85.88 369 PHE A C 1
ATOM 2783 O O . PHE A 1 369 ? -14.229 -7.478 5.319 1.00 85.88 369 PHE A O 1
ATOM 2790 N N . ALA A 1 370 ? -13.116 -6.721 7.128 1.00 85.06 370 ALA A N 1
ATOM 2791 C CA . ALA A 1 370 ? -12.224 -5.841 6.386 1.00 85.06 370 ALA A CA 1
ATOM 2792 C C . ALA A 1 370 ? -11.210 -6.585 5.500 1.00 85.06 370 ALA A C 1
ATOM 2794 O O . ALA A 1 370 ? -10.531 -5.939 4.717 1.00 85.06 370 ALA A O 1
ATOM 2795 N N . GLY A 1 371 ? -11.086 -7.911 5.595 1.00 79.50 371 GLY A N 1
ATOM 2796 C CA . GLY A 1 371 ? -10.269 -8.721 4.693 1.00 79.50 371 GLY A CA 1
ATOM 2797 C C . GLY A 1 371 ? -11.013 -9.102 3.408 1.00 79.50 371 GLY A C 1
ATOM 2798 O O . GLY A 1 371 ? -11.390 -8.252 2.603 1.00 79.50 371 GLY A O 1
ATOM 2799 N N . LEU A 1 372 ? -11.219 -10.409 3.213 1.00 77.50 372 LEU A N 1
ATOM 2800 C CA . LEU A 1 372 ? -11.765 -10.988 1.977 1.00 77.50 372 LEU A CA 1
ATOM 2801 C C . LEU A 1 372 ? -13.135 -10.415 1.558 1.00 77.50 372 LEU A C 1
ATOM 2803 O O . LEU A 1 372 ? -13.278 -10.102 0.375 1.00 77.50 372 LEU A O 1
ATOM 2807 N N . PRO A 1 373 ? -14.119 -10.218 2.463 1.00 84.50 373 PRO A N 1
ATOM 2808 C CA . PRO A 1 373 ? -15.416 -9.664 2.074 1.00 84.50 373 PRO A CA 1
ATOM 2809 C C . PRO A 1 373 ? -15.308 -8.272 1.446 1.00 84.50 373 PRO A C 1
ATOM 2811 O O . PRO A 1 373 ? -15.888 -8.030 0.392 1.00 84.50 373 PRO A O 1
ATOM 2814 N N . PHE A 1 374 ? -14.528 -7.365 2.041 1.00 84.19 374 PHE A N 1
ATOM 2815 C CA . PHE A 1 374 ? -14.323 -6.033 1.465 1.00 84.19 374 PHE A CA 1
ATOM 2816 C C . PHE A 1 374 ? -13.489 -6.087 0.184 1.00 84.19 374 PHE A C 1
ATOM 2818 O O . PHE A 1 374 ? -13.787 -5.352 -0.752 1.00 84.19 374 PHE A O 1
ATOM 2825 N N . GLY A 1 375 ? -12.539 -7.018 0.070 1.00 78.44 375 GLY A N 1
ATOM 2826 C CA . GLY A 1 375 ? -11.817 -7.244 -1.185 1.00 78.44 375 GLY A CA 1
ATOM 2827 C C . GLY A 1 375 ? -12.733 -7.615 -2.354 1.00 78.44 375 GLY A C 1
ATOM 2828 O O . GLY A 1 375 ? -12.577 -7.076 -3.446 1.00 78.44 375 GLY A O 1
ATOM 2829 N N . GLN A 1 376 ? -13.750 -8.452 -2.127 1.00 79.06 376 GLN A N 1
ATOM 2830 C CA . GLN A 1 376 ? -14.758 -8.745 -3.155 1.00 79.06 376 GLN A CA 1
ATOM 2831 C C . GLN A 1 376 ? -15.574 -7.503 -3.541 1.00 79.06 376 GLN A C 1
ATOM 2833 O O . GLN A 1 376 ? -15.913 -7.331 -4.712 1.00 79.06 376 GLN A O 1
ATOM 2838 N N . VAL A 1 377 ? -15.849 -6.607 -2.588 1.00 82.81 377 VAL A N 1
ATOM 2839 C CA . VAL A 1 377 ? -16.508 -5.324 -2.876 1.00 82.81 377 VAL A CA 1
ATOM 2840 C C . VAL A 1 377 ? -15.637 -4.455 -3.788 1.00 82.81 377 VAL A C 1
ATOM 2842 O O . VAL A 1 377 ? -16.180 -3.881 -4.727 1.00 82.81 377 VAL A O 1
ATOM 2845 N N . VAL A 1 378 ? -14.311 -4.409 -3.595 1.00 79.94 378 VAL A N 1
ATOM 2846 C CA . VAL A 1 378 ? -13.403 -3.685 -4.516 1.00 79.94 378 VAL A CA 1
ATOM 2847 C C . VAL A 1 378 ? -13.455 -4.269 -5.918 1.00 79.94 378 VAL A C 1
ATOM 2849 O O . VAL A 1 378 ? -13.558 -3.524 -6.885 1.00 79.94 378 VAL A O 1
ATOM 2852 N N . VAL A 1 379 ? -13.421 -5.597 -6.044 1.00 78.12 379 VAL A N 1
ATOM 2853 C CA . VAL A 1 379 ? -13.420 -6.263 -7.355 1.00 78.12 379 VAL A CA 1
ATOM 2854 C C . VAL A 1 379 ? -14.696 -5.951 -8.147 1.00 78.12 379 VAL A C 1
ATOM 2856 O O . VAL A 1 379 ? -14.628 -5.742 -9.354 1.00 78.12 379 VAL A O 1
ATOM 2859 N N . HIS A 1 380 ? -15.856 -5.896 -7.485 1.00 77.69 380 HIS A N 1
ATOM 2860 C CA . HIS A 1 380 ? -17.140 -5.670 -8.159 1.00 77.69 380 HIS A CA 1
ATOM 2861 C C . HIS A 1 380 ? -17.544 -4.193 -8.283 1.00 77.69 380 HIS A C 1
ATOM 2863 O O . HIS A 1 380 ? -18.164 -3.817 -9.276 1.00 77.69 380 HIS A O 1
ATOM 2869 N N . PHE A 1 381 ? -17.225 -3.362 -7.287 1.00 78.38 381 PHE A N 1
ATOM 2870 C CA . PHE A 1 381 ? -17.706 -1.978 -7.167 1.00 78.38 381 PHE A CA 1
ATOM 2871 C C . PHE A 1 381 ? -16.578 -0.933 -7.110 1.00 78.38 381 PHE A C 1
ATOM 2873 O O . PHE A 1 381 ? -16.852 0.258 -6.944 1.00 78.38 381 PHE A O 1
ATOM 2880 N N . GLY A 1 382 ? -15.316 -1.351 -7.240 1.00 80.56 382 GLY A N 1
ATOM 2881 C CA . GLY A 1 382 ? -14.143 -0.491 -7.091 1.00 80.56 382 GLY A CA 1
ATOM 2882 C C . GLY A 1 382 ? -13.933 0.008 -5.657 1.00 80.56 382 GLY A C 1
ATOM 2883 O O . GLY A 1 382 ? -14.689 -0.306 -4.734 1.00 80.56 382 GLY A O 1
ATOM 2884 N N . TYR A 1 383 ? -12.914 0.848 -5.464 1.00 82.62 383 TYR A N 1
ATOM 2885 C CA . TYR A 1 383 ? -12.621 1.480 -4.170 1.00 82.62 383 TYR A CA 1
ATOM 2886 C C . TYR A 1 383 ? -13.776 2.347 -3.649 1.00 82.62 383 TYR A C 1
ATOM 2888 O O . TYR A 1 383 ? -14.014 2.405 -2.441 1.00 82.62 383 TYR A O 1
ATOM 2896 N N . PHE A 1 384 ? -14.559 2.935 -4.560 1.00 81.62 384 PHE A N 1
ATOM 2897 C CA . PHE A 1 384 ? -15.786 3.660 -4.235 1.00 81.62 384 PHE A CA 1
ATOM 2898 C C . PHE A 1 384 ? -16.761 2.815 -3.401 1.00 81.62 384 PHE A C 1
ATOM 2900 O O . PHE A 1 384 ? -17.309 3.299 -2.410 1.00 81.62 384 PHE A O 1
ATOM 2907 N N . GLY A 1 385 ? -16.938 1.538 -3.762 1.00 80.56 385 GLY A N 1
ATOM 2908 C CA . GLY A 1 385 ? -17.835 0.625 -3.059 1.00 80.56 385 GLY A CA 1
ATOM 2909 C C . GLY A 1 385 ? -17.468 0.446 -1.585 1.00 80.56 385 GLY A C 1
ATOM 2910 O O . GLY A 1 385 ? -18.354 0.485 -0.732 1.00 80.56 385 GLY A O 1
ATOM 2911 N N . ILE A 1 386 ? -16.174 0.322 -1.265 1.00 85.31 386 ILE A N 1
ATOM 2912 C CA . ILE A 1 386 ? -15.706 0.218 0.127 1.00 85.31 386 ILE A CA 1
ATOM 2913 C C . ILE A 1 386 ? -15.978 1.511 0.896 1.00 85.31 386 ILE A C 1
ATOM 2915 O O . ILE A 1 386 ? -16.531 1.456 1.997 1.00 85.31 386 ILE A O 1
ATOM 2919 N N . PHE A 1 387 ? -15.585 2.667 0.352 1.00 84.94 387 PHE A N 1
ATOM 2920 C CA . PHE A 1 387 ? -15.743 3.942 1.057 1.00 84.94 387 PHE A CA 1
ATOM 2921 C C . PHE A 1 387 ? -17.219 4.242 1.341 1.00 84.94 387 PHE A C 1
ATOM 2923 O O . PHE A 1 387 ? -17.570 4.594 2.469 1.00 84.94 387 PHE A O 1
ATOM 2930 N N . ALA A 1 388 ? -18.092 4.013 0.357 1.00 82.62 388 ALA A N 1
ATOM 2931 C CA . ALA A 1 388 ? -19.536 4.150 0.502 1.00 82.62 388 ALA A CA 1
ATOM 2932 C C . ALA A 1 388 ? -20.114 3.180 1.545 1.00 82.62 388 ALA A C 1
ATOM 2934 O O . ALA A 1 388 ? -20.883 3.591 2.418 1.00 82.62 388 ALA A O 1
ATOM 2935 N N . LEU A 1 389 ? -19.722 1.902 1.491 1.00 85.56 389 LEU A N 1
ATOM 2936 C CA . LEU A 1 389 ? -20.174 0.881 2.437 1.00 85.56 389 LEU A CA 1
ATOM 2937 C C . LEU A 1 389 ? -19.786 1.243 3.874 1.00 85.56 389 LEU A C 1
ATOM 2939 O O . LEU A 1 389 ? -20.623 1.188 4.772 1.00 85.56 389 LEU A O 1
ATOM 2943 N N . LEU A 1 390 ? -18.539 1.656 4.100 1.00 85.38 390 LEU A N 1
ATOM 2944 C CA . LEU A 1 390 ? -18.056 2.026 5.429 1.00 85.38 390 LEU A CA 1
ATOM 2945 C C . LEU A 1 390 ? -18.746 3.270 5.980 1.00 85.38 390 LEU A C 1
ATOM 2947 O O . LEU A 1 390 ? -19.114 3.290 7.156 1.00 85.38 390 LEU A O 1
ATOM 2951 N N . GLN A 1 391 ? -18.962 4.285 5.143 1.00 83.31 391 GLN A N 1
ATOM 2952 C CA . GLN A 1 391 ? -19.725 5.471 5.529 1.00 83.31 391 GLN A CA 1
ATOM 2953 C C . GLN A 1 391 ? -21.165 5.106 5.904 1.00 83.31 391 GLN A C 1
ATOM 2955 O O . GLN A 1 391 ? -21.655 5.558 6.939 1.00 83.31 391 GLN A O 1
ATOM 2960 N N . LEU A 1 392 ? -21.818 4.231 5.131 1.00 84.56 392 LEU A N 1
ATOM 2961 C CA . LEU A 1 392 ? -23.166 3.748 5.428 1.00 84.56 392 LEU A CA 1
ATOM 2962 C C . LEU A 1 392 ? -23.210 2.961 6.744 1.00 84.56 392 LEU A C 1
ATOM 2964 O O . LEU A 1 392 ? -24.065 3.225 7.586 1.00 84.56 392 LEU A O 1
ATOM 2968 N N . MET A 1 393 ? -22.271 2.036 6.968 1.00 85.00 393 MET A N 1
ATOM 2969 C CA . MET A 1 393 ? -22.208 1.263 8.213 1.00 85.00 393 MET A CA 1
ATOM 2970 C C . MET A 1 393 ? -21.975 2.169 9.428 1.00 85.00 393 MET A C 1
ATOM 2972 O O . MET A 1 393 ? -22.627 2.003 10.460 1.00 85.00 393 MET A O 1
ATOM 2976 N N . MET A 1 394 ? -21.096 3.167 9.304 1.00 83.75 394 MET A N 1
ATOM 2977 C CA . MET A 1 394 ? -20.903 4.187 10.334 1.00 83.75 394 MET A CA 1
ATOM 2978 C C . MET A 1 394 ? -22.188 4.997 10.561 1.00 83.75 394 MET A C 1
ATOM 2980 O O . MET A 1 394 ? -22.526 5.286 11.709 1.00 83.75 394 MET A O 1
ATOM 2984 N N . ALA A 1 395 ? -22.931 5.340 9.501 1.00 81.69 395 ALA A N 1
ATOM 2985 C CA . ALA A 1 395 ? -24.173 6.110 9.594 1.00 81.69 395 ALA A CA 1
ATOM 2986 C C . ALA A 1 395 ? -25.248 5.311 10.326 1.00 81.69 395 ALA A C 1
ATOM 2988 O O . ALA A 1 395 ? -25.894 5.827 11.239 1.00 81.69 395 ALA A O 1
ATOM 2989 N N . CYS A 1 396 ? -25.353 4.018 10.026 1.00 80.56 396 CYS A N 1
ATOM 2990 C CA . CYS A 1 396 ? -26.189 3.093 10.774 1.00 80.56 396 CYS A CA 1
ATOM 2991 C C . CYS A 1 396 ? -25.780 3.023 12.251 1.00 80.56 396 CYS A C 1
ATOM 2993 O O . CYS A 1 396 ? -26.656 3.061 13.110 1.00 80.56 396 CYS A O 1
ATOM 2995 N N . CYS A 1 397 ? -24.484 2.976 12.582 1.00 79.38 397 CYS A N 1
ATOM 2996 C CA . CYS A 1 397 ? -24.025 2.998 13.976 1.00 79.38 397 CYS A CA 1
ATOM 2997 C C . CYS A 1 397 ? -24.412 4.290 14.709 1.00 79.38 397 CYS A C 1
ATOM 2999 O O . CYS A 1 397 ? -24.857 4.230 15.856 1.00 79.38 397 CYS A O 1
ATOM 3001 N N . VAL A 1 398 ? -24.280 5.444 14.048 1.00 76.00 398 VAL A N 1
ATOM 3002 C CA . VAL A 1 398 ? -24.716 6.748 14.570 1.00 76.00 398 VAL A CA 1
ATOM 3003 C C . VAL A 1 398 ? -26.220 6.727 14.849 1.00 76.00 398 VAL A C 1
ATOM 3005 O O . VAL A 1 398 ? -26.639 7.072 15.952 1.00 76.00 398 VAL A O 1
ATOM 3008 N N . VAL A 1 399 ? -27.032 6.242 13.906 1.00 74.12 399 VAL A N 1
ATOM 3009 C CA . VAL A 1 399 ? -28.489 6.109 14.077 1.00 74.12 399 VAL A CA 1
ATOM 3010 C C . VAL A 1 399 ? -28.838 5.126 15.199 1.00 74.12 399 VAL A C 1
ATOM 3012 O O . VAL A 1 399 ? -29.666 5.441 16.045 1.00 74.12 399 VAL A O 1
ATOM 3015 N N . LEU A 1 400 ? -28.179 3.970 15.281 1.00 72.19 400 LEU A N 1
ATOM 3016 C CA . LEU A 1 400 ? -28.411 2.969 16.330 1.00 72.19 400 LEU A CA 1
ATOM 3017 C C . LEU A 1 400 ? -28.096 3.509 17.732 1.00 72.19 400 LEU A C 1
ATOM 3019 O O . LEU A 1 400 ? -28.854 3.256 18.671 1.00 72.19 400 LEU A O 1
ATOM 3023 N N . MET A 1 401 ? -27.023 4.290 17.884 1.00 69.94 401 MET A N 1
ATOM 3024 C CA . MET A 1 401 ? -26.712 4.983 19.142 1.00 69.94 401 MET A CA 1
ATOM 3025 C C . MET A 1 401 ? -27.745 6.062 19.491 1.00 69.94 401 MET A C 1
ATOM 3027 O O . MET A 1 401 ? -28.002 6.311 20.666 1.00 69.94 401 MET A O 1
ATOM 3031 N N . LEU A 1 402 ? -28.367 6.682 18.488 1.00 65.44 402 LEU A N 1
ATOM 3032 C CA . LEU A 1 402 ? -29.430 7.669 18.681 1.00 65.44 402 LEU A CA 1
ATOM 3033 C C . LEU A 1 402 ? -30.799 7.045 18.962 1.00 65.44 402 LEU A C 1
ATOM 3035 O O . LEU A 1 402 ? -31.604 7.678 19.630 1.00 65.44 402 LEU A O 1
ATOM 3039 N N . VAL A 1 403 ? -31.074 5.836 18.468 1.00 63.81 403 VAL A N 1
ATOM 3040 C CA . VAL A 1 403 ? -32.337 5.113 18.705 1.00 63.81 403 VAL A CA 1
ATOM 3041 C C . VAL A 1 403 ? -32.331 4.431 20.071 1.00 63.81 403 VAL A C 1
ATOM 3043 O O . VAL A 1 403 ? -33.335 4.421 20.769 1.00 63.81 403 VAL A O 1
ATOM 3046 N N . THR A 1 404 ? -31.182 3.928 20.523 1.00 61.41 404 THR A N 1
ATOM 3047 C CA . THR A 1 404 ? -31.035 3.340 21.872 1.00 61.41 404 THR A CA 1
ATOM 3048 C C . THR A 1 404 ? -30.993 4.374 23.007 1.00 61.41 404 THR A C 1
ATOM 3050 O O . THR A 1 404 ? -30.805 4.034 24.177 1.00 61.41 404 THR A O 1
ATOM 3053 N N . ARG A 1 405 ? -31.246 5.638 22.657 1.00 55.47 405 ARG A N 1
ATOM 3054 C CA . ARG A 1 405 ? -31.330 6.832 23.501 1.00 55.47 405 ARG A CA 1
ATOM 3055 C C . ARG A 1 405 ? -32.497 6.849 24.493 1.00 55.47 405 ARG A C 1
ATOM 3057 O O . ARG A 1 405 ? -32.489 7.701 25.377 1.00 55.47 405 ARG A O 1
ATOM 3064 N N . ASP A 1 406 ? -33.414 5.884 24.455 1.00 50.44 406 ASP A N 1
ATOM 3065 C CA . ASP A 1 406 ? -34.446 5.730 25.497 1.00 50.44 406 ASP A CA 1
ATOM 3066 C C . ASP A 1 406 ? -33.873 5.406 26.899 1.00 50.44 406 ASP A C 1
ATOM 3068 O O . ASP A 1 406 ? -34.603 5.435 27.885 1.00 50.44 406 ASP A O 1
ATOM 3072 N N . LEU A 1 407 ? -32.557 5.166 27.033 1.00 49.88 407 LEU A N 1
ATOM 3073 C CA . LEU A 1 407 ? -31.860 5.063 28.328 1.00 49.88 407 LEU A CA 1
ATOM 3074 C C . LEU A 1 407 ? -31.168 6.362 28.806 1.00 49.88 407 LEU A C 1
ATOM 3076 O O . LEU A 1 407 ? -30.518 6.351 29.853 1.00 49.88 407 LEU A O 1
ATOM 3080 N N . CYS A 1 408 ? -31.273 7.488 28.089 1.00 44.34 408 CYS A N 1
ATOM 3081 C CA . CYS A 1 408 ? -30.693 8.767 28.520 1.00 44.34 408 CYS A CA 1
ATOM 3082 C C . CYS A 1 408 ? -31.554 9.957 28.054 1.00 44.34 408 CYS A C 1
ATOM 3084 O O . CYS A 1 408 ? -31.374 10.492 26.959 1.00 44.34 408 CYS A O 1
ATOM 3086 N N . SER A 1 409 ? -32.475 10.386 28.920 1.00 43.88 409 SER A N 1
ATOM 3087 C CA . SER A 1 409 ? -33.511 11.407 28.689 1.00 43.88 409 SER A CA 1
ATOM 3088 C C . SER A 1 409 ? -33.011 12.817 28.333 1.00 43.88 409 SER A C 1
ATOM 3090 O O . SER A 1 409 ? -33.782 13.614 27.808 1.00 43.88 409 SER A O 1
ATOM 3092 N N . ASP A 1 410 ? -31.731 13.139 28.534 1.00 45.41 410 ASP A N 1
ATOM 3093 C CA . ASP A 1 410 ? -31.262 14.538 28.504 1.00 45.41 410 ASP A CA 1
ATOM 3094 C C . ASP A 1 410 ? -30.643 15.000 27.171 1.00 45.41 410 ASP A C 1
ATOM 3096 O O . ASP A 1 410 ? -30.050 16.075 27.084 1.00 45.41 410 ASP A O 1
ATOM 3100 N N . MET A 1 411 ? -30.765 14.217 26.093 1.00 45.28 411 MET A N 1
ATOM 3101 C CA . MET A 1 411 ? -30.262 14.612 24.763 1.00 45.28 411 MET A CA 1
ATOM 3102 C C . MET A 1 411 ? -31.343 15.112 23.794 1.00 45.28 411 MET A C 1
ATOM 3104 O O . MET A 1 411 ? -31.035 15.321 22.618 1.00 45.28 411 MET A O 1
ATOM 3108 N N . ALA A 1 412 ? -32.576 15.355 24.263 1.00 41.66 412 ALA A N 1
ATOM 3109 C CA . ALA A 1 412 ? -33.693 15.984 23.535 1.00 41.66 412 ALA A CA 1
ATOM 3110 C C . ALA A 1 412 ? -33.456 17.465 23.189 1.00 41.66 412 ALA A C 1
ATOM 3112 O O . ALA A 1 412 ? -34.320 18.314 23.365 1.00 41.66 412 ALA A O 1
ATOM 3113 N N . ASN A 1 413 ? -32.274 17.777 22.667 1.00 51.31 413 ASN A N 1
ATOM 3114 C CA . ASN A 1 413 ? -31.966 19.078 22.115 1.00 51.31 413 ASN A CA 1
ATOM 3115 C C . ASN A 1 413 ? -32.281 19.040 20.604 1.00 51.31 413 ASN A C 1
ATOM 3117 O O . ASN A 1 413 ? -31.728 18.177 19.908 1.00 51.31 413 ASN A O 1
ATOM 3121 N N . PRO A 1 414 ? -33.129 19.938 20.065 1.00 53.06 414 PRO A N 1
ATOM 3122 C CA . PRO A 1 414 ? -33.445 20.013 18.630 1.00 53.06 414 PRO A CA 1
ATOM 3123 C C . PRO A 1 414 ? -32.200 20.096 17.731 1.00 53.06 414 PRO A C 1
ATOM 3125 O O . PRO A 1 414 ? -32.227 19.635 16.592 1.00 53.06 414 PRO A O 1
ATOM 3128 N N . GLY A 1 415 ? -31.070 20.568 18.270 1.00 52.22 415 GLY A N 1
ATOM 3129 C CA . GLY A 1 415 ? -29.780 20.566 17.581 1.00 52.22 415 GLY A CA 1
ATOM 3130 C C . GLY A 1 415 ? -29.277 19.181 17.154 1.00 52.22 415 GLY A C 1
ATOM 3131 O O . GLY A 1 415 ? -28.648 19.079 16.111 1.00 52.22 415 GLY A O 1
ATOM 3132 N N . VAL A 1 416 ? -29.574 18.101 17.890 1.00 47.53 416 VAL A N 1
ATOM 3133 C CA . VAL A 1 416 ? -29.109 16.744 17.527 1.00 47.53 416 VAL A CA 1
ATOM 3134 C C . VAL A 1 416 ? -29.948 16.154 16.392 1.00 47.53 416 VAL A C 1
ATOM 3136 O O . VAL A 1 416 ? -29.404 15.502 15.511 1.00 47.53 416 VAL A O 1
ATOM 3139 N N . VAL A 1 417 ? -31.258 16.421 16.370 1.00 51.16 417 VAL A N 1
ATOM 3140 C CA . VAL A 1 417 ? -32.140 16.007 15.263 1.00 51.16 417 VAL A CA 1
ATOM 3141 C C . VAL A 1 417 ? -31.785 16.775 13.988 1.00 51.16 417 VAL A C 1
ATOM 3143 O O . VAL A 1 417 ? -31.690 16.174 12.921 1.00 51.16 417 VAL A O 1
ATOM 3146 N N . ALA A 1 418 ? -31.485 18.072 14.106 1.00 54.72 418 ALA A N 1
ATOM 3147 C CA . ALA A 1 418 ? -30.949 18.864 13.004 1.00 54.72 418 ALA A CA 1
ATOM 3148 C C . ALA A 1 418 ? -29.596 18.320 12.513 1.00 54.72 418 ALA A C 1
ATOM 3150 O O . ALA A 1 418 ? -29.404 18.181 11.310 1.00 54.72 418 ALA A O 1
ATOM 3151 N N . LEU A 1 419 ? -28.691 17.926 13.419 1.00 50.25 419 LEU A N 1
ATOM 3152 C CA . LEU A 1 419 ? -27.400 17.329 13.059 1.00 50.25 419 LEU A CA 1
ATOM 3153 C C . LEU A 1 419 ? -27.561 16.015 12.277 1.00 50.25 419 LEU A C 1
ATOM 3155 O O . LEU A 1 419 ? -26.791 15.742 11.365 1.00 50.25 419 LEU A O 1
ATOM 3159 N N . VAL A 1 420 ? -28.571 15.212 12.617 1.00 48.91 420 VAL A N 1
ATOM 3160 C CA . VAL A 1 420 ? -28.891 13.950 11.931 1.00 48.91 420 VAL A CA 1
ATOM 3161 C C . VAL A 1 420 ? -29.537 14.205 10.576 1.00 48.91 420 VAL A C 1
ATOM 3163 O O . VAL A 1 420 ? -29.168 13.553 9.606 1.00 48.91 420 VAL A O 1
ATOM 3166 N N . GLY A 1 421 ? -30.443 15.181 10.479 1.00 55.62 421 GLY A N 1
ATOM 3167 C CA . GLY A 1 421 ? -30.974 15.637 9.195 1.00 55.62 421 GLY A CA 1
ATOM 3168 C C . GLY A 1 421 ? -29.858 16.127 8.271 1.00 55.62 421 GLY A C 1
ATOM 3169 O O . GLY A 1 421 ? -29.796 15.719 7.117 1.00 55.62 421 GLY A O 1
ATOM 3170 N N . VAL A 1 422 ? -28.913 16.907 8.803 1.00 60.56 422 VAL A N 1
ATOM 3171 C CA . VAL A 1 422 ? -27.709 17.348 8.083 1.00 60.56 422 VAL A CA 1
ATOM 3172 C C . VAL A 1 422 ? -26.807 16.169 7.720 1.00 60.56 422 VAL A C 1
ATOM 3174 O O . VAL A 1 422 ? -26.276 16.151 6.618 1.00 60.56 422 VAL A O 1
ATOM 3177 N N . ALA A 1 423 ? -26.659 15.160 8.583 1.00 52.12 423 ALA A N 1
ATOM 3178 C CA . ALA A 1 423 ? -25.871 13.969 8.274 1.00 52.12 423 ALA A CA 1
ATOM 3179 C C . ALA A 1 423 ? -26.507 13.133 7.152 1.00 52.12 423 ALA A C 1
ATOM 3181 O O . ALA A 1 423 ? -25.807 12.714 6.241 1.00 52.12 423 ALA A O 1
ATOM 3182 N N . VAL A 1 424 ? -27.829 12.936 7.164 1.00 57.72 424 VAL A N 1
ATOM 3183 C CA . VAL A 1 424 ? -28.549 12.201 6.109 1.00 57.72 424 VAL A CA 1
ATOM 3184 C C . VAL A 1 424 ? -28.541 12.978 4.793 1.00 57.72 424 VAL A C 1
ATOM 3186 O O . VAL A 1 424 ? -28.272 12.398 3.745 1.00 57.72 424 VAL A O 1
ATOM 3189 N N . VAL A 1 425 ? -28.769 14.293 4.831 1.00 64.00 425 VAL A N 1
ATOM 3190 C CA . VAL A 1 425 ? -28.651 15.161 3.647 1.00 64.00 425 VAL A CA 1
ATOM 3191 C C . VAL A 1 425 ? -27.209 15.198 3.143 1.00 64.00 425 VAL A C 1
ATOM 3193 O O . VAL A 1 425 ? -26.998 15.151 1.938 1.00 64.00 425 VAL A O 1
ATOM 3196 N N . GLY A 1 426 ? -26.222 15.204 4.039 1.00 61.84 426 GLY A N 1
ATOM 3197 C CA . GLY A 1 426 ? -24.803 15.096 3.708 1.00 61.84 426 GLY A CA 1
ATOM 3198 C C . GLY A 1 426 ? -24.473 13.771 3.023 1.00 61.84 426 GLY A C 1
ATOM 3199 O O . GLY A 1 426 ? -23.797 13.770 2.004 1.00 61.84 426 GLY A O 1
ATOM 3200 N N . VAL A 1 427 ? -25.026 12.655 3.509 1.00 59.94 427 VAL A N 1
ATOM 3201 C CA . VAL A 1 427 ? -24.889 11.331 2.880 1.00 59.94 427 VAL A CA 1
ATOM 3202 C C . VAL A 1 427 ? -25.613 11.261 1.530 1.00 59.94 427 VAL A C 1
ATOM 3204 O O . VAL A 1 427 ? -25.139 10.595 0.623 1.00 59.94 427 VAL A O 1
ATOM 3207 N N . LEU A 1 428 ? -26.735 11.954 1.331 1.00 61.53 428 LEU A N 1
ATOM 3208 C CA . LEU A 1 428 ? -27.406 11.982 0.022 1.00 61.53 428 LEU A CA 1
ATOM 3209 C C . LEU A 1 428 ? -26.691 12.897 -0.983 1.00 61.53 428 LEU A C 1
ATOM 3211 O O . LEU A 1 428 ? -26.516 12.512 -2.137 1.00 61.53 428 LEU A O 1
ATOM 3215 N N . MET A 1 429 ? -26.221 14.066 -0.538 1.00 63.12 429 MET A N 1
ATOM 3216 C CA . MET A 1 429 ? -25.330 14.944 -1.309 1.00 63.12 429 MET A CA 1
ATOM 3217 C C . MET A 1 429 ? -24.030 14.223 -1.679 1.00 63.12 429 MET A C 1
ATOM 3219 O O . MET A 1 429 ? -23.501 14.446 -2.764 1.00 63.12 429 MET A O 1
ATOM 3223 N N . GLN A 1 430 ? -23.564 13.307 -0.824 1.00 61.31 430 GLN A N 1
ATOM 3224 C CA . GLN A 1 430 ? -22.347 12.535 -1.047 1.00 61.31 430 GLN A CA 1
ATOM 3225 C C . GLN A 1 430 ? -22.396 11.660 -2.297 1.00 61.31 430 GLN A C 1
ATOM 3227 O O . GLN A 1 430 ? -21.420 11.568 -3.034 1.00 61.31 430 GLN A O 1
ATOM 3232 N N . PHE A 1 431 ? -23.528 11.005 -2.542 1.00 64.06 431 PHE A N 1
ATOM 3233 C CA . PHE A 1 431 ? -23.705 10.183 -3.739 1.00 64.06 431 PHE A CA 1
ATOM 3234 C C . PHE A 1 431 ? -24.091 11.009 -4.972 1.00 64.06 431 PHE A C 1
ATOM 3236 O O . PHE A 1 431 ? -24.109 10.475 -6.080 1.00 64.06 431 PHE A O 1
ATOM 3243 N N . ALA A 1 432 ? -24.418 12.288 -4.781 1.00 74.00 432 ALA A N 1
ATOM 3244 C CA . ALA A 1 432 ? -24.801 13.192 -5.852 1.00 74.00 432 ALA A CA 1
ATOM 3245 C C . ALA A 1 432 ? -23.607 13.977 -6.411 1.00 74.00 432 ALA A C 1
ATOM 3247 O O . ALA A 1 432 ? -23.544 14.211 -7.615 1.00 74.00 432 ALA A O 1
ATOM 3248 N N . LEU A 1 433 ? -22.654 14.385 -5.570 1.00 78.69 433 LEU A N 1
ATOM 3249 C CA . LEU A 1 433 ? -21.495 15.158 -6.004 1.00 78.69 433 LEU A CA 1
ATOM 3250 C C . LEU A 1 433 ? -20.381 14.235 -6.509 1.00 78.69 433 LEU A C 1
ATOM 3252 O O . LEU A 1 433 ? -19.930 13.338 -5.803 1.00 78.69 433 LEU A O 1
ATOM 3256 N N . HIS A 1 434 ? -19.892 14.490 -7.715 1.00 74.81 434 HIS A N 1
ATOM 3257 C CA . HIS A 1 434 ? -18.692 13.847 -8.242 1.00 74.81 434 HIS A CA 1
ATOM 3258 C C . HIS A 1 434 ? -17.804 14.887 -8.923 1.00 74.81 434 HIS A C 1
ATOM 3260 O O . HIS A 1 434 ? -18.258 15.972 -9.295 1.00 74.81 434 HIS A O 1
ATOM 3266 N N . HIS A 1 435 ? -16.524 14.558 -9.041 1.00 82.44 435 HIS A N 1
ATOM 3267 C CA . HIS A 1 435 ? -15.504 15.420 -9.616 1.00 82.44 435 HIS A CA 1
ATOM 3268 C C . HIS A 1 435 ? -14.986 14.798 -10.911 1.00 82.44 435 HIS A C 1
ATOM 3270 O O . HIS A 1 435 ? -14.675 13.608 -10.944 1.00 82.44 435 HIS A O 1
ATOM 3276 N N . ILE A 1 436 ? -14.907 15.605 -11.966 1.00 81.69 436 ILE A N 1
ATOM 3277 C CA . ILE A 1 436 ? -14.231 15.256 -13.214 1.00 81.69 436 ILE A CA 1
ATOM 3278 C C . ILE A 1 436 ? -12.885 15.968 -13.196 1.00 81.69 436 ILE A C 1
ATOM 3280 O O . ILE A 1 436 ? -12.834 17.195 -13.105 1.00 81.69 436 ILE A O 1
ATOM 3284 N N . GLU A 1 437 ? -11.810 15.191 -13.265 1.00 74.62 437 GLU A N 1
ATOM 3285 C CA . GLU A 1 437 ? -10.450 15.716 -13.274 1.00 74.62 437 GLU A CA 1
ATOM 3286 C C . GLU A 1 437 ? -10.157 16.552 -14.520 1.00 74.62 437 GLU A C 1
ATOM 3288 O O . GLU A 1 437 ? -10.726 16.347 -15.595 1.00 74.62 437 GLU A O 1
ATOM 3293 N N . GLU A 1 438 ? -9.224 17.490 -14.375 1.00 82.19 438 GLU A N 1
ATOM 3294 C CA . GLU A 1 438 ? -8.700 18.242 -15.509 1.00 82.19 438 GLU A CA 1
ATOM 3295 C C . GLU A 1 438 ? -8.120 17.296 -16.564 1.00 82.19 438 GLU A C 1
ATOM 3297 O O . GLU A 1 438 ? -7.461 16.302 -16.256 1.00 82.19 438 GLU A O 1
ATOM 3302 N N . GLY A 1 439 ? -8.402 17.592 -17.831 1.00 83.25 439 GLY A N 1
ATOM 3303 C CA . GLY A 1 439 ? -8.021 16.728 -18.946 1.00 83.25 439 GLY A CA 1
ATOM 3304 C C . GLY A 1 439 ? -8.938 15.529 -19.206 1.00 83.25 439 GLY A C 1
ATOM 3305 O O . GLY A 1 439 ? -8.663 14.755 -20.123 1.00 83.25 439 GLY A O 1
ATOM 3306 N N . HIS A 1 440 ? -10.039 15.398 -18.461 1.00 88.56 440 HIS A N 1
ATOM 3307 C CA . HIS A 1 440 ? -11.099 14.429 -18.723 1.00 88.56 440 HIS A CA 1
ATOM 3308 C C . HIS A 1 440 ? -12.420 15.115 -19.080 1.00 88.56 440 HIS A C 1
ATOM 3310 O O . HIS A 1 440 ? -12.702 16.246 -18.688 1.00 88.56 440 HIS A O 1
ATOM 3316 N N . VAL A 1 441 ? -13.263 14.398 -19.812 1.00 91.69 441 VAL A N 1
ATOM 3317 C CA . VAL A 1 441 ? -14.637 14.786 -20.126 1.00 91.69 441 VAL A CA 1
ATOM 3318 C C . VAL A 1 441 ? -15.574 13.725 -19.565 1.00 91.69 441 VAL A C 1
ATOM 3320 O O . VAL A 1 441 ? -15.389 12.530 -19.786 1.00 91.69 441 VAL A O 1
ATOM 3323 N N . GLY A 1 442 ? -16.577 14.152 -18.802 1.00 90.25 442 GLY A N 1
ATOM 3324 C CA . GLY A 1 442 ? -17.552 13.250 -18.199 1.00 90.25 442 GLY A CA 1
ATOM 3325 C C . GLY A 1 442 ? -18.711 12.969 -19.139 1.00 90.25 442 GLY A C 1
ATOM 3326 O O . GLY A 1 442 ? -19.348 13.893 -19.648 1.00 90.25 442 GLY A O 1
ATOM 3327 N N . VAL A 1 443 ? -19.017 11.689 -19.320 1.00 91.88 443 VAL A N 1
ATOM 3328 C CA . VAL A 1 443 ? -20.170 11.224 -20.086 1.00 91.88 443 VAL A CA 1
ATOM 3329 C C . VAL A 1 443 ? -21.138 10.513 -19.150 1.00 91.88 443 VAL A C 1
ATOM 3331 O O . VAL A 1 443 ? -20.740 9.664 -18.350 1.00 91.88 443 VAL A O 1
ATOM 3334 N N . TYR A 1 444 ? -22.416 10.868 -19.237 1.00 90.06 444 TYR A N 1
ATOM 3335 C CA . TYR A 1 444 ? -23.436 10.400 -18.303 1.00 90.06 444 TYR A CA 1
ATOM 3336 C C . TYR A 1 444 ? -24.372 9.393 -18.951 1.00 90.06 444 TYR A C 1
ATOM 3338 O O . TYR A 1 444 ? -24.764 9.528 -20.107 1.00 90.06 444 TYR A O 1
ATOM 3346 N N . TYR A 1 445 ? -24.799 8.425 -18.154 1.00 87.12 445 TYR A N 1
ATOM 3347 C CA . TYR A 1 445 ? -25.809 7.442 -18.495 1.00 87.12 445 TYR A CA 1
ATOM 3348 C C . TYR A 1 445 ? -26.971 7.590 -17.527 1.00 87.12 445 TYR A C 1
ATOM 3350 O O . TYR A 1 445 ? -26.773 7.610 -16.314 1.00 87.12 445 TYR A O 1
ATOM 3358 N N . ARG A 1 446 ? -28.198 7.666 -18.036 1.00 88.25 446 ARG A N 1
ATOM 3359 C CA . ARG A 1 446 ? -29.415 7.711 -17.220 1.00 88.25 446 ARG A CA 1
ATOM 3360 C C . ARG A 1 446 ? -30.244 6.468 -17.495 1.00 88.25 446 ARG A C 1
ATOM 3362 O O . ARG A 1 446 ? -30.723 6.289 -18.609 1.00 88.25 446 ARG A O 1
ATOM 3369 N N . GLY A 1 447 ? -30.374 5.588 -16.500 1.00 81.94 447 GLY A N 1
ATOM 3370 C CA . GLY A 1 447 ? -31.052 4.297 -16.682 1.00 81.94 447 GLY A CA 1
ATOM 3371 C C . GLY A 1 447 ? -30.450 3.436 -17.804 1.00 81.94 447 GLY A C 1
ATOM 3372 O O . GLY A 1 447 ? -31.176 2.702 -18.462 1.00 81.94 447 GLY A O 1
ATOM 3373 N N . GLY A 1 448 ? -29.143 3.573 -18.062 1.00 77.00 448 GLY A N 1
ATOM 3374 C CA . GLY A 1 448 ? -28.429 2.870 -19.136 1.00 77.00 448 GLY A CA 1
ATOM 3375 C C . GLY A 1 448 ? -28.383 3.592 -20.491 1.00 77.00 448 GLY A C 1
ATOM 3376 O O . GLY A 1 448 ? -27.627 3.167 -21.356 1.00 77.00 448 GLY A O 1
ATOM 3377 N N . ALA A 1 449 ? -29.116 4.695 -20.683 1.00 86.31 449 ALA A N 1
ATOM 3378 C CA . ALA A 1 449 ? -29.064 5.487 -21.916 1.00 86.31 449 ALA A CA 1
ATOM 3379 C C . ALA A 1 449 ? -28.026 6.618 -21.829 1.00 86.31 449 ALA A C 1
ATOM 3381 O O . ALA A 1 449 ? -28.007 7.355 -20.842 1.00 86.31 449 ALA A O 1
ATOM 3382 N N . LEU A 1 450 ? -27.201 6.776 -22.868 1.00 90.44 450 LEU A N 1
ATOM 3383 C CA . LEU A 1 450 ? -26.191 7.834 -22.981 1.00 90.44 450 LEU A CA 1
ATOM 3384 C C . LEU A 1 450 ? -26.846 9.219 -23.117 1.00 90.44 450 LEU A C 1
ATOM 3386 O O . LEU A 1 450 ? -27.703 9.422 -23.977 1.00 90.44 450 LEU A O 1
ATOM 3390 N N . LEU A 1 451 ? -26.435 10.178 -22.290 1.00 90.44 451 LEU A N 1
ATOM 3391 C CA . LEU A 1 451 ? -26.859 11.576 -22.384 1.00 90.44 451 LEU A CA 1
ATOM 3392 C C . LEU A 1 451 ? -26.071 12.309 -23.478 1.00 90.44 451 LEU A C 1
ATOM 3394 O O . LEU A 1 451 ? -24.875 12.096 -23.646 1.00 90.44 451 LEU A O 1
ATOM 3398 N N . THR A 1 452 ? -26.749 13.199 -24.207 1.00 86.94 452 THR A N 1
ATOM 3399 C CA . THR A 1 452 ? -26.179 13.944 -25.347 1.00 86.94 452 THR A CA 1
ATOM 3400 C C . THR A 1 452 ? -25.201 15.041 -24.943 1.00 86.94 452 THR A C 1
ATOM 3402 O O . THR A 1 452 ? -24.429 15.510 -25.771 1.00 86.94 452 THR A O 1
ATOM 3405 N N . GLN A 1 453 ? -25.268 15.495 -23.693 1.00 87.69 453 GLN A N 1
ATOM 3406 C CA . GLN A 1 453 ? -24.368 16.512 -23.168 1.00 87.69 453 GLN A CA 1
ATOM 3407 C C . GLN A 1 453 ? -23.214 15.851 -22.428 1.00 87.69 453 GLN A C 1
ATOM 3409 O O . GLN A 1 453 ? -23.420 14.988 -21.573 1.00 87.69 453 GLN A O 1
ATOM 3414 N N . VAL A 1 454 ? -22.008 16.298 -22.759 1.00 90.44 454 VAL A N 1
ATOM 3415 C CA . VAL A 1 454 ? -20.784 15.967 -22.037 1.00 90.44 454 VAL A CA 1
ATOM 3416 C C . VAL A 1 454 ? -20.449 17.091 -21.060 1.00 90.44 454 VAL A C 1
ATOM 3418 O O . VAL A 1 454 ? -20.683 18.263 -21.361 1.00 90.44 454 VAL A O 1
ATOM 3421 N N . SER A 1 455 ? -19.910 16.743 -19.895 1.00 91.12 455 SER A N 1
ATOM 3422 C CA . SER A 1 455 ? -19.476 17.725 -18.897 1.00 91.12 455 SER A CA 1
ATOM 3423 C C . SER A 1 455 ? -17.973 17.947 -18.954 1.00 91.12 455 SER A C 1
ATOM 3425 O O . SER A 1 455 ? -17.189 17.002 -19.053 1.00 91.12 455 SER A O 1
ATOM 3427 N N . HIS A 1 456 ? -17.580 19.211 -18.834 1.00 89.19 456 HIS A N 1
ATOM 3428 C CA . HIS A 1 456 ? -16.188 19.633 -18.692 1.00 89.19 456 HIS A CA 1
ATOM 3429 C C . HIS A 1 456 ? -15.641 19.354 -17.278 1.00 89.19 456 HIS A C 1
ATOM 3431 O O . HIS A 1 456 ? -16.439 19.102 -16.369 1.00 89.19 456 HIS A O 1
ATOM 3437 N N . PRO A 1 457 ? -14.310 19.417 -17.078 1.00 87.56 457 PRO A N 1
ATOM 3438 C CA . PRO A 1 457 ? -13.689 19.280 -15.763 1.00 87.56 457 PRO A CA 1
ATOM 3439 C C . PRO A 1 457 ? -14.333 20.156 -14.685 1.00 87.56 457 PRO A C 1
ATOM 3441 O O . PRO A 1 457 ? -14.782 21.274 -14.953 1.00 87.56 457 PRO A O 1
ATOM 3444 N N . GLY A 1 458 ? -14.394 19.635 -13.461 1.00 85.31 458 GLY A N 1
ATOM 3445 C CA . GLY A 1 458 ? -15.000 20.302 -12.311 1.00 85.31 458 GLY A CA 1
ATOM 3446 C C . GLY A 1 458 ? -15.996 19.434 -11.540 1.00 85.31 458 GLY A C 1
ATOM 3447 O O . GLY A 1 458 ? -16.133 18.231 -11.768 1.00 85.31 458 GLY A O 1
ATOM 3448 N N . TYR A 1 459 ? -16.688 20.057 -10.584 1.00 81.12 459 TYR A N 1
ATOM 3449 C CA . TYR A 1 459 ? -17.685 19.394 -9.744 1.00 81.12 459 TYR A CA 1
ATOM 3450 C C . TYR A 1 459 ? -19.059 19.404 -10.401 1.00 81.12 459 TYR A C 1
ATOM 3452 O O . TYR A 1 459 ? -19.590 20.465 -10.728 1.00 81.12 459 TYR A O 1
ATOM 3460 N N . HIS A 1 460 ? -19.664 18.224 -10.513 1.00 84.06 460 HIS A N 1
ATOM 3461 C CA . HIS A 1 460 ? -20.983 18.048 -11.107 1.00 84.06 460 HIS A CA 1
ATOM 3462 C C . HIS A 1 460 ? -21.908 17.275 -10.177 1.00 84.06 460 HIS A C 1
ATOM 3464 O O . HIS A 1 460 ? -21.485 16.441 -9.372 1.00 84.06 460 HIS A O 1
ATOM 3470 N N . LEU A 1 461 ? -23.202 17.562 -10.301 1.00 80.88 461 LEU A N 1
ATOM 3471 C CA . LEU A 1 461 ? -24.254 16.884 -9.558 1.00 80.88 461 LEU A CA 1
ATOM 3472 C C . LEU A 1 461 ? -24.914 15.834 -10.447 1.00 80.88 461 LEU A C 1
ATOM 3474 O O . LEU A 1 461 ? -25.356 16.124 -11.556 1.00 80.88 461 LEU A O 1
ATOM 3478 N N . MET A 1 462 ? -25.006 14.618 -9.932 1.00 80.31 462 MET A N 1
ATOM 3479 C CA . MET A 1 462 ? -25.718 13.505 -10.537 1.00 80.31 462 MET A CA 1
ATOM 3480 C C . MET A 1 462 ? -26.822 13.024 -9.592 1.00 80.31 462 MET A C 1
ATOM 3482 O O . MET A 1 462 ? -26.755 13.214 -8.380 1.00 80.31 462 MET A O 1
ATOM 3486 N N . VAL A 1 463 ? -27.873 12.418 -10.139 1.00 78.38 463 VAL A N 1
ATOM 3487 C CA . VAL A 1 463 ? -28.939 11.832 -9.323 1.00 78.38 463 VAL A CA 1
ATOM 3488 C C . VAL A 1 463 ? -28.474 10.450 -8.859 1.00 78.38 463 VAL A C 1
ATOM 3490 O O . VAL A 1 463 ? -28.310 9.555 -9.699 1.00 78.38 463 VAL A O 1
ATOM 3493 N N . PRO A 1 464 ? -28.276 10.233 -7.547 1.00 67.81 464 PRO A N 1
ATOM 3494 C CA . PRO A 1 464 ? -27.787 8.955 -7.053 1.00 67.81 464 PRO A CA 1
ATOM 3495 C C . PRO A 1 464 ? -28.729 7.817 -7.475 1.00 67.81 464 PRO A C 1
ATOM 3497 O O . PRO A 1 464 ? -29.946 7.994 -7.542 1.00 67.81 464 PRO A O 1
ATOM 3500 N N . PHE A 1 465 ? -28.153 6.656 -7.795 1.00 68.00 465 PHE A N 1
ATOM 3501 C CA . PHE A 1 465 ? -28.826 5.425 -8.255 1.00 68.00 465 PHE A CA 1
ATOM 3502 C C . PHE A 1 465 ? -29.441 5.441 -9.667 1.00 68.00 465 PHE A C 1
ATOM 3504 O O . PHE A 1 465 ? -29.622 4.372 -10.243 1.00 68.00 465 PHE A O 1
ATOM 3511 N N . VAL A 1 466 ? -29.745 6.606 -10.250 1.00 80.88 466 VAL A N 1
ATOM 3512 C CA . VAL A 1 466 ? -30.385 6.701 -11.581 1.00 80.88 466 VAL A CA 1
ATOM 3513 C C . VAL A 1 466 ? -29.384 7.065 -12.672 1.00 80.88 466 VAL A C 1
ATOM 3515 O O . VAL A 1 466 ? -29.489 6.580 -13.804 1.00 80.88 466 VAL A O 1
ATOM 3518 N N . THR A 1 467 ? -28.432 7.938 -12.343 1.00 81.19 467 THR A N 1
ATOM 3519 C CA . THR A 1 467 ? -27.390 8.378 -13.268 1.00 81.19 467 THR A CA 1
ATOM 3520 C C . THR A 1 467 ? -26.039 7.811 -12.871 1.00 81.19 467 THR A C 1
ATOM 3522 O O . THR A 1 467 ? -25.650 7.905 -11.709 1.00 81.19 467 THR A O 1
ATOM 3525 N N . THR A 1 468 ? -25.319 7.258 -13.838 1.00 81.31 468 THR A N 1
ATOM 3526 C CA . THR A 1 468 ? -23.916 6.860 -13.707 1.00 81.31 468 THR A CA 1
ATOM 3527 C C . THR A 1 468 ? -23.077 7.713 -14.647 1.00 81.31 468 THR A C 1
ATOM 3529 O O . THR A 1 468 ? -23.559 8.143 -15.693 1.00 81.31 468 THR A O 1
ATOM 3532 N N . PHE A 1 469 ? -21.830 7.993 -14.282 1.00 87.12 469 PHE A N 1
ATOM 3533 C CA . PHE A 1 469 ? -20.913 8.742 -15.138 1.00 87.12 469 PHE A CA 1
ATOM 3534 C C . PHE A 1 469 ? -19.665 7.912 -15.431 1.00 87.12 469 PHE A C 1
ATOM 3536 O O . PHE A 1 469 ? -19.292 7.024 -14.662 1.00 87.12 469 PHE A O 1
ATOM 3543 N N . ARG A 1 470 ? -19.035 8.195 -16.566 1.00 85.81 470 ARG A N 1
ATOM 3544 C CA . ARG A 1 470 ? -17.724 7.675 -16.952 1.00 85.81 470 ARG A CA 1
ATOM 3545 C C . ARG A 1 470 ? -16.885 8.849 -17.434 1.00 85.81 470 ARG A C 1
ATOM 3547 O O . ARG A 1 470 ? -17.357 9.636 -18.251 1.00 85.81 470 ARG A O 1
ATOM 3554 N N . SER A 1 471 ? -15.680 8.990 -16.901 1.00 88.50 471 SER A N 1
ATOM 3555 C CA . SER A 1 471 ? -14.704 9.961 -17.384 1.00 88.50 471 SER A CA 1
ATOM 3556 C C . SER A 1 471 ? -13.954 9.373 -18.574 1.00 88.50 471 SER A C 1
ATOM 3558 O O . SER A 1 471 ? -13.482 8.242 -18.515 1.00 88.50 471 SER A O 1
ATOM 3560 N N . VAL A 1 472 ? -13.859 10.148 -19.649 1.00 89.56 472 VAL A N 1
ATOM 3561 C CA . VAL A 1 472 ? -13.062 9.838 -20.836 1.00 89.56 472 VAL A CA 1
ATOM 3562 C C . VAL A 1 472 ? -11.902 10.817 -20.879 1.00 89.56 472 VAL A C 1
ATOM 3564 O O . VAL A 1 472 ? -12.113 12.026 -20.776 1.00 89.56 472 VAL A O 1
ATOM 3567 N N . GLN A 1 473 ? -10.681 10.312 -20.997 1.00 89.88 473 GLN A N 1
ATOM 3568 C CA . GLN A 1 473 ? -9.492 11.147 -21.083 1.00 89.88 473 GLN A CA 1
ATOM 3569 C C . GLN A 1 473 ? -9.430 11.828 -22.461 1.00 89.88 473 GLN A C 1
ATOM 3571 O O . GLN A 1 473 ? -9.610 11.186 -23.491 1.00 89.88 473 GLN A O 1
ATOM 3576 N N . VAL A 1 474 ? -9.214 13.145 -22.480 1.00 90.19 474 VAL A N 1
ATOM 3577 C CA . VAL A 1 474 ? -9.092 13.957 -23.714 1.00 90.19 474 VAL A CA 1
ATOM 3578 C C . VAL A 1 474 ? -7.713 14.600 -23.862 1.00 90.19 474 VAL A C 1
ATOM 3580 O O . VAL A 1 474 ? -7.437 15.308 -24.828 1.00 90.19 474 VAL A O 1
ATOM 3583 N N . THR A 1 475 ? -6.832 14.381 -22.890 1.00 90.00 475 THR A N 1
ATOM 3584 C CA . THR A 1 475 ? -5.421 14.764 -22.957 1.00 90.00 475 THR A CA 1
ATOM 3585 C C . THR A 1 475 ? -4.603 13.729 -23.714 1.00 90.00 475 THR A C 1
ATOM 3587 O O . THR A 1 475 ? -5.114 12.705 -24.161 1.00 90.00 475 THR A O 1
ATOM 3590 N N . LEU A 1 476 ? -3.313 14.020 -23.877 1.00 91.06 476 LEU A N 1
ATOM 3591 C CA . LEU A 1 476 ? -2.358 13.082 -24.443 1.00 91.06 476 LEU A CA 1
ATOM 3592 C C . LEU A 1 476 ? -2.317 11.804 -23.588 1.00 91.06 476 LEU A C 1
ATOM 3594 O O . LEU A 1 476 ? -1.950 11.862 -22.412 1.00 91.06 476 LEU A O 1
ATOM 3598 N N . GLN A 1 477 ? -2.704 10.680 -24.179 1.00 89.12 477 GLN A N 1
ATOM 3599 C CA . GLN A 1 477 ? -2.731 9.362 -23.551 1.00 89.12 477 GLN A CA 1
ATOM 3600 C C . GLN A 1 477 ? -1.813 8.410 -24.323 1.00 89.12 477 GLN A C 1
ATOM 3602 O O . GLN A 1 477 ? -1.612 8.563 -25.527 1.00 89.12 477 GLN A O 1
ATOM 3607 N N . THR A 1 478 ? -1.230 7.443 -23.615 1.00 90.94 478 THR A N 1
ATOM 3608 C CA . THR A 1 478 ? -0.400 6.389 -24.207 1.00 90.94 478 THR A CA 1
ATOM 3609 C C . THR A 1 478 ? -1.062 5.041 -23.977 1.00 90.94 478 THR A C 1
ATOM 3611 O O . THR A 1 478 ? -1.137 4.576 -22.841 1.00 90.94 478 THR A O 1
ATOM 3614 N N . ASP A 1 479 ? -1.491 4.402 -25.058 1.00 89.81 479 ASP A N 1
ATOM 3615 C CA . ASP A 1 479 ? -2.061 3.060 -25.031 1.00 89.81 479 ASP A CA 1
ATOM 3616 C C . ASP A 1 479 ? -0.969 2.020 -25.295 1.00 89.81 479 ASP A C 1
ATOM 3618 O O . ASP A 1 479 ? -0.207 2.128 -26.256 1.00 89.81 479 ASP A O 1
ATOM 3622 N N . GLU A 1 480 ? -0.878 1.001 -24.438 1.00 89.69 480 GLU A N 1
ATOM 3623 C CA . GLU A 1 480 ? 0.125 -0.061 -24.562 1.00 89.69 480 GLU A CA 1
ATOM 3624 C C . GLU A 1 480 ? -0.507 -1.379 -25.035 1.00 89.69 480 GLU A C 1
ATOM 3626 O O . GLU A 1 480 ? -1.295 -2.000 -24.319 1.00 89.69 480 GLU A O 1
ATOM 3631 N N . ALA A 1 481 ? -0.077 -1.880 -26.194 1.00 88.81 481 ALA A N 1
ATOM 3632 C CA . ALA A 1 481 ? -0.339 -3.250 -26.623 1.00 88.81 481 ALA A CA 1
ATOM 3633 C C . ALA A 1 481 ? 0.851 -4.153 -26.254 1.00 88.81 481 ALA A C 1
ATOM 3635 O O . ALA A 1 481 ? 1.983 -3.902 -26.670 1.00 88.81 481 ALA A O 1
ATOM 3636 N N . LYS A 1 482 ? 0.606 -5.202 -25.458 1.00 88.62 482 LYS A N 1
ATOM 3637 C CA . LYS A 1 482 ? 1.643 -6.126 -24.958 1.00 88.62 482 LYS A CA 1
ATOM 3638 C C . LYS A 1 482 ? 1.548 -7.491 -25.616 1.00 88.62 482 LYS A C 1
ATOM 3640 O O . LYS A 1 482 ? 0.446 -7.993 -25.816 1.00 88.62 482 LYS A O 1
ATOM 3645 N N . ASN A 1 483 ? 2.705 -8.113 -25.844 1.00 87.19 483 ASN A N 1
ATOM 3646 C CA . ASN A 1 483 ? 2.833 -9.464 -26.402 1.00 87.19 483 ASN A CA 1
ATOM 3647 C C . ASN A 1 483 ? 2.046 -9.657 -27.707 1.00 87.19 483 ASN A C 1
ATOM 3649 O O . ASN A 1 483 ? 1.284 -10.613 -27.833 1.00 87.19 483 ASN A O 1
ATOM 3653 N N . VAL A 1 484 ? 2.233 -8.754 -28.671 1.00 91.94 484 VAL A N 1
ATOM 3654 C CA . VAL A 1 484 ? 1.559 -8.828 -29.974 1.00 91.94 484 VAL A CA 1
ATOM 3655 C C . VAL A 1 484 ? 2.250 -9.900 -30.828 1.00 91.94 484 VAL A C 1
ATOM 3657 O O . VAL A 1 484 ? 3.421 -9.713 -31.181 1.00 91.94 484 VAL A O 1
ATOM 3660 N N . PRO A 1 485 ? 1.588 -11.030 -31.144 1.00 92.00 485 PRO A N 1
ATOM 3661 C CA . PRO A 1 485 ? 2.168 -12.057 -31.999 1.00 92.00 485 PRO A CA 1
ATOM 3662 C C . PRO A 1 485 ? 2.142 -11.613 -33.463 1.00 92.00 485 PRO A C 1
ATOM 3664 O O . PRO A 1 485 ? 1.158 -11.028 -33.918 1.00 92.00 485 PRO A O 1
ATOM 3667 N N . CYS A 1 486 ? 3.206 -11.940 -34.195 1.00 92.12 486 CYS A N 1
ATOM 3668 C CA . CYS A 1 486 ? 3.352 -11.639 -35.611 1.00 92.12 486 CYS A CA 1
ATOM 3669 C C . CYS A 1 486 ? 3.977 -12.805 -36.382 1.00 92.12 486 CYS A C 1
ATOM 3671 O O . CYS A 1 486 ? 5.008 -13.335 -35.968 1.00 92.12 486 CYS A O 1
ATOM 3673 N N . GLY A 1 487 ? 3.384 -13.195 -37.511 1.00 92.12 487 GLY A N 1
ATOM 3674 C CA . GLY A 1 487 ? 3.952 -14.199 -38.417 1.00 92.12 487 GLY A CA 1
ATOM 3675 C C . GLY A 1 487 ? 4.725 -13.543 -39.560 1.00 92.12 487 GLY A C 1
ATOM 3676 O O . GLY A 1 487 ? 4.152 -12.759 -40.309 1.00 92.12 487 GLY A O 1
ATOM 3677 N N . THR A 1 488 ? 6.013 -13.861 -39.697 1.00 93.56 488 THR A N 1
ATOM 3678 C CA . THR A 1 488 ? 6.836 -13.398 -40.832 1.00 93.56 488 THR A CA 1
ATOM 3679 C C . THR A 1 488 ? 6.544 -14.198 -42.105 1.00 93.56 488 THR A C 1
ATOM 3681 O O . THR A 1 488 ? 6.072 -15.336 -42.022 1.00 93.56 488 THR A O 1
ATOM 3684 N N . SER A 1 489 ? 6.888 -13.668 -43.283 1.00 92.06 489 SER A N 1
ATOM 3685 C CA . SER A 1 489 ? 6.732 -14.383 -44.567 1.00 92.06 489 SER A CA 1
ATOM 3686 C C . SER A 1 489 ? 7.477 -15.730 -44.614 1.00 92.06 489 SER A C 1
ATOM 3688 O O . SER A 1 489 ? 7.061 -16.659 -45.304 1.00 92.06 489 SER A O 1
ATOM 3690 N N . GLY A 1 490 ? 8.543 -15.871 -43.816 1.00 84.88 490 GLY A N 1
ATOM 3691 C CA . GLY A 1 490 ? 9.307 -17.110 -43.634 1.00 84.88 490 GLY A CA 1
ATOM 3692 C C . GLY A 1 490 ? 8.679 -18.131 -42.674 1.00 84.88 490 GLY A C 1
ATOM 3693 O O . GLY A 1 490 ? 9.315 -19.136 -42.365 1.00 84.88 490 GLY A O 1
ATOM 3694 N N . GLY A 1 491 ? 7.470 -17.880 -42.159 1.00 85.44 491 GLY A N 1
ATOM 3695 C CA . GLY A 1 491 ? 6.752 -18.790 -41.259 1.00 85.44 491 GLY A CA 1
ATOM 3696 C C . GLY A 1 491 ? 7.248 -18.790 -39.808 1.00 85.44 491 GLY A C 1
ATOM 3697 O O . GLY A 1 491 ? 6.814 -19.623 -39.012 1.00 85.44 491 GLY A O 1
ATOM 3698 N N . VAL A 1 492 ? 8.142 -17.867 -39.438 1.00 88.94 492 VAL A N 1
ATOM 3699 C CA . VAL A 1 492 ? 8.616 -17.710 -38.055 1.00 88.94 492 VAL A CA 1
ATOM 3700 C C . VAL A 1 492 ? 7.680 -16.768 -37.303 1.00 88.94 492 VAL A C 1
ATOM 3702 O O . VAL A 1 492 ? 7.446 -15.640 -37.745 1.00 88.94 492 VAL A O 1
ATOM 3705 N N . MET A 1 493 ? 7.183 -17.229 -36.154 1.00 89.31 493 MET A N 1
ATOM 3706 C CA . MET A 1 493 ? 6.392 -16.425 -35.221 1.00 89.31 493 MET A CA 1
ATOM 3707 C C . MET A 1 493 ? 7.310 -15.599 -34.315 1.00 89.31 493 MET A C 1
ATOM 3709 O O . MET A 1 493 ? 8.148 -16.154 -33.600 1.00 89.31 493 MET A O 1
ATOM 3713 N N . ILE A 1 494 ? 7.119 -14.284 -34.323 1.00 92.25 494 ILE A N 1
ATOM 3714 C CA . ILE A 1 494 ? 7.803 -13.312 -33.464 1.00 92.25 494 ILE A CA 1
ATOM 3715 C C . ILE A 1 494 ? 6.796 -12.589 -32.569 1.00 92.25 494 ILE A C 1
ATOM 3717 O O . ILE A 1 494 ? 5.604 -12.556 -32.872 1.00 92.25 494 ILE A O 1
ATOM 3721 N N . TYR A 1 495 ? 7.268 -12.003 -31.468 1.00 92.31 495 TYR A N 1
ATOM 3722 C CA . TYR A 1 495 ? 6.405 -11.295 -30.518 1.00 92.31 495 TYR A CA 1
ATOM 3723 C C . TYR A 1 495 ? 6.946 -9.903 -30.216 1.00 92.31 495 TYR A C 1
ATOM 3725 O O . TYR A 1 495 ? 8.086 -9.765 -29.776 1.00 92.31 495 TYR A O 1
ATOM 3733 N N . PHE A 1 496 ? 6.121 -8.874 -30.385 1.00 93.12 496 PHE A N 1
ATOM 3734 C CA . PHE A 1 496 ? 6.442 -7.529 -29.916 1.00 93.12 496 PHE A CA 1
ATOM 3735 C C . PHE A 1 496 ? 6.075 -7.412 -28.434 1.00 93.12 496 PHE A C 1
ATOM 3737 O O . PHE A 1 496 ? 4.920 -7.616 -28.054 1.00 93.12 496 PHE A O 1
ATOM 3744 N N . ASP A 1 497 ? 7.065 -7.118 -27.586 1.00 87.94 497 ASP A N 1
ATOM 3745 C CA . ASP A 1 497 ? 6.891 -7.071 -26.126 1.00 87.94 497 ASP A CA 1
ATOM 3746 C C . ASP A 1 497 ? 5.943 -5.938 -25.727 1.00 87.94 497 ASP A C 1
ATOM 3748 O O . ASP A 1 497 ? 5.034 -6.112 -24.913 1.00 87.94 497 ASP A O 1
ATOM 3752 N N . ARG A 1 498 ? 6.143 -4.779 -26.361 1.00 92.38 498 ARG A N 1
ATOM 3753 C CA . ARG A 1 498 ? 5.344 -3.579 -26.153 1.00 92.38 498 ARG A CA 1
ATOM 3754 C C . ARG A 1 498 ? 5.281 -2.711 -27.409 1.00 92.38 498 ARG A C 1
ATOM 3756 O O . ARG A 1 498 ? 6.315 -2.430 -28.017 1.00 92.38 498 ARG A O 1
ATOM 3763 N N . ILE A 1 499 ? 4.080 -2.252 -27.739 1.00 94.19 499 ILE A N 1
ATOM 3764 C CA . ILE A 1 499 ? 3.817 -1.202 -28.723 1.00 94.19 499 ILE A CA 1
ATOM 3765 C C . ILE A 1 499 ? 3.054 -0.097 -28.000 1.00 94.19 499 ILE A C 1
ATOM 3767 O O . ILE A 1 499 ? 1.986 -0.354 -27.447 1.00 94.19 499 ILE A O 1
ATOM 3771 N N . GLU A 1 500 ? 3.625 1.102 -27.964 1.00 94.25 500 GLU A N 1
ATOM 3772 C CA . GLU A 1 500 ? 3.052 2.276 -27.306 1.00 94.25 500 GLU A CA 1
ATOM 3773 C C . GLU A 1 500 ? 2.472 3.204 -28.382 1.00 94.25 500 GLU A C 1
ATOM 3775 O O . GLU A 1 500 ? 3.189 3.633 -29.286 1.00 94.25 500 GLU A O 1
ATOM 3780 N N . VAL A 1 501 ? 1.177 3.511 -28.305 1.00 95.31 501 VAL A N 1
ATOM 3781 C CA . VAL A 1 501 ? 0.494 4.439 -29.216 1.00 95.31 501 VAL A CA 1
ATOM 3782 C C . VAL A 1 501 ? 0.086 5.669 -28.425 1.00 95.31 501 VAL A C 1
ATOM 3784 O O . VAL A 1 501 ? -0.770 5.601 -27.549 1.00 95.31 501 VAL A O 1
ATOM 3787 N N . VAL A 1 502 ? 0.704 6.803 -28.737 1.00 94.94 502 VAL A N 1
ATOM 3788 C CA . VAL A 1 502 ? 0.379 8.093 -28.132 1.00 94.94 502 VAL A CA 1
ATOM 3789 C C . VAL A 1 502 ? -0.736 8.739 -28.939 1.00 94.94 502 VAL A C 1
ATOM 3791 O O . VAL A 1 502 ? -0.547 9.058 -30.117 1.00 94.94 502 VAL A O 1
ATOM 3794 N N . ASN A 1 503 ? -1.886 8.962 -28.316 1.00 93.38 503 ASN A N 1
ATOM 3795 C CA . ASN A 1 503 ? -3.056 9.553 -28.945 1.00 93.38 503 ASN A CA 1
ATOM 3796 C C . ASN A 1 503 ? -3.585 10.766 -28.166 1.00 93.38 503 ASN A C 1
ATOM 3798 O O . ASN A 1 503 ? -3.173 11.065 -27.046 1.00 93.38 503 ASN A O 1
ATOM 3802 N N . ILE A 1 504 ? -4.485 11.504 -28.806 1.00 94.31 504 ILE A N 1
ATOM 3803 C CA . ILE A 1 504 ? -5.270 12.566 -28.189 1.00 94.31 504 ILE A CA 1
ATOM 3804 C C . ILE A 1 504 ? -6.679 12.547 -28.775 1.00 94.31 504 ILE A C 1
ATOM 3806 O O . ILE A 1 504 ? -6.861 12.476 -29.995 1.00 94.31 504 ILE A O 1
ATOM 3810 N N . LEU A 1 505 ? -7.676 12.613 -27.899 1.00 93.94 505 LEU A N 1
ATOM 3811 C CA . LEU A 1 505 ? -9.086 12.642 -28.262 1.00 93.94 505 LEU A CA 1
ATOM 3812 C C . LEU A 1 505 ? -9.641 14.063 -28.120 1.00 93.94 505 LEU A C 1
ATOM 3814 O O . LEU A 1 505 ? -9.586 14.660 -27.049 1.00 93.94 505 LEU A O 1
ATOM 3818 N N . SER A 1 506 ? -10.224 14.604 -29.188 1.00 93.06 506 SER A N 1
ATOM 3819 C CA . SER A 1 506 ? -10.906 15.899 -29.144 1.00 93.06 506 SER A CA 1
ATOM 3820 C C . SER A 1 506 ? -12.155 15.844 -28.261 1.00 93.06 506 SER A C 1
ATOM 3822 O O . SER A 1 506 ? -13.040 15.014 -28.474 1.00 93.06 506 SER A O 1
ATOM 3824 N N . ALA A 1 507 ? -12.284 16.798 -27.335 1.00 90.50 507 ALA A N 1
ATOM 3825 C CA . ALA A 1 507 ? -13.418 16.895 -26.412 1.00 90.50 507 ALA A CA 1
ATOM 3826 C C . ALA A 1 507 ? -14.787 16.988 -27.113 1.00 90.50 507 ALA A C 1
ATOM 3828 O O . ALA A 1 507 ? -15.783 16.495 -26.587 1.00 90.50 507 ALA A O 1
ATOM 3829 N N . SER A 1 508 ? -14.846 17.586 -28.307 1.00 91.69 508 SER A N 1
ATOM 3830 C CA . SER A 1 508 ? -16.087 17.708 -29.084 1.00 91.69 508 SER A CA 1
ATOM 3831 C C . SER A 1 508 ? -16.565 16.384 -29.684 1.00 91.69 508 SER A C 1
ATOM 3833 O O . SER A 1 508 ? -17.757 16.231 -29.932 1.00 91.69 508 SER A O 1
ATOM 3835 N N . SER A 1 509 ? -15.662 15.423 -29.886 1.00 92.75 509 SER A N 1
ATOM 3836 C CA . SER A 1 509 ? -15.938 14.147 -30.562 1.00 92.75 509 SER A CA 1
ATOM 3837 C C . SER A 1 509 ? -16.167 12.988 -29.582 1.00 92.75 509 SER A C 1
ATOM 3839 O O . SER A 1 509 ? -16.517 11.885 -29.999 1.00 92.75 509 SER A O 1
ATOM 3841 N N . VAL A 1 510 ? -16.014 13.235 -28.272 1.00 92.56 510 VAL A N 1
ATOM 3842 C CA . VAL A 1 510 ? -16.182 12.236 -27.200 1.00 92.56 510 VAL A CA 1
ATOM 3843 C C . VAL A 1 510 ? -17.562 11.582 -27.249 1.00 92.56 510 VAL A C 1
ATOM 3845 O O . VAL A 1 510 ? -17.663 10.363 -27.150 1.00 92.56 510 VAL A O 1
ATOM 3848 N N . TYR A 1 511 ? -18.629 12.367 -27.426 1.00 92.88 511 TYR A N 1
ATOM 3849 C CA . TYR A 1 511 ? -19.991 11.829 -27.444 1.00 92.88 511 TYR A CA 1
ATOM 3850 C C . TYR A 1 511 ? -20.202 10.827 -28.587 1.00 92.88 511 TYR A C 1
ATOM 3852 O O . TYR A 1 511 ? -20.705 9.727 -28.354 1.00 92.88 511 TYR A O 1
ATOM 3860 N N . ASP A 1 512 ? -19.783 11.178 -29.804 1.00 92.06 512 ASP A N 1
ATOM 3861 C CA . ASP A 1 512 ? -19.976 10.330 -30.982 1.00 92.06 512 ASP A CA 1
ATOM 3862 C C . ASP A 1 512 ? -19.124 9.057 -30.915 1.00 92.06 512 ASP A C 1
ATOM 3864 O O . ASP A 1 512 ? -19.601 7.970 -31.251 1.00 92.06 512 ASP A O 1
ATOM 3868 N N . ILE A 1 513 ? -17.891 9.161 -30.409 1.00 92.38 513 ILE A N 1
ATOM 3869 C CA . ILE A 1 513 ? -16.999 8.008 -30.232 1.00 92.38 513 ILE A CA 1
ATOM 3870 C C . ILE A 1 513 ? -17.542 7.061 -29.163 1.00 92.38 513 ILE A C 1
ATOM 3872 O O . ILE A 1 513 ? -17.646 5.864 -29.419 1.00 92.38 513 ILE A O 1
ATOM 3876 N N . VAL A 1 514 ? -17.985 7.575 -28.012 1.00 92.31 514 VAL A N 1
ATOM 3877 C CA . VAL A 1 514 ? -18.572 6.739 -26.952 1.00 92.31 514 VAL A CA 1
ATOM 3878 C C . VAL A 1 514 ? -19.887 6.108 -27.402 1.00 92.31 514 VAL A C 1
ATOM 3880 O O . VAL A 1 514 ? -20.181 4.966 -27.053 1.00 92.31 514 VAL A O 1
ATOM 3883 N N . LYS A 1 515 ? -20.681 6.808 -28.212 1.00 91.69 515 LYS A N 1
ATOM 3884 C CA . LYS A 1 515 ? -21.925 6.266 -28.760 1.00 91.69 515 LYS A CA 1
ATOM 3885 C C . LYS A 1 515 ? -21.679 5.107 -29.732 1.00 91.69 515 LYS A C 1
ATOM 3887 O O . LYS A 1 515 ? -22.431 4.136 -29.697 1.00 91.69 515 LYS A O 1
ATOM 3892 N N . ASN A 1 516 ? -20.657 5.208 -30.583 1.00 91.44 516 ASN A N 1
ATOM 3893 C CA . ASN A 1 516 ? -20.380 4.213 -31.623 1.00 91.44 516 ASN A CA 1
ATOM 3894 C C . ASN A 1 516 ? -19.476 3.064 -31.142 1.00 91.44 516 ASN A C 1
ATOM 3896 O O . ASN A 1 516 ? -19.671 1.927 -31.565 1.00 91.44 516 ASN A O 1
ATOM 3900 N N . TYR A 1 517 ? -18.516 3.345 -30.255 1.00 89.94 517 TYR A N 1
ATOM 3901 C CA . TYR A 1 517 ? -17.457 2.413 -29.838 1.00 89.94 517 TYR A CA 1
ATOM 3902 C C . TYR A 1 517 ? -17.376 2.190 -28.323 1.00 89.94 517 TYR A C 1
ATOM 3904 O O . TYR A 1 517 ? -16.507 1.449 -27.871 1.00 89.94 517 TYR A O 1
ATOM 3912 N N . THR A 1 518 ? -18.308 2.745 -27.540 1.00 89.75 518 THR A N 1
ATOM 3913 C CA . THR A 1 518 ? -18.331 2.702 -26.065 1.00 89.75 518 THR A CA 1
ATOM 3914 C C . THR A 1 518 ? -17.184 3.479 -25.404 1.00 89.75 518 THR A C 1
ATOM 3916 O O . THR A 1 518 ? -16.403 4.153 -26.068 1.00 89.75 518 THR A O 1
ATOM 3919 N N . VAL A 1 519 ? -17.123 3.454 -24.068 1.00 86.00 519 VAL A N 1
ATOM 3920 C CA . VAL A 1 519 ? -16.077 4.145 -23.287 1.00 86.00 519 VAL A CA 1
ATOM 3921 C C . VAL A 1 519 ? -14.696 3.517 -23.516 1.00 86.00 519 VAL A C 1
ATOM 3923 O O . VAL A 1 519 ? -13.709 4.242 -23.541 1.00 86.00 519 VAL A O 1
ATOM 3926 N N . ASP A 1 520 ? -14.639 2.205 -23.763 1.00 87.00 520 ASP A N 1
ATOM 3927 C CA . ASP A 1 520 ? -13.413 1.449 -24.058 1.00 87.00 520 ASP A CA 1
ATOM 3928 C C . ASP A 1 520 ? -13.110 1.481 -25.572 1.00 87.00 520 ASP A C 1
ATOM 3930 O O . ASP A 1 520 ? -13.022 0.439 -26.231 1.00 87.00 520 ASP A O 1
ATOM 3934 N N . TYR A 1 521 ? -13.045 2.676 -26.166 1.00 89.88 521 TYR A N 1
ATOM 3935 C CA . TYR A 1 521 ? -12.835 2.840 -27.612 1.00 89.88 521 TYR A CA 1
ATOM 3936 C C . TYR A 1 521 ? -11.409 2.464 -28.060 1.00 89.88 521 TYR A C 1
ATOM 3938 O O . TYR A 1 521 ? -11.188 2.131 -29.226 1.00 89.88 521 TYR A O 1
ATOM 3946 N N . ASP A 1 522 ? -10.450 2.498 -27.138 1.00 89.75 522 ASP A N 1
ATOM 3947 C CA . ASP A 1 522 ? -9.038 2.143 -27.295 1.00 89.75 522 ASP A CA 1
ATOM 3948 C C . ASP A 1 522 ? -8.850 0.700 -27.796 1.00 89.75 522 ASP A C 1
ATOM 3950 O O . ASP A 1 522 ? -8.070 0.439 -28.716 1.00 89.75 522 ASP A O 1
ATOM 3954 N N . LYS A 1 523 ? -9.629 -0.250 -27.266 1.00 88.69 523 LYS A N 1
ATOM 3955 C CA . LYS A 1 523 ? -9.572 -1.665 -27.668 1.00 88.69 523 LYS A CA 1
ATOM 3956 C C . LYS A 1 523 ? -9.914 -1.888 -29.152 1.00 88.69 523 LYS A C 1
ATOM 3958 O O . LYS A 1 523 ? -9.088 -2.464 -29.864 1.00 88.69 523 LYS A O 1
ATOM 3963 N N . PRO A 1 524 ? -11.101 -1.490 -29.655 1.00 89.88 524 PRO A N 1
ATOM 3964 C CA . PRO A 1 524 ? -11.461 -1.704 -31.051 1.00 89.88 524 PRO A CA 1
ATOM 3965 C C . PRO A 1 524 ? -10.685 -0.806 -32.019 1.00 89.88 524 PRO A C 1
ATOM 3967 O O . PRO A 1 524 ? -10.299 -1.290 -33.080 1.00 89.88 524 PRO A O 1
ATOM 3970 N N . LEU A 1 525 ? -10.449 0.467 -31.677 1.00 91.38 525 LEU A N 1
ATOM 3971 C CA . LEU A 1 525 ? -9.887 1.441 -32.619 1.00 91.38 525 LEU A CA 1
ATOM 3972 C C . LEU A 1 525 ? -8.358 1.428 -32.680 1.00 91.38 525 LEU A C 1
ATOM 3974 O O . LEU A 1 525 ? -7.799 1.751 -33.725 1.00 91.38 525 LEU A O 1
ATOM 3978 N N . ILE A 1 526 ? -7.680 1.058 -31.590 1.00 92.19 526 ILE A N 1
ATOM 3979 C CA . ILE A 1 526 ? -6.215 1.090 -31.511 1.00 92.19 526 ILE A CA 1
ATOM 3980 C C . ILE A 1 526 ? -5.668 -0.314 -31.322 1.00 92.19 526 ILE A C 1
ATOM 3982 O O . ILE A 1 526 ? -4.973 -0.805 -32.203 1.00 92.19 526 ILE A O 1
ATOM 3986 N N . PHE A 1 527 ? -5.996 -1.002 -30.227 1.00 90.62 527 PHE A N 1
ATOM 3987 C CA . PHE A 1 527 ? -5.361 -2.283 -29.894 1.00 90.62 527 PHE A CA 1
ATOM 3988 C C . PHE A 1 527 ? -5.585 -3.347 -30.976 1.00 90.62 527 PHE A C 1
ATOM 3990 O O . PHE A 1 527 ? -4.625 -3.924 -31.493 1.00 90.62 527 PHE A O 1
ATOM 3997 N N . ASN A 1 528 ? -6.841 -3.584 -31.360 1.00 90.62 528 ASN A N 1
ATOM 3998 C CA . ASN A 1 528 ? -7.178 -4.554 -32.404 1.00 90.62 528 ASN A CA 1
ATOM 3999 C C . ASN A 1 528 ? -6.588 -4.150 -33.758 1.00 90.62 528 ASN A C 1
ATOM 4001 O O . ASN A 1 528 ? -6.166 -5.008 -34.536 1.00 90.62 528 ASN A O 1
ATOM 4005 N N . LYS A 1 529 ? -6.527 -2.844 -34.030 1.00 90.88 529 LYS A N 1
ATOM 4006 C CA . LYS A 1 529 ? -6.012 -2.335 -35.295 1.00 90.88 529 LYS A CA 1
ATOM 4007 C C . LYS A 1 529 ? -4.494 -2.463 -35.390 1.00 90.88 529 LYS A C 1
ATOM 4009 O O . LYS A 1 529 ? -4.002 -2.940 -36.404 1.00 90.88 529 LYS A O 1
ATOM 4014 N N . VAL A 1 530 ? -3.766 -2.169 -34.315 1.00 93.62 530 VAL A N 1
ATOM 4015 C CA . VAL A 1 530 ? -2.325 -2.433 -34.195 1.00 93.62 530 VAL A CA 1
ATOM 4016 C C . VAL A 1 530 ? -2.029 -3.912 -34.438 1.00 93.62 530 VAL A C 1
ATOM 4018 O O . VAL A 1 530 ? -1.134 -4.226 -35.214 1.00 93.62 530 VAL A O 1
ATOM 4021 N N . HIS A 1 531 ? -2.805 -4.829 -33.846 1.00 91.88 531 HIS A N 1
ATOM 4022 C CA . HIS A 1 531 ? -2.637 -6.266 -34.099 1.00 91.88 531 HIS A CA 1
ATOM 4023 C C . HIS A 1 531 ? -2.803 -6.614 -35.578 1.00 91.88 531 HIS A C 1
ATOM 4025 O O . HIS A 1 531 ? -2.040 -7.423 -36.101 1.00 91.88 531 HIS A O 1
ATOM 4031 N N . HIS A 1 532 ? -3.795 -6.028 -36.247 1.00 91.94 532 HIS A N 1
ATOM 4032 C CA . HIS A 1 532 ? -4.040 -6.268 -37.664 1.00 91.94 532 HIS A CA 1
ATOM 4033 C C . HIS A 1 532 ? -2.908 -5.724 -38.548 1.00 91.94 532 HIS A C 1
ATOM 4035 O O . HIS A 1 532 ? -2.342 -6.480 -39.335 1.00 91.94 532 HIS A O 1
ATOM 4041 N N . GLU A 1 533 ? -2.534 -4.456 -38.369 1.00 92.19 533 GLU A N 1
ATOM 4042 C CA . GLU A 1 533 ? -1.513 -3.779 -39.180 1.00 92.19 533 GLU A CA 1
ATOM 4043 C C . GLU A 1 533 ? -0.125 -4.394 -39.001 1.00 92.19 533 GLU A C 1
ATOM 4045 O O . GLU A 1 533 ? 0.585 -4.637 -39.975 1.00 92.19 533 GLU A O 1
ATOM 4050 N N . VAL A 1 534 ? 0.254 -4.721 -37.763 1.00 92.56 534 VAL A N 1
ATOM 4051 C CA . VAL A 1 534 ? 1.540 -5.366 -37.479 1.00 92.56 534 VAL A CA 1
ATOM 4052 C C . VAL A 1 534 ? 1.593 -6.747 -38.131 1.00 92.56 534 VAL A C 1
ATOM 4054 O O . VAL A 1 534 ? 2.571 -7.059 -38.809 1.00 92.56 534 VAL A O 1
ATOM 4057 N N . ASN A 1 535 ? 0.525 -7.546 -38.019 1.00 91.44 535 ASN A N 1
ATOM 4058 C CA . ASN A 1 535 ? 0.447 -8.847 -38.691 1.00 91.44 535 ASN A CA 1
ATOM 4059 C C . ASN A 1 535 ? 0.537 -8.729 -40.213 1.00 91.44 535 ASN A C 1
ATOM 4061 O O . ASN A 1 535 ? 1.256 -9.506 -40.844 1.00 91.44 535 ASN A O 1
ATOM 4065 N N . GLN A 1 536 ? -0.146 -7.749 -40.804 1.00 91.31 536 GLN A N 1
ATOM 4066 C CA . GLN A 1 536 ? -0.065 -7.490 -42.237 1.00 91.31 536 GLN A CA 1
ATOM 4067 C C . GLN A 1 536 ? 1.363 -7.110 -42.646 1.00 91.31 536 GLN A C 1
ATOM 4069 O O . GLN A 1 536 ? 1.896 -7.686 -43.596 1.00 91.31 536 GLN A O 1
ATOM 4074 N N . PHE A 1 537 ? 2.016 -6.228 -41.888 1.00 92.06 537 PHE A N 1
ATOM 4075 C CA . PHE A 1 537 ? 3.396 -5.821 -42.132 1.00 92.06 537 PHE A CA 1
ATOM 4076 C C . PHE A 1 537 ? 4.374 -7.004 -42.074 1.00 92.06 537 PHE A C 1
ATOM 4078 O O . PHE A 1 537 ? 5.158 -7.185 -43.007 1.00 92.06 537 PHE A O 1
ATOM 4085 N N . CYS A 1 538 ? 4.313 -7.853 -41.039 1.00 92.38 538 CYS A N 1
ATOM 4086 C CA . CYS A 1 538 ? 5.209 -9.013 -40.949 1.00 92.38 538 CYS A CA 1
ATOM 4087 C C . CYS A 1 538 ? 4.913 -10.067 -42.017 1.00 92.38 538 CYS A C 1
ATOM 4089 O O . CYS A 1 538 ? 5.836 -10.720 -42.484 1.00 92.38 538 CYS A O 1
ATOM 4091 N N . SER A 1 539 ? 3.653 -10.244 -42.425 1.00 93.69 539 SER A N 1
ATOM 4092 C CA . SER A 1 539 ? 3.295 -11.287 -43.395 1.00 93.69 539 SER A CA 1
ATOM 4093 C C . SER A 1 539 ? 3.944 -11.084 -44.770 1.00 93.69 539 SER A C 1
ATOM 4095 O O . SER A 1 539 ? 4.185 -12.052 -45.489 1.00 93.69 539 SER A O 1
ATOM 4097 N N . ILE A 1 540 ? 4.259 -9.832 -45.116 1.00 93.69 540 ILE A N 1
ATOM 4098 C CA . ILE A 1 540 ? 4.868 -9.448 -46.395 1.00 93.69 540 ILE A CA 1
ATOM 4099 C C . ILE A 1 540 ? 6.404 -9.505 -46.317 1.00 93.69 540 ILE A C 1
ATOM 4101 O O . ILE A 1 540 ? 7.055 -9.776 -47.324 1.00 93.69 540 ILE A O 1
ATOM 4105 N N . HIS A 1 541 ? 6.986 -9.311 -45.130 1.00 92.94 541 HIS A N 1
ATOM 4106 C CA . HIS A 1 541 ? 8.430 -9.173 -44.934 1.00 92.94 541 HIS A CA 1
ATOM 4107 C C . HIS A 1 541 ? 9.061 -10.395 -44.258 1.00 92.94 541 HIS A C 1
ATOM 4109 O O . HIS A 1 541 ? 8.453 -11.111 -43.459 1.00 92.94 541 HIS A O 1
ATOM 4115 N N . SER A 1 542 ? 10.325 -10.644 -44.578 1.00 92.56 542 SER A N 1
ATOM 4116 C CA . SER A 1 542 ? 11.122 -11.680 -43.926 1.00 92.56 542 SER A CA 1
ATOM 4117 C C . SER A 1 542 ? 11.532 -11.273 -42.505 1.00 92.56 542 SER A C 1
ATOM 4119 O O . SER A 1 542 ? 11.502 -10.102 -42.129 1.00 92.56 542 SER A O 1
ATOM 4121 N N . LEU A 1 543 ? 11.972 -12.247 -41.700 1.00 89.19 543 LEU A N 1
ATOM 4122 C CA . LEU A 1 543 ? 12.446 -11.994 -40.334 1.00 89.19 543 LEU A CA 1
ATOM 4123 C C . LEU A 1 543 ? 13.592 -10.968 -40.282 1.00 89.19 543 LEU A C 1
ATOM 4125 O O . LEU A 1 543 ? 13.600 -10.116 -39.397 1.00 89.19 543 LEU A O 1
ATOM 4129 N N . GLN A 1 544 ? 14.532 -11.039 -41.230 1.00 85.25 544 GLN A N 1
ATOM 4130 C CA . GLN A 1 544 ? 15.677 -10.126 -41.299 1.00 85.25 544 GLN A CA 1
ATOM 4131 C C . GLN A 1 544 ? 15.226 -8.690 -41.585 1.00 85.25 544 GLN A C 1
ATOM 4133 O O . GLN A 1 544 ? 15.661 -7.759 -40.909 1.00 85.25 544 GLN A O 1
ATOM 4138 N N . GLU A 1 545 ? 14.317 -8.525 -42.547 1.00 89.25 545 GLU A N 1
ATOM 4139 C CA . GLU A 1 545 ? 13.802 -7.213 -42.936 1.00 89.25 545 GLU A CA 1
ATOM 4140 C C . GLU A 1 545 ? 13.042 -6.559 -41.780 1.00 89.25 545 GLU A C 1
ATOM 4142 O O . GLU A 1 545 ? 13.277 -5.396 -41.475 1.00 89.25 545 GLU A O 1
ATOM 4147 N N . VAL A 1 546 ? 12.189 -7.307 -41.072 1.00 89.44 546 VAL A N 1
ATOM 4148 C CA . VAL A 1 546 ? 11.426 -6.774 -39.928 1.00 89.44 546 VAL A CA 1
ATOM 4149 C C . VAL A 1 546 ? 12.332 -6.430 -38.739 1.00 89.44 546 VAL A C 1
ATOM 4151 O O . VAL A 1 546 ? 12.058 -5.475 -38.014 1.00 89.44 546 VAL A O 1
ATOM 4154 N N . TYR A 1 547 ? 13.395 -7.206 -38.506 1.00 87.50 547 TYR A N 1
ATOM 4155 C CA . TYR A 1 547 ? 14.245 -7.048 -37.323 1.00 87.50 547 TYR A CA 1
ATOM 4156 C C . TYR A 1 547 ? 15.360 -6.005 -37.489 1.00 87.50 547 TYR A C 1
ATOM 4158 O O . TYR A 1 547 ? 15.736 -5.362 -36.505 1.00 87.50 547 TYR A O 1
ATOM 4166 N N . ILE A 1 548 ? 15.908 -5.856 -38.701 1.00 84.00 548 ILE A N 1
ATOM 4167 C CA . ILE A 1 548 ? 17.090 -5.022 -38.973 1.00 84.00 548 ILE A CA 1
ATOM 4168 C C . ILE A 1 548 ? 16.787 -3.939 -40.007 1.00 84.00 548 ILE A C 1
ATOM 4170 O O . ILE A 1 548 ? 16.933 -2.764 -39.686 1.00 84.00 548 ILE A O 1
ATOM 4174 N N . ASP A 1 549 ? 16.360 -4.305 -41.218 1.00 85.81 549 ASP A N 1
ATOM 4175 C CA . ASP A 1 549 ? 16.366 -3.358 -42.346 1.00 85.81 549 ASP A CA 1
ATOM 4176 C C . ASP A 1 549 ? 15.218 -2.334 -42.299 1.00 85.81 549 ASP A C 1
ATOM 4178 O O . ASP A 1 549 ? 15.390 -1.179 -42.687 1.00 85.81 549 ASP A O 1
ATOM 4182 N N . LEU A 1 550 ? 14.040 -2.747 -41.827 1.00 90.31 550 LEU A N 1
ATOM 4183 C CA . LEU A 1 550 ? 12.812 -1.947 -41.823 1.00 90.31 550 LEU A CA 1
ATOM 4184 C C . LEU A 1 550 ? 12.298 -1.629 -40.419 1.00 90.31 550 LEU A C 1
ATOM 4186 O O . LEU A 1 550 ? 11.261 -0.980 -40.310 1.00 90.31 550 LEU A O 1
ATOM 4190 N N . PHE A 1 551 ? 12.999 -2.043 -39.357 1.00 87.75 551 PHE A N 1
ATOM 4191 C CA . PHE A 1 551 ? 12.554 -1.828 -37.974 1.00 87.75 551 PHE A CA 1
ATOM 4192 C C . PHE A 1 551 ? 12.260 -0.346 -37.687 1.00 87.75 551 PHE A C 1
ATOM 4194 O O . PHE A 1 551 ? 11.199 -0.018 -37.163 1.00 87.75 551 PHE A O 1
ATOM 4201 N N . ASP A 1 552 ? 13.146 0.548 -38.133 1.00 86.56 552 ASP A N 1
ATOM 4202 C CA . ASP A 1 552 ? 13.010 1.997 -37.934 1.00 86.56 552 ASP A CA 1
ATOM 4203 C C . ASP A 1 552 ? 11.831 2.609 -38.719 1.00 86.56 552 ASP A C 1
ATOM 4205 O O . ASP A 1 552 ? 11.385 3.714 -38.417 1.00 86.56 552 ASP A O 1
ATOM 4209 N N . GLN A 1 553 ? 11.304 1.905 -39.728 1.00 89.75 553 GLN A N 1
ATOM 4210 C CA . GLN A 1 553 ? 10.167 2.361 -40.535 1.00 89.75 553 GLN A CA 1
ATOM 4211 C C . GLN A 1 553 ? 8.817 1.889 -39.982 1.00 89.75 553 GLN A C 1
ATOM 4213 O O . GLN A 1 553 ? 7.780 2.415 -40.388 1.00 89.75 553 GLN A O 1
ATOM 4218 N N . ILE A 1 554 ? 8.802 0.907 -39.071 1.00 90.06 554 ILE A N 1
ATOM 4219 C CA . ILE A 1 554 ? 7.560 0.346 -38.517 1.00 90.06 554 ILE A CA 1
ATOM 4220 C C . ILE A 1 554 ? 6.781 1.422 -37.758 1.00 90.06 554 ILE A C 1
ATOM 4222 O O . ILE A 1 554 ? 5.568 1.519 -37.934 1.00 90.06 554 ILE A O 1
ATOM 4226 N N . ASP A 1 555 ? 7.469 2.255 -36.975 1.00 91.94 555 ASP A N 1
ATOM 4227 C CA . ASP A 1 555 ? 6.853 3.314 -36.168 1.00 91.94 555 ASP A CA 1
ATOM 4228 C C . ASP A 1 555 ? 6.047 4.299 -37.037 1.00 91.94 555 ASP A C 1
ATOM 4230 O O . ASP A 1 555 ? 4.863 4.540 -36.782 1.00 91.94 555 ASP A O 1
ATOM 4234 N N . GLU A 1 556 ? 6.653 4.822 -38.108 1.00 91.75 556 GLU A N 1
ATOM 4235 C CA . GLU A 1 556 ? 5.995 5.774 -39.014 1.00 91.75 556 GLU A CA 1
ATOM 4236 C C . GLU A 1 556 ? 4.925 5.111 -39.888 1.00 91.75 556 GLU A C 1
ATOM 4238 O O . GLU A 1 556 ? 3.830 5.657 -40.038 1.00 91.75 556 GLU A O 1
ATOM 4243 N N . ASN A 1 557 ? 5.181 3.909 -40.415 1.00 91.56 557 ASN A N 1
ATOM 4244 C CA . ASN A 1 557 ? 4.191 3.187 -41.219 1.00 91.56 557 ASN A CA 1
ATOM 4245 C C . ASN A 1 557 ? 2.932 2.870 -40.403 1.00 91.56 557 ASN A C 1
ATOM 4247 O O . ASN A 1 557 ? 1.815 3.096 -40.871 1.00 91.56 557 ASN A O 1
ATOM 4251 N N . LEU A 1 558 ? 3.108 2.403 -39.164 1.00 92.88 558 LEU A N 1
ATOM 4252 C CA . LEU A 1 558 ? 2.004 2.086 -38.267 1.00 92.88 558 LEU A CA 1
ATOM 4253 C C . LEU A 1 558 ? 1.244 3.353 -37.860 1.00 92.88 558 LEU A C 1
ATOM 4255 O O . LEU A 1 558 ? 0.015 3.354 -37.865 1.00 92.88 558 LEU A O 1
ATOM 4259 N N . LYS A 1 559 ? 1.945 4.457 -37.582 1.00 94.44 559 LYS A N 1
ATOM 4260 C CA . LYS A 1 559 ? 1.317 5.757 -37.309 1.00 94.44 559 LYS A CA 1
ATOM 4261 C C . LYS A 1 559 ? 0.448 6.235 -38.475 1.00 94.44 559 LYS A C 1
ATOM 4263 O O . LYS A 1 559 ? -0.691 6.645 -38.250 1.00 94.44 559 LYS A O 1
ATOM 4268 N N . ILE A 1 560 ? 0.965 6.189 -39.705 1.00 94.38 560 ILE A N 1
ATOM 4269 C CA . ILE A 1 560 ? 0.240 6.638 -40.902 1.00 94.38 560 ILE A CA 1
ATOM 4270 C C . ILE A 1 560 ? -0.989 5.758 -41.144 1.00 94.38 560 ILE A C 1
ATOM 4272 O O . ILE A 1 560 ? -2.082 6.295 -41.326 1.00 94.38 560 ILE A O 1
ATOM 4276 N N . ALA A 1 561 ? -0.829 4.432 -41.098 1.00 93.00 561 ALA A N 1
ATOM 4277 C CA . ALA A 1 561 ? -1.923 3.485 -41.305 1.00 93.00 561 ALA A CA 1
ATOM 4278 C C . ALA A 1 561 ? -3.034 3.660 -40.257 1.00 93.00 561 ALA A C 1
ATOM 4280 O O . ALA A 1 561 ? -4.207 3.787 -40.608 1.00 93.00 561 ALA A O 1
ATOM 4281 N N . LEU A 1 562 ? -2.669 3.765 -38.972 1.00 93.75 562 LEU A N 1
ATOM 4282 C CA . LEU A 1 562 ? -3.629 4.021 -37.897 1.00 93.75 562 LEU A CA 1
ATOM 4283 C C . LEU A 1 562 ? -4.354 5.354 -38.099 1.00 93.75 562 LEU A C 1
ATOM 4285 O O . LEU A 1 562 ? -5.576 5.408 -37.988 1.00 93.75 562 LEU A O 1
ATOM 4289 N N . GLN A 1 563 ? -3.636 6.433 -38.421 1.00 94.31 563 GLN A N 1
ATOM 4290 C CA . GLN A 1 563 ? -4.260 7.745 -38.578 1.00 94.31 563 GLN A CA 1
ATOM 4291 C C . GLN A 1 563 ? -5.218 7.803 -39.777 1.00 94.31 563 GLN A C 1
ATOM 4293 O O . GLN A 1 563 ? -6.272 8.436 -39.676 1.00 94.31 563 GLN A O 1
ATOM 4298 N N . GLN A 1 564 ? -4.884 7.163 -40.900 1.00 93.75 564 GLN A N 1
ATOM 4299 C CA . GLN A 1 564 ? -5.758 7.104 -42.079 1.00 93.75 564 GLN A CA 1
ATOM 4300 C C . GLN A 1 564 ? -7.101 6.451 -41.740 1.00 93.75 564 GLN A C 1
ATOM 4302 O O . GLN A 1 564 ? -8.160 7.013 -42.026 1.00 93.75 564 GLN A O 1
ATOM 4307 N N . ASP A 1 565 ? -7.051 5.328 -41.037 1.00 91.06 565 ASP A N 1
ATOM 4308 C CA . ASP A 1 565 ? -8.225 4.565 -40.636 1.00 91.06 565 ASP A CA 1
ATOM 4309 C C . ASP A 1 565 ? -9.067 5.287 -39.579 1.00 91.06 565 ASP A C 1
ATOM 4311 O O . ASP A 1 565 ? -10.296 5.365 -39.689 1.00 91.06 565 ASP A O 1
ATOM 4315 N N . LEU A 1 566 ? -8.416 5.897 -38.588 1.00 92.06 566 LEU A N 1
ATOM 4316 C CA . LEU A 1 566 ? -9.090 6.691 -37.561 1.00 92.06 566 LEU A CA 1
ATOM 4317 C C . LEU A 1 566 ? -9.776 7.932 -38.136 1.00 92.06 566 LEU A C 1
ATOM 4319 O O . LEU A 1 566 ? -10.843 8.310 -37.660 1.00 92.06 566 LEU A O 1
ATOM 4323 N N . THR A 1 567 ? -9.230 8.524 -39.200 1.00 92.12 567 THR A N 1
ATOM 4324 C CA . THR A 1 567 ? -9.851 9.680 -39.868 1.00 92.12 567 THR A CA 1
ATOM 4325 C C . THR A 1 567 ? -11.219 9.329 -40.464 1.00 92.12 567 THR A C 1
ATOM 4327 O O . THR A 1 567 ? -12.108 10.179 -40.504 1.00 92.12 567 THR A O 1
ATOM 4330 N N . ILE A 1 568 ? -11.411 8.074 -40.885 1.00 91.19 568 ILE A N 1
ATOM 4331 C CA . ILE A 1 568 ? -12.674 7.579 -41.449 1.00 91.19 568 ILE A CA 1
ATOM 4332 C C . ILE A 1 568 ? -13.605 7.068 -40.341 1.00 91.19 568 ILE A C 1
ATOM 4334 O O . ILE A 1 568 ? -14.797 7.372 -40.343 1.00 91.19 568 ILE A O 1
ATOM 4338 N N . MET A 1 569 ? -13.076 6.284 -39.397 1.00 89.19 569 MET A N 1
ATOM 4339 C CA . MET A 1 569 ? -13.876 5.580 -38.388 1.00 89.19 569 MET A CA 1
ATOM 4340 C C . MET A 1 569 ? -14.252 6.431 -37.170 1.00 89.19 569 MET A C 1
ATOM 4342 O O . MET A 1 569 ? -15.328 6.232 -36.601 1.00 89.19 569 MET A O 1
ATOM 4346 N N . ALA A 1 570 ? -13.364 7.329 -36.740 1.00 90.94 570 ALA A N 1
ATOM 4347 C CA . ALA A 1 570 ? -13.467 8.083 -35.493 1.00 90.94 570 ALA A CA 1
ATOM 4348 C C . ALA A 1 570 ? -12.887 9.506 -35.661 1.00 90.94 570 ALA A C 1
ATOM 4350 O O . ALA A 1 570 ? -11.816 9.817 -35.126 1.00 90.94 570 ALA A O 1
ATOM 4351 N N . PRO A 1 571 ? -13.584 10.393 -36.399 1.00 90.06 571 PRO A N 1
ATOM 4352 C CA . PRO A 1 571 ? -13.118 11.757 -36.627 1.00 90.06 571 PRO A CA 1
ATOM 4353 C C . PRO A 1 571 ? -13.014 12.507 -35.291 1.00 90.06 571 PRO A C 1
ATOM 4355 O O . PRO A 1 571 ? -14.019 12.766 -34.631 1.00 90.06 571 PRO A O 1
ATOM 4358 N N . GLY A 1 572 ? -11.785 12.843 -34.889 1.00 89.62 572 GLY A N 1
ATOM 4359 C CA . GLY A 1 572 ? -11.482 13.494 -33.609 1.00 89.62 572 GLY A CA 1
ATOM 4360 C C . GLY A 1 572 ? -10.484 12.744 -32.724 1.00 89.62 572 GLY A C 1
ATOM 4361 O O . GLY A 1 572 ? -10.035 13.322 -31.734 1.00 89.62 572 GLY A O 1
ATOM 4362 N N . LEU A 1 573 ? -10.112 11.508 -33.074 1.00 93.69 573 LEU A N 1
ATOM 4363 C CA . LEU A 1 573 ? -9.002 10.782 -32.454 1.00 93.69 573 LEU A CA 1
ATOM 4364 C C . LEU A 1 573 ? -7.732 10.936 -33.305 1.00 93.69 573 LEU A C 1
ATOM 4366 O O . LEU A 1 573 ? -7.716 10.576 -34.484 1.00 93.69 573 LEU A O 1
ATOM 4370 N N . PHE A 1 574 ? -6.669 11.475 -32.710 1.00 94.31 574 PHE A N 1
ATOM 4371 C CA . PHE A 1 574 ? -5.411 11.759 -33.403 1.00 94.31 574 PHE A CA 1
ATOM 4372 C C . PHE A 1 574 ? -4.251 10.990 -32.780 1.00 94.31 574 PHE A C 1
ATOM 4374 O O . PHE A 1 574 ? -4.031 11.067 -31.573 1.00 94.31 574 PHE A O 1
ATOM 4381 N N . VAL A 1 575 ? -3.475 10.296 -33.607 1.00 94.81 575 VAL A N 1
ATOM 4382 C CA . VAL A 1 575 ? -2.252 9.591 -33.219 1.00 94.81 575 VAL A CA 1
ATOM 4383 C C . VAL A 1 575 ? -1.068 10.538 -33.375 1.00 94.81 575 VAL A C 1
ATOM 4385 O O . VAL A 1 575 ? -0.744 10.991 -34.472 1.00 94.81 575 VAL A O 1
ATOM 4388 N N . GLN A 1 576 ? -0.407 10.845 -32.264 1.00 93.69 576 GLN A N 1
ATOM 4389 C CA . GLN A 1 576 ? 0.742 11.748 -32.226 1.00 93.69 576 GLN A CA 1
ATOM 4390 C C . GLN A 1 576 ? 2.039 11.010 -32.565 1.00 93.69 576 GLN A C 1
ATOM 4392 O O . GLN A 1 576 ? 2.825 11.455 -33.409 1.00 93.69 576 GLN A O 1
ATOM 4397 N N . ALA A 1 577 ? 2.249 9.860 -31.927 1.00 93.88 577 ALA A N 1
ATOM 4398 C CA . ALA A 1 577 ? 3.441 9.043 -32.090 1.00 93.88 577 ALA A CA 1
ATOM 4399 C C . ALA A 1 577 ? 3.126 7.570 -31.825 1.00 93.88 577 ALA A C 1
ATOM 4401 O O . ALA A 1 577 ? 2.232 7.248 -31.046 1.00 93.88 577 ALA A O 1
ATOM 4402 N N . VAL A 1 578 ? 3.892 6.687 -32.454 1.00 95.44 578 VAL A N 1
ATOM 4403 C CA . VAL A 1 578 ? 3.873 5.249 -32.190 1.00 95.44 578 VAL A CA 1
ATOM 4404 C C . VAL A 1 578 ? 5.304 4.828 -31.903 1.00 95.44 578 VAL A C 1
ATOM 4406 O O . VAL A 1 578 ? 6.221 5.301 -32.568 1.00 95.44 578 VAL A O 1
ATOM 4409 N N . ARG A 1 579 ? 5.494 3.983 -30.892 1.00 93.56 579 ARG A N 1
ATOM 4410 C CA . ARG A 1 579 ? 6.799 3.438 -30.530 1.00 93.56 579 ARG A CA 1
ATOM 4411 C C . ARG A 1 579 ? 6.714 1.928 -30.403 1.00 93.56 579 ARG A C 1
ATOM 4413 O O . ARG A 1 579 ? 6.033 1.405 -29.518 1.00 93.56 579 ARG A O 1
ATOM 4420 N N . VAL A 1 580 ? 7.451 1.230 -31.252 1.00 93.88 580 VAL A N 1
ATOM 4421 C CA . VAL A 1 580 ? 7.532 -0.227 -31.265 1.00 93.88 580 VAL A CA 1
ATOM 4422 C C . VAL A 1 580 ? 8.845 -0.674 -30.623 1.00 93.88 580 VAL A C 1
ATOM 4424 O O . VAL A 1 580 ? 9.926 -0.157 -30.897 1.00 93.88 580 VAL A O 1
ATOM 4427 N N . THR A 1 581 ? 8.771 -1.643 -29.712 1.00 91.75 581 THR A N 1
ATOM 4428 C CA . THR A 1 581 ? 9.971 -2.283 -29.147 1.00 91.75 581 THR A CA 1
ATOM 4429 C C . THR A 1 581 ? 10.496 -3.377 -30.072 1.00 91.75 581 THR A C 1
ATOM 4431 O O . THR A 1 581 ? 9.741 -3.960 -30.845 1.00 91.75 581 THR A O 1
ATOM 4434 N N . LYS A 1 582 ? 11.795 -3.699 -29.996 1.00 90.56 582 LYS A N 1
ATOM 4435 C CA . LYS A 1 582 ? 12.356 -4.797 -30.797 1.00 90.56 582 LYS A CA 1
ATOM 4436 C C . LYS A 1 582 ? 11.631 -6.117 -30.499 1.00 90.56 582 LYS A C 1
ATOM 4438 O O . LYS A 1 582 ? 11.434 -6.438 -29.322 1.00 90.56 582 LYS A O 1
ATOM 4443 N N . PRO A 1 583 ? 11.251 -6.894 -31.529 1.00 90.69 583 PRO A N 1
ATOM 4444 C CA . PRO A 1 583 ? 10.518 -8.130 -31.318 1.00 90.69 583 PRO A CA 1
ATOM 4445 C C . PRO A 1 583 ? 11.424 -9.201 -30.701 1.00 90.69 583 PRO A C 1
ATOM 4447 O O . PRO A 1 583 ? 12.614 -9.302 -31.003 1.00 90.69 583 PRO A O 1
ATOM 4450 N N . LYS A 1 584 ? 10.845 -10.032 -29.834 1.00 88.94 584 LYS A N 1
ATOM 4451 C CA . LYS A 1 584 ? 11.493 -11.207 -29.252 1.00 88.94 584 LYS A CA 1
ATOM 4452 C C . LYS A 1 584 ? 11.430 -12.361 -30.252 1.00 88.94 584 LYS A C 1
ATOM 4454 O O . LYS A 1 584 ? 10.346 -12.781 -30.662 1.00 88.94 584 LYS A O 1
ATOM 4459 N N . ILE A 1 585 ? 12.603 -12.874 -30.616 1.00 89.75 585 ILE A N 1
ATOM 4460 C CA . ILE A 1 585 ? 12.781 -14.033 -31.498 1.00 89.75 585 ILE A CA 1
ATOM 4461 C C . ILE A 1 585 ? 13.009 -15.282 -30.628 1.00 89.75 585 ILE A C 1
ATOM 4463 O O . ILE A 1 585 ? 13.695 -15.183 -29.607 1.00 89.75 585 ILE A O 1
ATOM 4467 N N . PRO A 1 586 ? 12.476 -16.461 -31.001 1.00 87.62 586 PRO A N 1
ATOM 4468 C CA . PRO A 1 586 ? 12.814 -17.719 -30.339 1.00 87.62 586 PRO A CA 1
ATOM 4469 C C . PRO A 1 586 ? 14.329 -17.984 -30.292 1.00 87.62 586 PRO A C 1
ATOM 4471 O O . PRO A 1 586 ? 15.036 -17.808 -31.286 1.00 87.62 586 PRO A O 1
ATOM 4474 N N . GLU A 1 587 ? 14.815 -18.468 -29.146 1.00 85.06 587 GLU A N 1
ATOM 4475 C CA . GLU A 1 587 ? 16.250 -18.623 -28.854 1.00 85.06 587 GLU A CA 1
ATOM 4476 C C . GLU A 1 587 ? 16.993 -19.519 -29.862 1.00 85.06 587 GLU A C 1
ATOM 4478 O O . GLU A 1 587 ? 18.131 -19.233 -30.227 1.00 85.06 587 GLU A O 1
ATOM 4483 N N . SER A 1 588 ? 16.334 -20.565 -30.371 1.00 84.31 588 SER A N 1
ATOM 4484 C CA . SER A 1 588 ? 16.904 -21.477 -31.373 1.00 84.31 588 SER A CA 1
ATOM 4485 C C . SER A 1 588 ? 17.218 -20.791 -32.704 1.00 84.31 588 SER A C 1
ATOM 4487 O O . SER A 1 588 ? 18.219 -21.104 -33.342 1.00 84.31 588 SER A O 1
ATOM 4489 N N . ILE A 1 589 ? 16.374 -19.850 -33.128 1.00 83.56 589 ILE A N 1
ATOM 4490 C CA . ILE A 1 589 ? 16.553 -19.112 -34.381 1.00 83.56 589 ILE A CA 1
ATOM 4491 C C . ILE A 1 589 ? 17.580 -17.999 -34.187 1.00 83.56 589 ILE A C 1
ATOM 4493 O O . ILE A 1 589 ? 18.438 -17.808 -35.044 1.00 83.56 589 ILE A O 1
ATOM 4497 N N . ARG A 1 590 ? 17.553 -17.325 -33.031 1.00 83.12 590 ARG A N 1
ATOM 4498 C CA . ARG A 1 590 ? 18.506 -16.263 -32.684 1.00 83.12 590 ARG A CA 1
ATOM 4499 C C . ARG A 1 590 ? 19.959 -16.728 -32.803 1.00 83.12 590 ARG A C 1
ATOM 4501 O O . ARG A 1 590 ? 20.750 -16.075 -33.474 1.00 83.12 590 ARG A O 1
ATOM 4508 N N . GLN A 1 591 ? 20.280 -17.892 -32.237 1.00 84.38 591 GLN A N 1
ATOM 4509 C CA . GLN A 1 591 ? 21.633 -18.456 -32.292 1.00 84.38 591 GLN A CA 1
ATOM 4510 C C . GLN A 1 591 ? 22.083 -18.776 -33.727 1.00 84.38 591 GLN A C 1
ATOM 4512 O O . GLN A 1 591 ? 23.227 -18.503 -34.086 1.00 84.38 591 GLN A O 1
ATOM 4517 N N . ASN A 1 592 ? 21.186 -19.300 -34.568 1.00 84.12 592 ASN A N 1
ATOM 4518 C CA . ASN A 1 592 ? 21.496 -19.599 -35.971 1.00 84.12 592 ASN A CA 1
ATOM 4519 C C . ASN A 1 592 ? 21.763 -18.325 -36.789 1.00 84.12 592 ASN A C 1
ATOM 4521 O O . ASN A 1 592 ? 22.663 -18.308 -37.627 1.00 84.12 592 ASN A O 1
ATOM 4525 N N . TYR A 1 593 ? 21.009 -17.253 -36.535 1.00 81.12 593 TYR A N 1
ATOM 4526 C CA . TYR A 1 593 ? 21.211 -15.962 -37.196 1.00 81.12 593 TYR A CA 1
ATOM 4527 C C . TYR A 1 593 ? 22.517 -15.290 -36.764 1.00 81.12 593 TYR A C 1
ATOM 4529 O O . TYR A 1 593 ? 23.284 -14.854 -37.619 1.00 81.12 593 TYR A O 1
ATOM 4537 N N . GLU A 1 594 ? 22.813 -15.279 -35.460 1.00 82.81 594 GLU A N 1
ATOM 4538 C CA . GLU A 1 594 ? 24.070 -14.733 -34.931 1.00 82.81 594 GLU A CA 1
ATOM 4539 C C . GLU A 1 594 ? 25.295 -15.447 -35.546 1.00 82.81 594 GLU A C 1
ATOM 4541 O O . GLU A 1 594 ? 26.283 -14.802 -35.903 1.00 82.81 594 GLU A O 1
ATOM 4546 N N . GLN A 1 595 ? 25.222 -16.770 -35.749 1.00 85.56 595 GLN A N 1
ATOM 4547 C CA . GLN A 1 595 ? 26.272 -17.540 -36.431 1.00 85.56 595 GLN A CA 1
ATOM 4548 C C . GLN A 1 595 ? 26.385 -17.194 -37.922 1.00 85.56 595 GLN A C 1
ATOM 4550 O O . GLN A 1 595 ? 27.487 -16.934 -38.411 1.00 85.56 595 GLN A O 1
ATOM 4555 N N . MET A 1 596 ? 25.260 -17.148 -38.640 1.00 81.12 596 MET A N 1
ATOM 4556 C CA . MET A 1 596 ? 25.234 -16.854 -40.076 1.00 81.12 596 MET A CA 1
ATOM 4557 C C . MET A 1 596 ? 25.757 -15.442 -40.391 1.00 81.12 596 MET A C 1
ATOM 4559 O O . MET A 1 596 ? 26.526 -15.256 -41.336 1.00 81.12 596 MET A O 1
ATOM 4563 N N . GLU A 1 597 ? 25.397 -14.434 -39.591 1.00 80.75 597 GLU A N 1
ATOM 4564 C CA . GLU A 1 597 ? 25.905 -13.066 -39.758 1.00 80.75 597 GLU A CA 1
ATOM 4565 C C . GLU A 1 597 ? 27.401 -12.953 -39.442 1.00 80.75 597 GLU A C 1
ATOM 4567 O O . GLU A 1 597 ? 28.138 -12.250 -40.149 1.00 80.75 597 GLU A O 1
ATOM 4572 N N . ALA A 1 598 ? 27.881 -13.681 -38.429 1.00 84.81 598 ALA A N 1
ATOM 4573 C CA . ALA A 1 598 ? 29.306 -13.753 -38.126 1.00 84.81 598 ALA A CA 1
ATOM 4574 C C . ALA A 1 598 ? 30.099 -14.361 -39.298 1.00 84.81 598 ALA A C 1
ATOM 4576 O O . ALA A 1 598 ? 31.178 -13.866 -39.635 1.00 84.81 598 ALA A O 1
ATOM 4577 N N . GLU A 1 599 ? 29.569 -15.393 -39.960 1.00 88.25 599 GLU A N 1
ATOM 4578 C CA . GLU A 1 599 ? 30.174 -15.976 -41.164 1.00 88.25 599 GLU A CA 1
ATOM 4579 C C . GLU A 1 599 ? 30.145 -15.020 -42.363 1.00 88.25 599 GLU A C 1
ATOM 4581 O O . GLU A 1 599 ? 31.174 -14.828 -43.018 1.00 88.25 599 GLU A O 1
ATOM 4586 N N . LYS A 1 600 ? 29.015 -14.348 -42.618 1.00 85.44 600 LYS A N 1
ATOM 4587 C CA . LYS A 1 600 ? 28.888 -13.352 -43.697 1.00 85.44 600 LYS A CA 1
ATOM 4588 C C . LYS A 1 600 ? 29.888 -12.206 -43.529 1.00 85.44 600 LYS A C 1
ATOM 4590 O O . LYS A 1 600 ? 30.530 -11.794 -44.496 1.00 85.44 600 LYS A O 1
ATOM 4595 N N . THR A 1 601 ? 30.065 -11.724 -42.300 1.00 85.19 601 THR A N 1
ATOM 4596 C CA . THR A 1 601 ? 31.035 -10.667 -41.978 1.00 85.19 601 THR A CA 1
ATOM 4597 C C . THR A 1 601 ? 32.468 -11.143 -42.218 1.00 85.19 601 THR A C 1
ATOM 4599 O O . THR A 1 601 ? 33.247 -10.436 -42.859 1.00 85.19 601 THR A O 1
ATOM 4602 N N . LYS A 1 602 ? 32.812 -12.367 -41.790 1.00 90.44 602 LYS A N 1
ATOM 4603 C CA . LYS A 1 602 ? 34.129 -12.974 -42.060 1.00 90.44 602 LYS A CA 1
ATOM 4604 C C . LYS A 1 602 ? 34.408 -13.088 -43.559 1.00 90.44 602 LYS A C 1
ATOM 4606 O O . LYS A 1 602 ? 35.509 -12.757 -43.993 1.00 90.44 602 LYS A O 1
ATOM 4611 N N . LEU A 1 603 ? 33.417 -13.502 -44.349 1.00 92.56 603 LEU A N 1
ATOM 4612 C CA . LEU A 1 603 ? 33.545 -13.607 -45.802 1.00 92.56 603 LEU A CA 1
ATOM 4613 C C . LEU A 1 603 ? 33.789 -12.238 -46.454 1.00 92.56 603 LEU A C 1
ATOM 4615 O O . LEU A 1 603 ? 34.686 -12.108 -47.285 1.00 92.56 603 LEU A O 1
ATOM 4619 N N . LEU A 1 604 ? 33.039 -11.204 -46.057 1.00 89.00 604 LEU A N 1
ATOM 4620 C CA . LEU A 1 604 ? 33.229 -9.843 -46.572 1.00 89.00 604 LEU A CA 1
ATOM 4621 C C . LEU A 1 604 ? 34.623 -9.295 -46.246 1.00 89.00 604 LEU A C 1
ATOM 4623 O O . LEU A 1 604 ? 35.269 -8.718 -47.121 1.00 89.00 604 LEU A O 1
ATOM 4627 N N . VAL A 1 605 ? 35.110 -9.511 -45.020 1.00 92.25 605 VAL A N 1
ATOM 4628 C CA . VAL A 1 605 ? 36.467 -9.116 -44.613 1.00 92.25 605 VAL A CA 1
ATOM 4629 C C . VAL A 1 605 ? 37.520 -9.864 -45.431 1.00 92.25 605 VAL A C 1
ATOM 4631 O O . VAL A 1 605 ? 38.457 -9.234 -45.916 1.00 92.25 605 VAL A O 1
ATOM 4634 N N . ALA A 1 606 ? 37.349 -11.170 -45.656 1.00 91.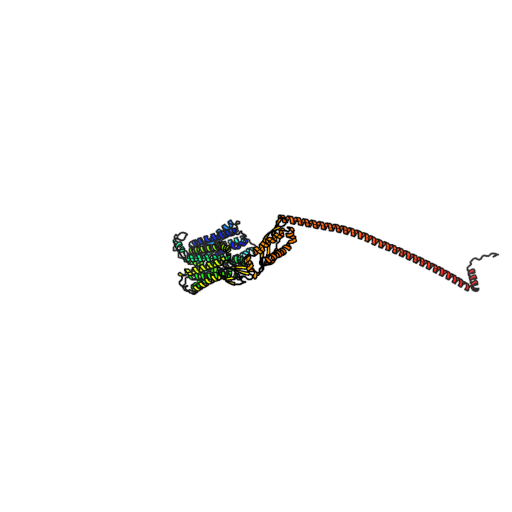06 606 ALA A N 1
ATOM 4635 C CA . ALA A 1 606 ? 38.263 -11.960 -46.479 1.00 91.06 606 ALA A CA 1
ATOM 4636 C C . ALA A 1 606 ? 38.320 -11.459 -47.935 1.00 91.06 606 ALA A C 1
ATOM 4638 O O . ALA A 1 606 ? 39.409 -11.292 -48.481 1.00 91.06 606 ALA A O 1
ATOM 4639 N N . ILE A 1 607 ? 37.169 -11.137 -48.540 1.00 92.69 607 ILE A N 1
ATOM 4640 C CA . ILE A 1 607 ? 37.093 -10.580 -49.902 1.00 92.69 607 ILE A CA 1
ATOM 4641 C C . ILE A 1 607 ? 37.787 -9.214 -49.982 1.00 92.69 607 ILE A C 1
ATOM 4643 O O . ILE A 1 607 ? 38.540 -8.952 -50.921 1.00 92.69 607 ILE A O 1
ATOM 4647 N N . GLN A 1 608 ? 37.543 -8.325 -49.014 1.00 90.88 608 GLN A N 1
ATOM 4648 C CA . GLN A 1 608 ? 38.200 -7.014 -48.980 1.00 90.88 608 GLN A CA 1
ATOM 4649 C C . GLN A 1 608 ? 39.708 -7.153 -48.774 1.00 90.88 608 GLN A C 1
ATOM 4651 O O . GLN A 1 608 ? 40.479 -6.483 -49.457 1.00 90.88 608 GLN A O 1
ATOM 4656 N N . HIS A 1 609 ? 40.134 -8.062 -47.897 1.00 90.62 609 HIS A N 1
ATOM 4657 C CA . HIS A 1 609 ? 41.546 -8.344 -47.675 1.00 90.62 609 HIS A CA 1
ATOM 4658 C C . HIS A 1 609 ? 42.227 -8.843 -48.955 1.00 90.62 609 HIS A C 1
ATOM 4660 O O . HIS A 1 609 ? 43.270 -8.316 -49.331 1.00 90.62 609 HIS A O 1
ATOM 4666 N N . GLN A 1 610 ? 41.597 -9.765 -49.690 1.00 89.94 610 GLN A N 1
ATOM 4667 C CA . GLN A 1 610 ? 42.114 -10.237 -50.975 1.00 89.94 610 GLN A CA 1
ATOM 4668 C C . GLN A 1 610 ? 42.275 -9.091 -51.989 1.00 89.94 610 GLN A C 1
ATOM 4670 O O . GLN A 1 610 ? 43.312 -8.991 -52.643 1.00 89.94 610 GLN A O 1
ATOM 4675 N N . ARG A 1 611 ? 41.299 -8.175 -52.078 1.00 92.06 611 ARG A N 1
ATOM 4676 C CA . ARG A 1 611 ? 41.391 -6.994 -52.960 1.00 92.06 611 ARG A CA 1
ATOM 4677 C C . ARG A 1 611 ? 42.532 -6.054 -52.584 1.00 92.06 611 ARG A C 1
ATOM 4679 O O . ARG A 1 611 ? 43.148 -5.465 -53.471 1.00 92.06 611 ARG A O 1
ATOM 4686 N N . VAL A 1 612 ? 42.791 -5.879 -51.288 1.00 92.06 612 VAL A N 1
ATOM 4687 C CA . VAL A 1 612 ? 43.917 -5.067 -50.808 1.00 92.06 612 VAL A CA 1
ATOM 4688 C C . VAL A 1 612 ? 45.235 -5.708 -51.234 1.00 92.06 612 VAL A C 1
ATOM 4690 O O . VAL A 1 612 ? 46.045 -5.030 -51.856 1.00 92.06 612 VAL A O 1
ATOM 4693 N N . VAL A 1 613 ? 45.396 -7.017 -51.014 1.00 92.31 613 VAL A N 1
ATOM 4694 C CA . VAL A 1 613 ? 46.601 -7.766 -51.412 1.00 92.31 613 VAL A CA 1
ATOM 4695 C C . VAL A 1 613 ? 46.846 -7.683 -52.925 1.00 92.31 613 VAL A C 1
ATOM 4697 O O . VAL A 1 613 ? 47.970 -7.433 -53.358 1.00 92.31 613 VAL A O 1
ATOM 4700 N N . GLU A 1 614 ? 45.802 -7.829 -53.749 1.00 91.50 614 GLU A N 1
ATOM 4701 C CA . GLU A 1 614 ? 45.914 -7.691 -55.209 1.00 91.50 614 GLU A CA 1
ATOM 4702 C C . GLU A 1 614 ? 46.375 -6.283 -55.629 1.00 91.50 614 GLU A C 1
ATOM 4704 O O . GLU A 1 614 ? 47.272 -6.146 -56.467 1.00 91.50 614 GLU A O 1
ATOM 4709 N N . LYS A 1 615 ? 45.816 -5.224 -55.022 1.00 90.62 615 LYS A N 1
ATOM 4710 C CA . LYS A 1 615 ? 46.216 -3.836 -55.309 1.00 90.62 615 LYS A CA 1
ATOM 4711 C C . LYS A 1 615 ? 47.615 -3.494 -54.809 1.00 90.62 615 LYS A C 1
ATOM 4713 O O . LYS A 1 615 ? 48.315 -2.731 -55.476 1.00 90.62 615 LYS A O 1
ATOM 4718 N N . GLU A 1 616 ? 48.029 -4.024 -53.663 1.00 90.25 616 GLU A N 1
ATOM 4719 C CA . GLU A 1 616 ? 49.390 -3.856 -53.148 1.00 90.25 616 GLU A CA 1
ATOM 4720 C C . GLU A 1 616 ? 50.402 -4.493 -54.103 1.00 90.25 616 GLU A C 1
ATOM 4722 O O . GLU A 1 616 ? 51.343 -3.819 -54.522 1.00 90.25 616 GLU A O 1
ATOM 4727 N N . ALA A 1 617 ? 50.143 -5.721 -54.563 1.00 91.06 617 ALA A N 1
ATOM 4728 C CA . ALA A 1 617 ? 50.991 -6.396 -55.544 1.00 91.06 617 ALA A CA 1
ATOM 4729 C C . ALA A 1 617 ? 51.069 -5.638 -56.885 1.00 91.06 617 ALA A C 1
ATOM 4731 O O . ALA A 1 617 ? 52.138 -5.540 -57.495 1.00 91.06 617 ALA A O 1
ATOM 4732 N N . GLU A 1 618 ? 49.959 -5.063 -57.362 1.00 90.56 618 GLU A N 1
ATOM 4733 C CA . GLU A 1 618 ? 49.964 -4.213 -58.560 1.00 90.56 618 GLU A CA 1
ATOM 4734 C C . GLU A 1 618 ? 50.765 -2.918 -58.339 1.00 90.56 618 GLU A C 1
ATOM 4736 O O . GLU A 1 618 ? 51.516 -2.482 -59.218 1.00 90.56 618 GLU A O 1
ATOM 4741 N N . THR A 1 619 ? 50.637 -2.313 -57.155 1.00 87.75 619 THR A N 1
ATOM 4742 C CA . THR A 1 619 ? 51.354 -1.085 -56.785 1.00 87.75 619 THR A CA 1
ATOM 4743 C C . THR A 1 619 ? 52.857 -1.328 -56.696 1.00 87.75 619 THR A C 1
ATOM 4745 O O . THR A 1 619 ? 53.627 -0.528 -57.228 1.00 87.75 619 THR A O 1
ATOM 4748 N N . GLU A 1 620 ? 53.291 -2.445 -56.109 1.00 91.25 620 GLU A N 1
ATOM 4749 C CA . GLU A 1 620 ? 54.704 -2.834 -56.084 1.00 91.25 620 GLU A CA 1
ATOM 4750 C C . GLU A 1 620 ? 55.270 -3.040 -57.491 1.00 91.25 620 GLU A C 1
ATOM 4752 O O . GLU A 1 620 ? 56.350 -2.531 -57.795 1.00 91.25 620 GLU A O 1
ATOM 4757 N N . ARG A 1 621 ? 54.525 -3.702 -58.389 1.00 90.88 621 ARG A N 1
ATOM 4758 C CA . ARG A 1 621 ? 54.941 -3.859 -59.794 1.00 90.88 621 ARG A CA 1
ATOM 4759 C C . ARG A 1 621 ? 55.120 -2.515 -60.491 1.00 90.88 621 ARG A C 1
ATOM 4761 O O . ARG A 1 621 ? 56.140 -2.297 -61.139 1.00 90.88 621 ARG A O 1
ATOM 4768 N N . LYS A 1 622 ? 54.160 -1.596 -60.346 1.00 89.88 622 LYS A N 1
ATOM 4769 C CA . LYS A 1 622 ? 54.264 -0.247 -60.929 1.00 89.88 622 LYS A CA 1
ATOM 4770 C C . LYS A 1 622 ? 55.430 0.534 -60.335 1.00 89.88 622 LYS A C 1
ATOM 4772 O O . LYS A 1 622 ? 56.155 1.187 -61.077 1.00 89.88 622 LYS A O 1
ATOM 4777 N N . LYS A 1 623 ? 55.649 0.433 -59.022 1.00 90.81 623 LYS A N 1
ATOM 4778 C CA . LYS A 1 623 ? 56.775 1.080 -58.343 1.00 90.81 623 LYS A CA 1
ATOM 4779 C C . LYS A 1 623 ? 58.116 0.581 -58.884 1.00 90.81 623 LYS A C 1
ATOM 4781 O O . LYS A 1 623 ? 58.969 1.406 -59.191 1.00 90.81 623 LYS A O 1
ATOM 4786 N N . ALA A 1 624 ? 58.267 -0.730 -59.080 1.00 89.88 624 ALA A N 1
ATOM 4787 C CA . ALA A 1 624 ? 59.477 -1.316 -59.653 1.00 89.88 624 ALA A CA 1
ATOM 4788 C C . ALA A 1 624 ? 59.744 -0.836 -61.093 1.00 89.88 624 ALA A C 1
ATOM 4790 O O . ALA A 1 624 ? 60.882 -0.520 -61.432 1.00 89.88 624 ALA A O 1
ATOM 4791 N N . VAL A 1 625 ? 58.701 -0.722 -61.928 1.00 91.50 625 VAL A N 1
ATOM 4792 C CA . VAL A 1 625 ? 58.828 -0.182 -63.296 1.00 91.50 625 VAL A CA 1
ATOM 4793 C C . VAL A 1 625 ? 59.238 1.292 -63.274 1.00 91.50 625 VAL A C 1
ATOM 4795 O O . VAL A 1 625 ? 60.188 1.667 -63.955 1.00 91.50 625 VAL A O 1
ATOM 4798 N N . ILE A 1 626 ? 58.577 2.114 -62.452 1.00 88.81 626 ILE A N 1
ATOM 4799 C CA . ILE A 1 626 ? 58.900 3.543 -62.313 1.00 88.81 626 ILE A CA 1
ATOM 4800 C C . ILE A 1 626 ? 60.344 3.730 -61.828 1.00 88.81 626 ILE A C 1
ATOM 4802 O O . ILE A 1 626 ? 61.052 4.619 -62.298 1.00 88.81 626 ILE A O 1
ATOM 4806 N N . GLU A 1 627 ? 60.804 2.898 -60.895 1.00 92.06 627 GLU A N 1
ATOM 4807 C CA . GLU A 1 627 ? 62.172 2.958 -60.382 1.00 92.06 627 GLU A CA 1
ATOM 4808 C C . GLU A 1 627 ? 63.204 2.570 -61.451 1.00 92.06 627 GLU A C 1
ATOM 4810 O O . GLU A 1 627 ? 64.205 3.272 -61.618 1.00 92.06 627 GLU A O 1
ATOM 4815 N N . ALA A 1 628 ? 62.921 1.536 -62.250 1.00 89.50 628 ALA A N 1
ATOM 4816 C CA . ALA A 1 628 ? 63.755 1.157 -63.388 1.00 89.50 628 ALA A CA 1
ATOM 4817 C C . ALA A 1 628 ? 63.823 2.263 -64.463 1.00 89.50 628 ALA A C 1
ATOM 4819 O O . ALA A 1 628 ? 64.910 2.598 -64.940 1.00 89.50 628 ALA A O 1
ATOM 4820 N N . GLU A 1 629 ? 62.692 2.886 -64.811 1.00 90.44 629 GLU A N 1
ATOM 4821 C CA . GLU A 1 629 ? 62.647 4.014 -65.753 1.00 90.44 629 GLU A CA 1
ATOM 4822 C C . GLU A 1 629 ? 63.417 5.227 -65.228 1.00 90.44 629 GLU A C 1
ATOM 4824 O O . GLU A 1 629 ? 64.198 5.833 -65.965 1.00 90.44 629 GLU A O 1
ATOM 4829 N N . LYS A 1 630 ? 63.255 5.553 -63.940 1.00 92.00 630 LYS A N 1
ATOM 4830 C CA . LYS A 1 630 ? 64.003 6.628 -63.283 1.00 92.00 630 LYS A CA 1
ATOM 4831 C C . LYS A 1 630 ? 65.508 6.386 -63.387 1.00 92.00 630 LYS A C 1
ATOM 4833 O O . LYS A 1 630 ? 66.239 7.299 -63.765 1.00 92.00 630 LYS A O 1
ATOM 4838 N N . MET A 1 631 ? 65.977 5.172 -63.092 1.00 88.81 631 MET A N 1
ATOM 4839 C CA . MET A 1 631 ? 67.395 4.822 -63.232 1.00 88.81 631 MET A CA 1
ATOM 4840 C C . MET A 1 631 ? 67.877 4.968 -64.680 1.00 88.81 631 MET A C 1
ATOM 4842 O O . MET A 1 631 ? 68.946 5.533 -64.911 1.00 88.81 631 MET A O 1
ATOM 4846 N N . SER A 1 632 ? 67.075 4.535 -65.658 1.00 90.75 632 SER A N 1
ATOM 4847 C CA . SER A 1 632 ? 67.401 4.692 -67.079 1.00 90.75 632 SER A CA 1
ATOM 4848 C C . SER A 1 632 ? 67.496 6.161 -67.504 1.00 90.75 632 SER A C 1
ATOM 4850 O O . SER A 1 632 ? 68.395 6.518 -68.265 1.00 90.75 632 SER A O 1
ATOM 4852 N N . GLN A 1 633 ? 66.591 7.024 -67.032 1.00 88.62 633 GLN A N 1
ATOM 4853 C CA . GLN A 1 633 ? 66.618 8.456 -67.344 1.00 88.62 633 GLN A CA 1
ATOM 4854 C C . GLN A 1 633 ? 67.835 9.146 -66.723 1.00 88.62 633 GLN A C 1
ATOM 4856 O O . GLN A 1 633 ? 68.506 9.925 -67.396 1.00 88.62 633 GLN A O 1
ATOM 4861 N N . VAL A 1 634 ? 68.164 8.819 -65.469 1.00 90.38 634 VAL A N 1
ATOM 4862 C CA . VAL A 1 634 ? 69.355 9.353 -64.791 1.00 90.38 634 VAL A CA 1
ATOM 4863 C C . VAL A 1 634 ? 70.635 8.926 -65.514 1.00 90.38 634 VAL A C 1
ATOM 4865 O O . VAL A 1 634 ? 71.513 9.757 -65.743 1.00 90.38 634 VAL A O 1
ATOM 4868 N N . ALA A 1 635 ? 70.730 7.665 -65.945 1.00 88.88 635 ALA A N 1
ATOM 4869 C CA . ALA A 1 635 ? 71.870 7.186 -66.726 1.00 88.88 635 ALA A CA 1
ATOM 4870 C C . ALA A 1 635 ? 72.014 7.934 -68.062 1.00 88.88 635 ALA A C 1
ATOM 4872 O O . ALA A 1 635 ? 73.126 8.306 -68.434 1.00 88.88 635 ALA A O 1
ATOM 4873 N N . LYS A 1 636 ? 70.901 8.214 -68.755 1.00 92.62 636 LYS A N 1
ATOM 4874 C CA . LYS A 1 636 ? 70.910 8.996 -69.998 1.00 92.62 636 LYS A CA 1
ATOM 4875 C C . LYS A 1 636 ? 71.439 10.416 -69.780 1.00 92.62 636 LYS A C 1
ATOM 4877 O O . LYS A 1 636 ? 72.304 10.849 -70.529 1.00 92.62 636 LYS A O 1
ATOM 4882 N N . ILE A 1 637 ? 70.990 11.100 -68.725 1.00 87.56 637 ILE A N 1
ATOM 4883 C CA . ILE A 1 637 ? 71.476 12.448 -68.382 1.00 87.56 637 ILE A CA 1
ATOM 4884 C C . ILE A 1 637 ? 72.990 12.437 -68.133 1.00 87.56 637 ILE A C 1
ATOM 4886 O O . ILE A 1 637 ? 73.697 13.315 -68.622 1.00 87.56 637 ILE A O 1
ATOM 4890 N N . HIS A 1 638 ? 73.505 11.438 -67.410 1.00 86.88 638 HIS A N 1
ATOM 4891 C CA . HIS A 1 638 ? 74.947 11.307 -67.193 1.00 86.88 638 HIS A CA 1
ATOM 4892 C C . HIS A 1 638 ? 75.724 11.055 -68.490 1.00 86.88 638 HIS A C 1
ATOM 4894 O O . HIS A 1 638 ? 76.801 11.622 -68.669 1.00 86.88 638 HIS A O 1
ATOM 4900 N N . TYR A 1 639 ? 75.184 10.249 -69.406 1.00 88.69 639 TYR A N 1
ATOM 4901 C CA . TYR A 1 639 ? 75.778 10.055 -70.730 1.00 88.69 639 TYR A CA 1
ATOM 4902 C C . TYR A 1 639 ? 75.805 11.353 -71.544 1.00 88.69 639 TYR A C 1
ATOM 4904 O O . TYR A 1 639 ? 76.845 11.697 -72.102 1.00 88.69 639 TYR A O 1
ATOM 4912 N N . ASP A 1 640 ? 74.702 12.101 -71.564 1.00 88.56 640 ASP A N 1
ATOM 4913 C CA . ASP A 1 640 ? 74.613 13.374 -72.284 1.00 88.56 640 ASP A CA 1
ATOM 4914 C C . ASP A 1 640 ? 75.598 14.411 -71.709 1.00 88.56 640 ASP A C 1
ATOM 4916 O O . ASP A 1 640 ? 76.262 15.123 -72.464 1.00 88.56 640 ASP A O 1
ATOM 4920 N N . GLN A 1 641 ? 75.772 14.449 -70.381 1.00 85.00 641 GLN A N 1
ATOM 4921 C CA . GLN A 1 641 ? 76.800 15.272 -69.730 1.00 85.00 641 GLN A CA 1
ATOM 4922 C C . GLN A 1 641 ? 78.215 14.912 -70.203 1.00 85.00 641 GLN A C 1
ATOM 4924 O O . GLN A 1 641 ? 78.994 15.809 -70.521 1.00 85.00 641 GLN A O 1
ATOM 4929 N N . GLN A 1 642 ? 78.545 13.619 -70.293 1.00 88.12 642 GLN A N 1
ATOM 4930 C CA . GLN A 1 642 ? 79.860 13.172 -70.767 1.00 88.12 642 GLN A CA 1
ATOM 4931 C C . GLN A 1 642 ? 80.106 13.523 -72.239 1.00 88.12 642 GLN A C 1
ATOM 4933 O O . GLN A 1 642 ? 81.218 13.912 -72.598 1.00 88.12 642 GLN A O 1
ATOM 4938 N N . ILE A 1 643 ? 79.086 13.406 -73.096 1.00 88.44 643 ILE A N 1
ATOM 4939 C CA . ILE A 1 643 ? 79.181 13.803 -74.509 1.00 88.44 643 ILE A CA 1
ATOM 4940 C C . ILE A 1 643 ? 79.451 15.305 -74.609 1.00 88.44 643 ILE A C 1
ATOM 4942 O O . ILE A 1 643 ? 80.396 15.712 -75.282 1.00 88.44 643 ILE A O 1
ATOM 4946 N N . MET A 1 644 ? 78.683 16.118 -73.881 1.00 86.00 644 MET A N 1
ATOM 4947 C CA . MET A 1 644 ? 78.838 17.573 -73.873 1.00 86.00 644 MET A CA 1
ATOM 4948 C C . MET A 1 644 ? 80.227 18.001 -73.374 1.00 86.00 644 MET A C 1
ATOM 4950 O O . MET A 1 644 ? 80.842 18.908 -73.934 1.00 86.00 644 MET A O 1
ATOM 4954 N N . GLU A 1 645 ? 80.766 17.321 -72.358 1.00 86.69 645 GLU A N 1
ATOM 4955 C CA . GLU A 1 645 ? 82.127 17.563 -71.869 1.00 86.69 645 GLU A CA 1
ATOM 4956 C C . GLU A 1 645 ? 83.186 17.239 -72.937 1.00 86.69 645 GLU A C 1
ATOM 4958 O O . GLU A 1 645 ? 84.133 18.005 -73.131 1.00 86.69 645 GLU A O 1
ATOM 4963 N N . LYS A 1 646 ? 83.008 16.142 -73.684 1.00 87.81 646 LYS A N 1
ATOM 4964 C CA . LYS A 1 646 ? 83.907 15.759 -74.783 1.00 87.81 646 LYS A CA 1
ATOM 4965 C C . LYS A 1 646 ? 83.833 16.714 -75.973 1.00 87.81 646 LYS A C 1
ATOM 4967 O O . LYS A 1 646 ? 84.874 17.043 -76.541 1.00 87.81 646 LYS A O 1
ATOM 4972 N N . GLU A 1 647 ? 82.646 17.190 -76.332 1.00 87.38 647 GLU A N 1
ATOM 4973 C CA . GLU A 1 647 ? 82.467 18.202 -77.381 1.00 87.38 647 GLU A CA 1
ATOM 4974 C C . GLU A 1 647 ? 83.091 19.546 -76.989 1.00 87.38 647 GLU A C 1
ATOM 4976 O O . GLU A 1 647 ? 83.772 20.179 -77.801 1.00 87.38 647 GLU A O 1
ATOM 4981 N N . SER A 1 648 ? 82.937 19.952 -75.726 1.00 80.88 648 SER A N 1
ATOM 4982 C CA . SER A 1 648 ? 83.589 21.147 -75.184 1.00 80.88 648 SER A CA 1
ATOM 4983 C C . SER A 1 648 ? 85.118 21.025 -75.239 1.00 80.88 648 SER A C 1
ATOM 4985 O O . SER A 1 648 ? 85.788 21.919 -75.755 1.00 80.88 648 SER A O 1
ATOM 4987 N N . GLN A 1 649 ? 85.681 19.879 -74.826 1.00 85.19 649 GLN A N 1
ATOM 4988 C CA . GLN A 1 649 ? 87.121 19.595 -74.945 1.00 85.19 649 GLN A CA 1
ATOM 4989 C C . GLN A 1 649 ? 87.615 19.673 -76.394 1.00 85.19 649 GLN A C 1
ATOM 4991 O O . GLN A 1 649 ? 88.655 20.277 -76.655 1.00 85.19 649 GLN A O 1
ATOM 4996 N N . LYS A 1 650 ? 86.866 19.101 -77.345 1.00 87.62 650 LYS A N 1
ATOM 4997 C CA . LYS A 1 650 ? 87.191 19.187 -78.774 1.00 87.62 650 LYS A CA 1
ATOM 4998 C C . LYS A 1 650 ? 87.218 20.642 -79.254 1.00 87.62 650 LYS A C 1
ATOM 5000 O O . LYS A 1 650 ? 88.169 21.044 -79.915 1.00 87.62 650 LYS A O 1
ATOM 5005 N N . THR A 1 651 ? 86.215 21.431 -78.872 1.00 84.50 651 THR A N 1
ATOM 5006 C CA . THR A 1 651 ? 86.111 22.851 -79.246 1.00 84.50 651 THR A CA 1
ATOM 5007 C C . THR A 1 651 ? 87.281 23.670 -78.689 1.00 84.50 651 THR A C 1
ATOM 5009 O O . THR A 1 651 ? 87.835 24.513 -79.391 1.00 84.50 651 THR A O 1
ATOM 5012 N N . ILE A 1 652 ? 87.699 23.405 -77.445 1.00 83.06 652 ILE A N 1
ATOM 5013 C CA . ILE A 1 652 ? 88.875 24.049 -76.838 1.00 83.06 652 ILE A CA 1
ATOM 5014 C C . ILE A 1 652 ? 90.143 23.705 -77.629 1.00 83.06 652 ILE A C 1
ATOM 5016 O O . ILE A 1 652 ? 90.898 24.611 -77.971 1.00 83.06 652 ILE A O 1
ATOM 5020 N N . SER A 1 653 ? 90.342 22.431 -77.980 1.00 84.56 653 SER A N 1
ATOM 5021 C CA . SER A 1 653 ? 91.495 21.994 -78.779 1.00 84.56 653 SER A CA 1
ATOM 5022 C C . SER A 1 653 ? 91.541 22.678 -80.151 1.00 84.56 653 SER A C 1
ATOM 5024 O O . SER A 1 653 ? 92.598 23.141 -80.568 1.00 84.56 653 SER A O 1
ATOM 5026 N N . GLU A 1 654 ? 90.402 22.797 -80.840 1.00 87.56 654 GLU A N 1
ATOM 5027 C CA . GLU A 1 654 ? 90.322 23.487 -82.137 1.00 87.56 654 GLU A CA 1
ATOM 5028 C C . GLU A 1 654 ? 90.670 24.984 -82.016 1.00 87.56 654 GLU A C 1
ATOM 5030 O O . GLU A 1 654 ? 91.365 25.540 -82.870 1.00 87.56 654 GLU A O 1
ATOM 5035 N N . LEU A 1 655 ? 90.233 25.647 -80.940 1.00 82.50 655 LEU A N 1
ATOM 5036 C CA . LEU A 1 655 ? 90.584 27.044 -80.663 1.00 82.50 655 LEU A CA 1
ATOM 5037 C C . LEU A 1 655 ? 92.069 27.221 -80.320 1.00 82.50 655 LEU A C 1
ATOM 5039 O O . LEU A 1 655 ? 92.676 28.218 -80.728 1.00 82.50 655 LEU A O 1
ATOM 5043 N N . GLU A 1 656 ? 92.662 26.280 -79.584 1.00 83.06 656 GLU A N 1
ATOM 5044 C CA . GLU A 1 656 ? 94.095 26.276 -79.279 1.00 83.06 656 GLU A CA 1
ATOM 5045 C C . GLU A 1 656 ? 94.936 26.107 -80.547 1.00 83.06 656 GLU A C 1
ATOM 5047 O O . GLU A 1 656 ? 95.876 26.880 -80.748 1.00 83.06 656 GLU A O 1
ATOM 5052 N N . ASP A 1 657 ? 94.554 25.197 -81.446 1.00 84.69 657 ASP A N 1
ATOM 5053 C CA . ASP A 1 657 ? 95.220 24.993 -82.737 1.00 84.69 657 ASP A CA 1
ATOM 5054 C C . ASP A 1 657 ? 95.143 26.245 -83.623 1.00 84.69 657 ASP A C 1
ATOM 5056 O O . ASP A 1 657 ? 96.152 26.688 -84.182 1.00 84.69 657 ASP A O 1
ATOM 5060 N N . LEU A 1 658 ? 93.966 26.877 -83.705 1.00 85.75 658 LEU A N 1
ATOM 5061 C CA . LEU A 1 658 ? 93.791 28.148 -84.416 1.00 85.75 658 LEU A CA 1
ATOM 5062 C C . LEU A 1 658 ? 94.651 29.262 -83.805 1.00 85.75 658 LEU A C 1
ATOM 5064 O O . LEU A 1 658 ? 95.285 30.034 -84.529 1.00 85.75 658 LEU A O 1
ATOM 5068 N N . SER A 1 659 ? 94.718 29.329 -82.475 1.00 79.19 659 SER A N 1
ATOM 5069 C CA . SER A 1 659 ? 95.539 30.308 -81.755 1.00 79.19 659 SER A CA 1
ATOM 5070 C C . SER A 1 659 ? 97.036 30.069 -81.965 1.00 79.19 659 SER A C 1
ATOM 5072 O O . SER A 1 659 ? 97.803 31.024 -82.119 1.00 79.19 659 SER A O 1
ATOM 5074 N N . HIS A 1 660 ? 97.467 28.806 -82.007 1.00 86.44 660 HIS A N 1
ATOM 5075 C CA . HIS A 1 660 ? 98.844 28.418 -82.292 1.00 86.44 660 HIS A CA 1
ATOM 5076 C C . HIS A 1 660 ? 99.230 28.770 -83.733 1.00 86.44 660 HIS A C 1
ATOM 5078 O O . HIS A 1 660 ? 100.262 29.403 -83.957 1.00 86.44 660 HIS A O 1
ATOM 5084 N N . MET A 1 661 ? 98.370 28.450 -84.705 1.00 85.12 661 MET A N 1
ATOM 5085 C CA . MET A 1 661 ? 98.559 28.825 -86.109 1.00 85.12 661 MET A CA 1
ATOM 5086 C C . MET A 1 661 ? 98.672 30.348 -86.273 1.00 85.12 661 MET A C 1
ATOM 5088 O O . MET A 1 661 ? 99.567 30.833 -86.968 1.00 85.12 661 MET A O 1
ATOM 5092 N N . ALA A 1 662 ? 97.806 31.113 -85.601 1.00 82.38 662 ALA A N 1
ATOM 5093 C CA . ALA A 1 662 ? 97.856 32.572 -85.619 1.00 82.38 662 ALA A CA 1
ATOM 5094 C C . ALA A 1 662 ? 99.159 33.119 -85.008 1.00 82.38 662 ALA A C 1
ATOM 5096 O O . ALA A 1 662 ? 99.750 34.049 -85.560 1.00 82.38 662 ALA A O 1
ATOM 5097 N N . ARG A 1 663 ? 99.644 32.524 -83.906 1.00 83.38 663 ARG A N 1
ATOM 5098 C CA . ARG A 1 663 ? 100.928 32.888 -83.280 1.00 83.38 663 ARG A CA 1
ATOM 5099 C C . ARG A 1 663 ? 102.122 32.617 -84.185 1.00 83.38 663 ARG A C 1
ATOM 5101 O O . ARG A 1 663 ? 102.966 33.497 -84.331 1.00 83.38 663 ARG A O 1
ATOM 5108 N N . GLU A 1 664 ? 102.197 31.434 -84.784 1.00 85.50 664 GLU A N 1
ATOM 5109 C CA . GLU A 1 664 ? 103.309 31.067 -85.668 1.00 85.50 664 GLU A CA 1
ATOM 5110 C C . GLU A 1 664 ? 103.343 31.949 -86.920 1.00 85.50 664 GLU A C 1
ATOM 5112 O O . GLU A 1 664 ? 104.407 32.433 -87.304 1.00 85.50 664 GLU A O 1
ATOM 5117 N N . LYS A 1 665 ? 102.177 32.274 -87.495 1.00 87.62 665 LYS A N 1
ATOM 5118 C CA . LYS A 1 665 ? 102.088 33.229 -88.606 1.00 87.62 665 LYS A CA 1
ATOM 5119 C C . LYS A 1 665 ? 102.584 34.624 -88.211 1.00 87.62 665 LYS A C 1
ATOM 5121 O O . LYS A 1 665 ? 103.420 35.188 -88.908 1.00 87.62 665 LYS A O 1
ATOM 5126 N N . ALA A 1 666 ? 102.137 35.151 -87.068 1.00 84.06 666 ALA A N 1
ATOM 5127 C CA . ALA A 1 666 ? 102.585 36.455 -86.578 1.00 84.06 666 ALA A CA 1
ATOM 5128 C C . ALA A 1 666 ? 104.101 36.491 -86.305 1.00 84.06 666 ALA A C 1
ATOM 5130 O O . ALA A 1 666 ? 104.756 37.501 -86.560 1.00 84.06 666 ALA A O 1
ATOM 5131 N N . ARG A 1 667 ? 104.670 35.384 -85.810 1.00 87.12 667 ARG A N 1
ATOM 5132 C CA . ARG A 1 667 ? 106.110 35.244 -85.569 1.00 87.12 667 ARG A CA 1
ATOM 5133 C C . ARG A 1 667 ? 106.899 35.215 -86.887 1.00 87.12 667 ARG A C 1
ATOM 5135 O O . ARG A 1 667 ? 107.892 35.928 -87.002 1.00 87.12 667 ARG A O 1
ATOM 5142 N N . ALA A 1 668 ? 106.425 34.476 -87.892 1.00 84.19 668 ALA A N 1
ATOM 5143 C CA . ALA A 1 668 ? 107.028 34.454 -89.227 1.00 84.19 668 ALA A CA 1
ATOM 5144 C C . ALA A 1 668 ? 106.982 35.831 -89.920 1.00 84.19 668 ALA A C 1
ATOM 5146 O O . ALA A 1 668 ? 107.980 36.260 -90.503 1.00 84.19 668 ALA A O 1
ATOM 5147 N N . ASP A 1 669 ? 105.861 36.552 -89.804 1.00 85.81 669 ASP A N 1
ATOM 5148 C CA . ASP A 1 669 ? 105.707 37.910 -90.344 1.00 85.81 669 ASP A CA 1
ATOM 5149 C C . ASP A 1 669 ? 106.656 38.910 -89.649 1.00 85.81 669 ASP A C 1
ATOM 5151 O O . ASP A 1 669 ? 107.272 39.754 -90.307 1.00 85.81 669 ASP A O 1
ATOM 5155 N N . ALA A 1 670 ? 106.837 38.793 -88.327 1.00 82.81 670 ALA A N 1
ATOM 5156 C CA . ALA A 1 670 ? 107.779 39.616 -87.565 1.00 82.81 670 ALA A CA 1
ATOM 5157 C C . ALA A 1 670 ? 109.244 39.355 -87.962 1.00 82.81 670 ALA A C 1
ATOM 5159 O O . ALA A 1 670 ? 110.021 40.301 -88.129 1.00 82.81 670 ALA A O 1
ATOM 5160 N N . ASP A 1 671 ? 109.626 38.093 -88.167 1.00 85.50 671 ASP A N 1
ATOM 5161 C CA . ASP A 1 671 ? 110.965 37.724 -88.642 1.00 85.50 671 ASP A CA 1
ATOM 5162 C C . ASP A 1 671 ? 111.238 38.252 -90.056 1.00 85.50 671 ASP A C 1
ATOM 5164 O O . ASP A 1 671 ? 112.329 38.767 -90.332 1.00 85.50 671 ASP A O 1
ATOM 5168 N N . TYR A 1 672 ? 110.248 38.163 -90.950 1.00 85.25 672 TYR A N 1
ATOM 5169 C CA . TYR A 1 672 ? 110.327 38.742 -92.290 1.00 85.25 672 TYR A CA 1
ATOM 5170 C C . TYR A 1 672 ? 110.550 40.260 -92.226 1.00 85.25 672 TYR A C 1
ATOM 5172 O O . TYR A 1 672 ? 111.497 40.772 -92.832 1.00 85.25 672 TYR A O 1
ATOM 5180 N N . TYR A 1 673 ? 109.747 40.968 -91.423 1.00 84.25 673 TYR A N 1
ATOM 5181 C CA . TYR A 1 673 ? 109.860 42.417 -91.242 1.00 84.25 673 TYR A CA 1
ATOM 5182 C C . TYR A 1 673 ? 111.227 42.828 -90.674 1.00 84.25 673 TYR A C 1
ATOM 5184 O O . TYR A 1 673 ? 111.846 43.787 -91.140 1.00 84.25 673 TYR A O 1
ATOM 5192 N N . THR A 1 674 ? 111.745 42.069 -89.706 1.00 81.94 674 THR A N 1
ATOM 5193 C CA . THR A 1 674 ? 113.055 42.326 -89.094 1.00 81.94 674 THR A CA 1
ATOM 5194 C C . THR A 1 674 ? 114.173 42.191 -90.127 1.00 81.94 674 THR A C 1
ATOM 5196 O O . THR A 1 674 ? 114.979 43.106 -90.294 1.00 81.94 674 THR A O 1
ATOM 5199 N N . LYS A 1 675 ? 114.199 41.095 -90.899 1.00 83.94 675 LYS A N 1
ATOM 5200 C CA . LYS A 1 675 ? 115.210 40.890 -91.952 1.00 83.94 675 LYS A CA 1
ATOM 5201 C C . LYS A 1 675 ? 115.167 41.984 -93.021 1.00 83.94 675 LYS A C 1
ATOM 5203 O O . LYS A 1 675 ? 116.224 42.438 -93.459 1.00 83.94 675 LYS A O 1
ATOM 5208 N N . GLN A 1 676 ? 113.974 42.444 -93.396 1.00 84.81 676 GLN A N 1
ATOM 5209 C CA . GLN A 1 676 ? 113.805 43.548 -94.342 1.00 84.81 676 GLN A CA 1
ATOM 5210 C C . GLN A 1 676 ? 114.404 44.859 -93.807 1.00 84.81 676 GLN A C 1
ATOM 5212 O O . GLN A 1 676 ? 115.177 45.511 -94.508 1.00 84.81 676 GLN A O 1
ATOM 5217 N N . ARG A 1 677 ? 114.137 45.211 -92.541 1.00 80.62 677 ARG A N 1
ATOM 5218 C CA . ARG A 1 677 ? 114.712 46.409 -91.899 1.00 80.62 677 ARG A CA 1
ATOM 5219 C C . ARG A 1 677 ? 116.229 46.350 -91.763 1.00 80.62 677 ARG A C 1
ATOM 5221 O O . ARG A 1 677 ? 116.900 47.358 -91.974 1.00 80.62 677 ARG A O 1
ATOM 5228 N N . HIS A 1 678 ? 116.780 45.179 -91.452 1.00 79.62 678 HIS A N 1
ATOM 5229 C CA . HIS A 1 678 ? 118.229 44.985 -91.434 1.00 79.62 678 HIS A CA 1
ATOM 5230 C C . HIS A 1 678 ? 118.851 45.205 -92.822 1.00 79.62 678 HIS A C 1
ATOM 5232 O O . HIS A 1 678 ? 119.875 45.879 -92.924 1.00 79.62 678 HIS A O 1
ATOM 5238 N N . ALA A 1 679 ? 118.227 44.696 -93.890 1.00 76.88 679 ALA A N 1
ATOM 5239 C CA . ALA A 1 679 ? 118.699 44.911 -95.259 1.00 76.88 679 ALA A CA 1
ATOM 5240 C C . ALA A 1 679 ? 118.693 46.401 -95.657 1.00 76.88 679 ALA A C 1
ATOM 5242 O O . ALA A 1 679 ? 119.662 46.881 -96.245 1.00 76.88 679 ALA A O 1
ATOM 5243 N N . GLU A 1 680 ? 117.654 47.152 -95.273 1.00 81.00 680 GLU A N 1
ATOM 5244 C CA . GLU A 1 680 ? 117.599 48.612 -95.453 1.00 81.00 680 GLU A CA 1
ATOM 5245 C C . GLU A 1 680 ? 118.708 49.335 -94.664 1.00 81.00 680 GLU A C 1
ATOM 5247 O O . GLU A 1 680 ? 119.369 50.227 -95.195 1.00 81.00 680 GLU A O 1
ATOM 5252 N N . GLY A 1 681 ? 118.966 48.930 -93.415 1.00 75.50 681 GLY A N 1
ATOM 5253 C CA . GLY A 1 681 ? 120.010 49.523 -92.571 1.00 75.50 681 GLY A CA 1
ATOM 5254 C C . GLY A 1 681 ? 121.432 49.299 -93.098 1.00 75.50 681 GLY A C 1
ATOM 5255 O O . GLY A 1 681 ? 122.253 50.218 -93.080 1.00 75.50 681 GLY A O 1
ATOM 5256 N N . TYR A 1 682 ? 121.726 48.110 -93.634 1.00 73.31 682 TYR A N 1
ATOM 5257 C CA . TYR A 1 682 ? 123.032 47.822 -94.240 1.00 73.31 682 TYR A CA 1
ATOM 5258 C C . TYR A 1 682 ? 123.321 48.671 -95.482 1.00 73.31 682 TYR A C 1
ATOM 5260 O O . TYR A 1 682 ? 124.482 48.986 -95.739 1.00 73.31 682 TYR A O 1
ATOM 5268 N N . HIS A 1 683 ? 122.290 49.113 -96.208 1.00 72.44 683 HIS A N 1
ATOM 5269 C CA . HIS A 1 683 ? 122.461 50.017 -97.346 1.00 72.44 683 HIS A CA 1
ATOM 5270 C C . HIS A 1 683 ? 123.014 51.395 -96.949 1.00 72.44 683 HIS A C 1
ATOM 5272 O O . HIS A 1 683 ? 123.751 51.999 -97.725 1.00 72.44 683 HIS A O 1
ATOM 5278 N N . VAL A 1 684 ? 122.705 51.876 -95.740 1.00 72.88 684 VAL A N 1
ATOM 5279 C CA . VAL A 1 684 ? 123.174 53.175 -95.222 1.00 72.88 684 VAL A CA 1
ATOM 5280 C C . VAL A 1 684 ? 124.601 53.087 -94.660 1.00 72.88 684 VAL A C 1
ATOM 5282 O O . VAL A 1 684 ? 125.340 54.067 -94.687 1.00 72.88 684 VAL A O 1
ATOM 5285 N N . LEU A 1 685 ? 125.020 51.903 -94.200 1.00 64.56 685 LEU A N 1
ATOM 5286 C CA . LEU A 1 685 ? 126.343 51.642 -93.608 1.00 64.56 685 LEU A CA 1
ATOM 5287 C C . LEU A 1 685 ? 127.471 51.446 -94.643 1.00 64.56 685 LEU A C 1
ATOM 5289 O O . LEU A 1 685 ? 128.626 51.278 -94.261 1.00 64.56 685 LEU A O 1
ATOM 5293 N N . LEU A 1 686 ? 127.174 51.478 -95.947 1.00 67.44 686 LEU A N 1
ATOM 5294 C CA . LEU A 1 686 ? 128.142 51.353 -97.050 1.00 67.44 686 LEU A CA 1
ATOM 5295 C C . LEU A 1 686 ? 128.960 52.645 -97.279 1.00 67.44 686 LEU A C 1
ATOM 5297 O O . LEU A 1 686 ? 129.077 53.138 -98.401 1.00 67.44 686 LEU A O 1
ATOM 5301 N N . THR A 1 687 ? 129.548 53.211 -96.226 1.00 71.38 687 THR A N 1
ATOM 5302 C CA . THR A 1 687 ? 130.543 54.287 -96.344 1.00 71.38 687 THR A CA 1
ATOM 5303 C C . THR A 1 687 ? 131.954 53.710 -96.439 1.00 71.38 687 THR A C 1
ATOM 5305 O O . THR A 1 687 ? 132.243 52.626 -95.918 1.00 71.38 687 THR A O 1
ATOM 5308 N N . LYS A 1 688 ? 132.856 54.418 -97.134 1.00 70.50 688 LYS A N 1
ATOM 5309 C CA . LYS A 1 688 ? 134.244 53.961 -97.320 1.00 70.50 688 LYS A CA 1
ATOM 5310 C C . LYS A 1 688 ? 134.943 53.739 -95.978 1.00 70.50 688 LYS A C 1
ATOM 5312 O O . LYS A 1 688 ? 135.662 52.753 -95.848 1.00 70.50 688 LYS A O 1
ATOM 5317 N N . GLU A 1 689 ? 134.670 54.583 -94.981 1.00 73.56 689 GLU A N 1
ATOM 5318 C CA . GLU A 1 689 ? 135.263 54.454 -93.649 1.00 73.56 689 GLU A CA 1
ATOM 5319 C C . GLU A 1 689 ? 134.783 53.186 -92.915 1.00 73.56 689 GLU A C 1
ATOM 5321 O O . GLU A 1 689 ? 135.576 52.521 -92.249 1.00 73.56 689 GLU A O 1
ATOM 5326 N N . TYR A 1 690 ? 133.508 52.795 -93.059 1.00 74.38 690 TYR A N 1
ATOM 5327 C CA . TYR A 1 690 ? 132.964 51.608 -92.384 1.00 74.38 690 TYR A CA 1
ATOM 5328 C C . TYR A 1 690 ? 133.458 50.297 -93.007 1.00 74.38 690 TYR A C 1
ATOM 5330 O O . TYR A 1 690 ? 133.752 49.340 -92.290 1.00 74.38 690 TYR A O 1
ATOM 5338 N N . LEU A 1 691 ? 133.612 50.251 -94.335 1.00 73.31 691 LEU A N 1
ATOM 5339 C CA . LEU A 1 691 ? 134.215 49.103 -95.019 1.00 73.31 691 LEU A CA 1
ATOM 5340 C C . LEU A 1 691 ? 135.687 48.923 -94.642 1.00 73.31 691 LEU A C 1
ATOM 5342 O O . LEU A 1 691 ? 136.154 47.792 -94.520 1.00 73.31 691 LEU A O 1
ATOM 5346 N N . GLU A 1 692 ? 136.412 50.019 -94.427 1.00 74.31 692 GLU A N 1
ATOM 5347 C CA . GLU A 1 692 ? 137.798 49.973 -93.973 1.00 74.31 692 GLU A CA 1
ATOM 5348 C C . GLU A 1 692 ? 137.896 49.494 -92.519 1.00 74.31 692 GLU A C 1
ATOM 5350 O O . GLU A 1 692 ? 138.686 48.597 -92.227 1.00 74.31 692 GLU A O 1
ATOM 5355 N N . LEU A 1 693 ? 137.011 49.969 -91.634 1.00 78.62 693 LEU A N 1
ATOM 5356 C CA . LEU A 1 693 ? 136.903 49.460 -90.264 1.00 78.62 693 LEU A CA 1
ATOM 5357 C C . LEU A 1 693 ? 136.549 47.968 -90.241 1.00 78.62 693 LEU A C 1
ATOM 5359 O O . LEU A 1 693 ? 137.209 47.193 -89.553 1.00 78.62 693 LEU A O 1
ATOM 5363 N N . LYS A 1 694 ? 135.578 47.529 -91.052 1.00 79.06 694 LYS A N 1
ATOM 5364 C CA . LYS A 1 694 ? 135.229 46.106 -91.165 1.00 79.06 694 LYS A CA 1
ATOM 5365 C C . LYS A 1 694 ? 136.343 45.267 -91.779 1.00 79.06 694 LYS A C 1
ATOM 5367 O O . LYS A 1 694 ? 136.528 44.127 -91.362 1.00 79.06 694 LYS A O 1
ATOM 5372 N N . ARG A 1 695 ? 137.118 45.812 -92.720 1.00 73.38 695 ARG A N 1
ATOM 5373 C CA . ARG A 1 695 ? 138.321 45.158 -93.248 1.00 73.38 695 ARG A CA 1
ATOM 5374 C C . ARG A 1 695 ? 139.374 44.988 -92.154 1.00 73.38 695 ARG A C 1
ATOM 5376 O O . ARG A 1 695 ? 139.936 43.904 -92.042 1.00 73.38 695 ARG A O 1
ATOM 5383 N N . ILE A 1 696 ? 139.623 46.018 -91.344 1.00 74.31 696 ILE A N 1
ATOM 5384 C CA . ILE A 1 696 ? 140.571 45.954 -90.224 1.00 74.31 696 ILE A CA 1
ATOM 5385 C C . ILE A 1 696 ? 140.085 44.958 -89.162 1.00 74.31 696 ILE A C 1
ATOM 5387 O O . ILE A 1 696 ? 140.874 44.126 -88.726 1.00 74.31 696 ILE A O 1
ATOM 5391 N N . GLU A 1 697 ? 138.799 44.964 -88.799 1.00 77.56 697 GLU A N 1
ATOM 5392 C CA . GLU A 1 697 ? 138.219 43.985 -87.865 1.00 77.56 697 GLU A CA 1
ATOM 5393 C C . GLU A 1 697 ? 138.310 42.551 -88.401 1.00 77.56 697 GLU A C 1
ATOM 5395 O O . GLU A 1 697 ? 138.679 41.638 -87.664 1.00 77.56 697 GLU A O 1
ATOM 5400 N N . ALA A 1 698 ? 138.034 42.339 -89.692 1.00 73.69 698 ALA A N 1
ATOM 5401 C CA . ALA A 1 698 ? 138.159 41.026 -90.317 1.00 73.69 698 ALA A CA 1
ATOM 5402 C C . ALA A 1 698 ? 139.618 40.539 -90.322 1.00 73.69 698 ALA A C 1
ATOM 5404 O O . ALA A 1 698 ? 139.866 39.375 -90.007 1.00 73.69 698 ALA A O 1
ATOM 5405 N N . ILE A 1 699 ? 140.583 41.428 -90.599 1.00 68.62 699 ILE A N 1
ATOM 5406 C CA . ILE A 1 699 ? 142.020 41.124 -90.507 1.00 68.62 699 ILE A CA 1
ATOM 5407 C C . ILE A 1 699 ? 142.414 40.806 -89.057 1.00 68.62 699 ILE A C 1
ATOM 5409 O O . ILE A 1 699 ? 143.081 39.802 -88.824 1.00 68.62 699 ILE A O 1
ATOM 5413 N N . ALA A 1 700 ? 141.964 41.598 -88.079 1.00 69.38 700 ALA A N 1
ATOM 5414 C CA . ALA A 1 700 ? 142.246 41.368 -86.661 1.00 69.38 700 ALA A CA 1
ATOM 5415 C C . ALA A 1 700 ? 141.651 40.045 -86.148 1.00 69.38 700 ALA A C 1
ATOM 5417 O O . ALA A 1 700 ? 142.219 39.409 -85.263 1.00 69.38 700 ALA A O 1
ATOM 5418 N N . SER A 1 701 ? 140.522 39.608 -86.714 1.00 70.00 701 SER A N 1
ATOM 5419 C CA . SER A 1 701 ? 139.850 38.368 -86.319 1.00 70.00 701 SER A CA 1
ATOM 5420 C C . SER A 1 701 ? 140.447 37.093 -86.928 1.00 70.00 701 SER A C 1
ATOM 5422 O O . SER A 1 701 ? 140.069 35.996 -86.512 1.00 70.00 701 SER A O 1
ATOM 5424 N N . ASN A 1 702 ? 141.375 37.191 -87.891 1.00 54.09 702 ASN A N 1
ATOM 5425 C CA . ASN A 1 702 ? 141.873 36.018 -88.607 1.00 54.09 702 ASN A CA 1
ATOM 5426 C C . ASN A 1 702 ? 143.295 35.619 -88.168 1.00 54.09 702 ASN A C 1
ATOM 5428 O O . ASN A 1 702 ? 144.297 36.124 -88.662 1.00 54.09 702 ASN A O 1
ATOM 5432 N N . ASN A 1 703 ? 143.376 34.650 -87.250 1.00 56.72 703 ASN A N 1
ATOM 5433 C CA . ASN A 1 703 ? 144.610 34.127 -86.638 1.00 56.72 703 ASN A CA 1
ATOM 5434 C C . ASN A 1 703 ? 145.380 33.088 -87.495 1.00 56.72 703 ASN A C 1
ATOM 5436 O O . ASN A 1 703 ? 146.109 32.254 -86.957 1.00 56.72 703 ASN A O 1
ATOM 5440 N N . LYS A 1 704 ? 145.250 33.093 -88.829 1.00 57.44 704 LYS A N 1
ATOM 5441 C CA . LYS A 1 704 ? 146.022 32.196 -89.716 1.00 57.44 704 LYS A CA 1
ATOM 5442 C C . LYS A 1 704 ? 146.772 32.984 -90.789 1.00 57.44 704 LYS A C 1
ATOM 5444 O O . LYS A 1 704 ? 146.189 33.394 -91.786 1.00 57.44 704 LYS A O 1
ATOM 5449 N N . ILE A 1 705 ? 148.081 33.147 -90.591 1.00 54.59 705 ILE A N 1
ATOM 5450 C CA . ILE A 1 705 ? 149.015 33.698 -91.581 1.00 54.59 705 ILE A CA 1
ATOM 5451 C C . ILE A 1 705 ? 149.656 32.520 -92.326 1.00 54.59 705 ILE A C 1
ATOM 5453 O O . ILE A 1 705 ? 150.359 31.717 -91.715 1.00 54.59 705 ILE A O 1
ATOM 5457 N N . PHE A 1 706 ? 149.420 32.405 -93.634 1.00 54.94 706 PHE A N 1
ATOM 5458 C CA . PHE A 1 706 ? 150.129 31.467 -94.511 1.00 54.94 706 PHE A CA 1
ATOM 5459 C C . PHE A 1 706 ? 151.164 32.241 -95.341 1.00 54.94 706 PHE A C 1
ATOM 5461 O O . PHE A 1 706 ? 150.823 33.250 -95.953 1.00 54.94 706 PHE A O 1
ATOM 5468 N N . TYR A 1 707 ? 152.412 31.766 -95.378 1.00 51.72 707 TYR A N 1
ATOM 5469 C CA . TYR A 1 707 ? 153.449 32.258 -96.293 1.00 51.72 707 TYR A CA 1
ATOM 5470 C C . TYR A 1 707 ? 153.626 31.270 -97.454 1.00 51.72 707 TYR A C 1
ATOM 5472 O O . TYR A 1 707 ? 153.788 30.073 -97.222 1.00 51.72 707 TYR A O 1
ATOM 5480 N N . GLY A 1 708 ? 153.644 31.772 -98.691 1.00 52.84 708 GLY A N 1
ATOM 5481 C CA . GLY A 1 708 ? 154.003 31.011 -99.892 1.00 52.84 708 GLY A CA 1
ATOM 5482 C C . GLY A 1 708 ? 154.193 31.926 -101.118 1.00 52.84 708 GLY A C 1
ATOM 5483 O O . GLY A 1 708 ? 153.565 32.983 -101.155 1.00 52.84 708 GLY A O 1
ATOM 5484 N N . PRO A 1 709 ? 155.044 31.576 -102.110 1.00 58.31 709 PRO A N 1
ATOM 5485 C CA . PRO A 1 709 ? 155.477 32.499 -103.172 1.00 58.31 709 PRO A CA 1
ATOM 5486 C C . PRO A 1 709 ? 154.537 32.616 -104.385 1.00 58.31 709 PRO A C 1
ATOM 5488 O O . PRO A 1 709 ? 154.933 33.178 -105.402 1.00 58.31 709 PRO A O 1
ATOM 5491 N N . SER A 1 710 ? 153.305 32.114 -104.309 1.00 48.78 710 SER A N 1
ATOM 5492 C CA . SER A 1 710 ? 152.262 32.429 -105.291 1.00 48.78 710 SER A CA 1
ATOM 5493 C C . SER A 1 710 ? 150.878 32.230 -104.679 1.00 48.78 710 SER A C 1
ATOM 5495 O O . SER A 1 710 ? 150.482 31.097 -104.392 1.00 48.78 710 SER A O 1
ATOM 5497 N N . ILE A 1 711 ? 150.167 33.342 -104.507 1.00 51.00 711 ILE A N 1
ATOM 5498 C CA . ILE A 1 711 ? 148.705 33.434 -104.503 1.00 51.00 711 ILE A CA 1
ATOM 5499 C C . ILE A 1 711 ? 148.352 34.341 -105.673 1.00 51.00 711 ILE A C 1
ATOM 5501 O O . ILE A 1 711 ? 149.033 35.388 -105.795 1.00 51.00 711 ILE A O 1
#

Organism: NCBI:txid2011161